Protein AF-A0A9D6VUN3-F1 (afdb_monomer)

Mean predicted aligned error: 10.69 Å

Foldseek 3Di:
DDDDDPPPPPLCVLAQVNAFLCVFPPCDPVNCVFCVVVVHGTLVVLLVQFFLAWAQQQDADAQLVDDQFDWGKHKFFWQDWDWDDDPAIKIWTWGHDPNDIEIEIERDDDPVRSVQSPGGWMKIWTAGWHDDPPGIYGYPTDIDTDDPPDDDHTDQFTQGHGDGDPPDDSVNSLSSNVVSLVSCVVSPCSHDPFPDDPVVCVVVVADTLNVLSCCRSGPGSPDDSVCVNVLNDSSSVVVVVVVQVVLLVVLVVLLVVQQVFFADQLQAPCPQVVVLCVPDPDHQDPLLVVLLVVLNVQSRDGTAAFAEEEEAVQLPVLVSVLSSLSSCVSSLAAEEEEDADQVVLVVSVVVSCVRCVVVVAAEQEFEPPDDDPSNVVSQVCQCVSVHRYYTYYLRCLPPSRAHVAHAEYEYEQCVSDDPVSVVSQQVRNDDPRHGHHYYYYYNDDDPPVRCCRVVVSHHYRYSPDHGPPDDDDDDDDDDPVCVVVVVVVVVVVD

Solvent-accessible surface area (backbone atoms only — not comparable to full-atom values): 27199 Å² total; per-residue (Å²): 136,85,79,81,78,81,79,72,62,74,70,65,80,38,30,26,72,78,34,52,37,62,78,43,86,85,37,47,77,70,46,44,53,50,34,45,76,73,69,30,60,20,37,37,43,48,63,67,58,57,54,72,43,74,39,68,41,46,52,74,48,58,58,53,75,67,51,74,74,40,66,44,24,33,60,27,30,24,71,42,60,49,77,47,80,63,102,59,60,32,42,41,35,34,30,33,58,88,64,28,54,37,33,41,37,31,74,78,82,52,71,71,62,57,63,71,42,39,68,67,39,35,36,38,34,38,38,55,31,35,84,47,99,85,41,44,23,25,71,67,45,52,71,47,79,52,59,92,93,58,85,79,81,57,44,82,27,32,42,60,40,56,83,74,54,90,96,53,50,68,70,56,54,49,58,48,44,52,54,40,52,51,50,42,63,76,38,41,74,65,22,51,85,67,87,68,56,72,67,56,29,62,75,70,68,33,61,55,60,69,56,16,47,50,39,66,59,52,30,52,65,86,53,58,62,69,41,52,64,69,50,65,37,51,41,51,41,39,54,53,47,52,54,54,47,52,54,51,49,55,28,52,50,52,34,49,59,47,54,72,36,34,16,70,55,28,68,36,88,52,65,66,49,53,58,48,59,73,68,46,98,63,83,82,51,72,37,49,53,52,47,41,54,55,48,53,60,39,39,46,33,56,28,45,36,47,35,35,41,32,25,51,82,80,38,49,66,68,59,47,51,49,52,56,44,40,30,32,39,65,49,72,19,23,30,40,40,35,20,82,41,68,68,57,16,48,51,48,42,54,53,50,43,69,63,30,45,87,74,74,46,46,66,33,76,40,43,88,83,60,61,67,69,66,40,53,53,39,39,50,29,24,44,71,48,68,27,38,30,36,29,13,27,76,52,62,65,41,86,84,55,46,59,57,44,38,39,37,39,37,34,41,52,51,91,74,58,57,74,70,62,62,51,50,51,45,59,64,23,44,58,85,75,29,28,32,26,37,43,35,33,34,50,66,83,64,56,66,71,54,38,61,65,77,44,38,63,41,48,80,39,67,34,87,47,72,57,90,88,70,77,83,81,89,83,82,91,75,67,78,88,54,49,66,60,52,54,52,54,48,65,74,75,107

Sequence (494 aa):
MHKPHRDVPVTEALDLQSRPATVLRGVGPRAAQRLANLGIATVQDLLFHLPSRYQDRTRVLPIGSLRPGDEAVIEGAVDLAEIKFGRKRMLLVRLSDGTGALTLRFFHFNANQQAGFARGTRLRCYGEVRPGAVTLEMIHPEYRRVEPGVVEAVEEHLTPIYPSTEGMHQLTLRALTDQALEHLAQTGDAGLHDWLPPELLKQFKLPSLTAAIRYVHRPPPEASVESLEAGKHPAQQRLVFEELLAHHLSLRQLRHAAKAQRAPALAGLGALRERFLASLPFALTAAQQRVVAEIETDLCRDHPMLRLVQGDVGSGKTVVAALAALQAIESGAQVAVMAPTELLAEQHYRNFHAWLAPLGIEVAWLSGKIKGKARTTALAALAEGRAPLAIGTHALFQEDVQFARLGLVIVDEQHRFGVHQRLALRDKGQQGELRPHQLTMTATPIPRTLAMTLYADLDASIIDELPPGRSPVQTVVIPGNRRPEIVERVRQAC

Radius of gyration: 33.65 Å; Cα contacts (8 Å, |Δi|>4): 840; chains: 1; bounding box: 75×88×90 Å

Secondary structure (DSSP, 8-state):
-PPPP----TTTTT-TTTSBGGGSTT--HHHHHHHHTTT--BHHHHHSS--SEEE--SSBPPGGG--TT-EEEEEEEEEEEEEEESSSEEEEEEEE-SS-EEEEEESS--HHHHHTS-TT-EEEEEEEEEE-SSSEEEES-EEEEEPTT--PPPPSS-EEE----TT--HHHHHHHHHHHHHHHHHHGGGSS---S-HHHHHHHTPPPHHHHHHHHHS--TTS-HHHHHTT-SHHHHHHHHHHHHHHHHHHHHHHHHHHTSB-------SHHHHHHHHH-SSPPPHHHHHHHHHHHHHHTSSS--EEEEEE-TTS-HHHHHHHHHHHHHHTT-EEEEE-SSHHHHHHHHHHHHHHHGGGT--EEEE-TT--THHHHHHHHHHHTT--SEEEESGGGGSTT---SSEEEEEEESGGGS-HHHHHHHHHHT-BTTB--EEEEEESS---HHHHHHHSTTSEEEEE--PPTTPPPP------GGGHHHHHHHHHHH-

pLDDT: mean 88.11, std 12.02, range [28.94, 97.62]

Structure (mmCIF, N/CA/C/O backbone):
data_AF-A0A9D6VUN3-F1
#
_entry.id   AF-A0A9D6VUN3-F1
#
loop_
_atom_site.group_PDB
_atom_site.id
_atom_site.type_symbol
_atom_site.label_atom_id
_atom_site.label_alt_id
_atom_site.label_comp_id
_atom_site.label_asym_id
_atom_site.label_entity_id
_atom_site.label_seq_id
_atom_site.pdbx_PDB_ins_code
_atom_site.Cartn_x
_atom_site.Cartn_y
_atom_site.Cartn_z
_atom_site.occupancy
_atom_site.B_iso_or_equiv
_atom_site.auth_seq_id
_atom_site.auth_comp_id
_atom_site.auth_asym_id
_atom_site.auth_atom_id
_atom_site.pdbx_PDB_model_num
ATOM 1 N N . MET A 1 1 ? 18.309 49.074 29.672 1.00 35.34 1 MET A N 1
ATOM 2 C CA . MET A 1 1 ? 18.568 47.951 28.745 1.00 35.34 1 MET A CA 1
ATOM 3 C C . MET A 1 1 ? 17.433 46.946 28.867 1.00 35.34 1 MET A C 1
ATOM 5 O O . MET A 1 1 ? 17.416 46.144 29.790 1.00 35.34 1 MET A O 1
ATOM 9 N N . HIS A 1 2 ? 16.434 47.084 27.996 1.00 29.36 2 HIS A N 1
ATOM 10 C CA . HIS A 1 2 ? 15.328 46.140 27.844 1.00 29.36 2 HIS A CA 1
ATOM 11 C C . HIS A 1 2 ? 15.868 44.833 27.249 1.00 29.36 2 HIS A C 1
ATOM 13 O O . HIS A 1 2 ? 16.530 44.863 26.212 1.00 29.36 2 HIS A O 1
ATOM 19 N N . LYS A 1 3 ? 15.609 43.697 27.905 1.00 28.94 3 LYS A N 1
ATOM 20 C CA . LYS A 1 3 ? 15.784 42.376 27.289 1.00 28.94 3 LYS A CA 1
ATOM 21 C C . LYS A 1 3 ? 14.661 42.183 26.262 1.00 28.94 3 LYS A C 1
ATOM 23 O O . LYS A 1 3 ? 13.515 42.474 26.604 1.00 28.94 3 LYS A O 1
ATOM 28 N N . PRO A 1 4 ? 14.950 41.710 25.042 1.00 33.12 4 PRO A N 1
ATOM 29 C CA . PRO A 1 4 ? 13.914 41.480 24.052 1.00 33.12 4 PRO A CA 1
ATOM 30 C C . PRO A 1 4 ? 13.093 40.255 24.465 1.00 33.12 4 PRO A C 1
ATOM 32 O O . PRO A 1 4 ? 13.640 39.175 24.706 1.00 33.12 4 PRO A O 1
ATOM 35 N N . HIS A 1 5 ? 11.777 40.439 24.557 1.00 34.19 5 HIS A N 1
ATOM 36 C CA . HIS A 1 5 ? 10.823 39.345 24.468 1.00 34.19 5 HIS A CA 1
ATOM 37 C C . HIS A 1 5 ? 11.055 38.639 23.126 1.00 34.19 5 HIS A C 1
ATOM 39 O O . HIS A 1 5 ? 11.082 39.279 22.077 1.00 34.19 5 HIS A O 1
ATOM 45 N N . ARG A 1 6 ? 11.291 37.324 23.159 1.00 36.22 6 ARG A N 1
ATOM 46 C CA . ARG A 1 6 ? 11.185 36.490 21.960 1.00 36.22 6 ARG A CA 1
ATOM 47 C C . ARG A 1 6 ? 9.699 36.368 21.649 1.00 36.22 6 ARG A C 1
ATOM 49 O O . ARG A 1 6 ? 9.019 35.547 22.260 1.00 36.22 6 ARG A O 1
ATOM 56 N N . ASP A 1 7 ? 9.222 37.203 20.740 1.00 34.81 7 ASP A N 1
ATOM 57 C CA . ASP A 1 7 ? 7.943 36.997 20.075 1.00 34.81 7 ASP A CA 1
ATOM 58 C C . ASP A 1 7 ? 8.053 35.711 19.248 1.00 34.81 7 ASP A C 1
ATOM 60 O O . ASP A 1 7 ? 8.735 35.661 18.225 1.00 34.81 7 ASP A O 1
ATOM 64 N N . VAL A 1 8 ? 7.437 34.638 19.743 1.00 36.44 8 VAL A N 1
ATOM 65 C CA . VAL A 1 8 ? 7.119 33.468 18.921 1.00 36.44 8 VAL A CA 1
ATOM 66 C C . VAL A 1 8 ? 6.000 33.919 17.979 1.00 36.44 8 VAL A C 1
ATOM 68 O O . VAL A 1 8 ? 4.989 34.428 18.474 1.00 36.44 8 VAL A O 1
ATOM 71 N N . PRO A 1 9 ? 6.147 33.809 16.649 1.00 37.81 9 PRO A N 1
ATOM 72 C CA . PRO A 1 9 ? 5.095 34.224 15.732 1.00 37.81 9 PRO A CA 1
ATOM 73 C C . PRO A 1 9 ? 3.813 33.433 16.031 1.00 37.81 9 PRO A C 1
ATOM 75 O O . PRO A 1 9 ? 3.827 32.209 16.131 1.00 37.81 9 PRO A O 1
ATOM 78 N N . VAL A 1 10 ? 2.693 34.148 16.179 1.00 46.19 10 VAL A N 1
ATOM 79 C CA . VAL A 1 10 ? 1.361 33.630 16.566 1.00 46.19 10 VAL A CA 1
ATOM 80 C C . VAL A 1 10 ? 0.886 32.465 15.674 1.00 46.19 10 VAL A C 1
ATOM 82 O O . VAL A 1 10 ? 0.072 31.649 16.096 1.00 46.19 10 VAL A O 1
ATOM 85 N N . THR A 1 11 ? 1.443 32.340 14.470 1.00 48.06 11 THR A N 1
ATOM 86 C CA . THR A 1 11 ? 1.207 31.255 13.512 1.00 48.06 11 THR A CA 1
ATOM 87 C C . THR A 1 11 ? 1.778 29.896 13.939 1.00 48.06 11 THR A C 1
ATOM 89 O O . THR A 1 11 ? 1.146 28.885 13.659 1.00 48.06 11 THR A O 1
ATOM 92 N N . GLU A 1 12 ? 2.909 29.833 14.655 1.00 48.03 12 GLU A N 1
ATOM 93 C CA . GLU A 1 12 ? 3.491 28.555 15.123 1.00 48.03 12 GLU A CA 1
ATOM 94 C C . GLU A 1 12 ? 2.737 27.969 16.327 1.00 48.03 12 GLU A C 1
ATOM 96 O O . GLU A 1 12 ? 2.746 26.763 16.550 1.00 48.03 12 GLU A O 1
ATOM 101 N N . ALA A 1 13 ? 2.050 28.805 17.112 1.00 53.69 13 ALA A N 1
ATOM 102 C CA . ALA A 1 13 ? 1.342 28.366 18.316 1.00 53.69 13 ALA A CA 1
ATOM 103 C C . ALA A 1 13 ? 0.004 27.656 18.025 1.00 53.69 13 ALA A C 1
ATOM 105 O O . ALA A 1 13 ? -0.525 26.956 18.895 1.00 53.69 13 ALA A O 1
ATOM 106 N N . LEU A 1 14 ? -0.550 27.859 16.826 1.00 66.69 14 LEU A N 1
ATOM 107 C CA . LEU A 1 14 ? -1.846 27.323 16.406 1.00 66.69 14 LEU A CA 1
ATOM 108 C C . LEU A 1 14 ? -1.721 26.047 15.569 1.00 66.69 14 LEU A C 1
ATOM 110 O O . LEU A 1 14 ? -2.655 25.252 15.563 1.00 66.69 14 LEU A O 1
ATOM 114 N N . ASP A 1 15 ? -0.583 25.831 14.911 1.00 84.62 15 ASP A N 1
ATOM 115 C CA . ASP A 1 15 ? -0.370 24.682 14.036 1.00 84.62 15 ASP A CA 1
ATOM 116 C C . ASP A 1 15 ? -0.086 23.397 14.835 1.00 84.62 15 ASP A C 1
ATOM 118 O O . ASP A 1 15 ? 0.912 23.276 15.554 1.00 84.62 15 ASP A O 1
ATOM 122 N N . LEU A 1 16 ? -0.970 22.406 14.701 1.00 90.19 16 LEU A N 1
ATOM 123 C CA . LEU A 1 16 ? -0.841 21.128 15.399 1.00 90.19 16 LEU A CA 1
ATOM 124 C C . LEU A 1 16 ? 0.251 20.233 14.801 1.00 90.19 16 LEU A C 1
ATOM 126 O O . LEU A 1 16 ? 0.679 19.293 15.479 1.00 90.19 16 LEU A O 1
ATOM 130 N N . GLN A 1 17 ? 0.723 20.525 13.584 1.00 90.19 17 GLN A N 1
ATOM 131 C CA . GLN A 1 17 ? 1.816 19.801 12.937 1.00 90.19 17 GLN A CA 1
ATOM 132 C C . GLN A 1 17 ? 3.151 20.029 13.647 1.00 90.19 17 GLN A C 1
ATOM 134 O O . GLN A 1 17 ? 3.940 19.104 13.794 1.00 90.19 17 GLN A O 1
ATOM 139 N N . SER A 1 18 ? 3.423 21.248 14.110 1.00 89.50 18 SER A N 1
ATOM 140 C CA . SER A 1 18 ? 4.677 21.568 14.810 1.00 89.50 18 SER A CA 1
ATOM 141 C C . SER A 1 18 ? 4.626 21.263 16.313 1.00 89.50 18 SER A C 1
ATOM 143 O O . SER A 1 18 ? 5.658 21.223 16.990 1.00 89.50 18 SER A O 1
ATOM 145 N N . ARG A 1 19 ? 3.427 21.014 16.856 1.00 92.81 19 ARG A N 1
ATOM 146 C CA . ARG A 1 19 ? 3.201 20.822 18.290 1.00 92.81 19 ARG A CA 1
ATOM 147 C C . ARG A 1 19 ? 3.550 19.391 18.717 1.00 92.81 19 ARG A C 1
ATOM 149 O O . ARG A 1 19 ? 2.866 18.454 18.305 1.00 92.81 19 ARG A O 1
ATOM 156 N N . PRO A 1 20 ? 4.555 19.176 19.585 1.00 94.81 20 PRO A N 1
ATOM 157 C CA . PRO A 1 20 ? 4.987 17.830 19.938 1.00 94.81 20 PRO A CA 1
ATOM 158 C C . PRO A 1 20 ? 3.968 17.125 20.843 1.00 94.81 20 PRO A C 1
ATOM 160 O O . PRO A 1 20 ? 3.365 17.736 21.729 1.00 94.81 20 PRO A O 1
ATOM 163 N N . ALA A 1 21 ? 3.831 15.806 20.681 1.00 94.44 21 ALA A N 1
ATOM 164 C CA . ALA A 1 21 ? 2.913 14.982 21.471 1.00 94.44 21 ALA A CA 1
ATOM 165 C C . ALA A 1 21 ? 3.247 14.977 22.978 1.00 94.44 21 ALA A C 1
ATOM 167 O O . ALA A 1 21 ? 2.391 14.680 23.807 1.00 94.44 21 ALA A O 1
ATOM 168 N N . THR A 1 22 ? 4.474 15.353 23.354 1.00 93.69 22 THR A N 1
ATOM 169 C CA . THR A 1 22 ? 4.922 15.500 24.750 1.00 93.69 22 THR A CA 1
ATOM 170 C C . THR A 1 22 ? 4.216 16.622 25.513 1.00 93.69 22 THR A C 1
ATOM 172 O O . THR A 1 22 ? 4.286 16.649 26.739 1.00 93.69 22 THR A O 1
ATOM 175 N N . VAL A 1 23 ? 3.517 17.529 24.821 1.00 93.50 23 VAL A N 1
ATOM 176 C CA . VAL A 1 23 ? 2.661 18.550 25.453 1.00 93.50 23 VAL A CA 1
ATOM 177 C C . VAL A 1 23 ? 1.401 17.926 26.069 1.00 93.50 23 VAL A C 1
ATOM 179 O O . VAL A 1 23 ? 0.818 18.504 26.986 1.00 93.50 23 VAL A O 1
ATOM 182 N N . LEU A 1 24 ? 0.984 16.743 25.604 1.00 94.06 24 LEU A N 1
ATOM 183 C CA . LEU A 1 24 ? -0.200 16.054 26.112 1.00 94.06 24 LEU A CA 1
ATOM 184 C C . LEU A 1 24 ? 0.060 15.478 27.510 1.00 94.06 24 LEU A C 1
ATOM 186 O O . LEU A 1 24 ? 1.099 14.873 27.797 1.00 94.06 24 LEU A O 1
ATOM 190 N N . ARG A 1 25 ? -0.925 15.617 28.400 1.00 94.62 25 ARG A N 1
ATOM 191 C CA . ARG A 1 25 ? -0.831 15.122 29.776 1.00 94.62 25 ARG A CA 1
ATOM 192 C C . ARG A 1 25 ? -0.731 13.599 29.767 1.00 94.62 25 ARG A C 1
ATOM 194 O O . ARG A 1 25 ? -1.519 12.914 29.117 1.00 94.62 25 ARG A O 1
ATOM 201 N N . GLY A 1 26 ? 0.237 13.076 30.520 1.00 89.44 26 GLY A N 1
ATOM 202 C CA . GLY A 1 26 ? 0.540 11.643 30.584 1.00 89.44 26 GLY A CA 1
ATOM 203 C C . GLY A 1 26 ? 1.616 11.176 29.597 1.00 89.44 26 GLY A C 1
ATOM 204 O O . GLY A 1 26 ? 2.065 10.032 29.699 1.00 89.44 26 GLY A O 1
ATOM 205 N N . VAL A 1 27 ? 2.100 12.045 28.700 1.00 93.12 27 VAL A N 1
ATOM 206 C CA . VAL A 1 27 ? 3.180 11.716 27.756 1.00 93.12 27 VAL A CA 1
ATOM 207 C C . VAL A 1 27 ? 4.553 12.027 28.361 1.00 93.12 27 VAL A C 1
ATOM 209 O O . VAL A 1 27 ? 5.220 13.000 28.024 1.00 93.12 27 VAL A O 1
ATOM 212 N N . GLY A 1 28 ? 4.997 11.168 29.282 1.00 92.62 28 GLY A N 1
ATOM 213 C CA . GLY A 1 28 ? 6.389 11.162 29.752 1.00 92.62 28 GLY A CA 1
ATOM 214 C C . GLY A 1 28 ? 7.358 10.521 28.739 1.00 92.62 28 GLY A C 1
ATOM 215 O O . GLY A 1 28 ? 6.912 9.956 27.740 1.00 92.62 28 GLY A O 1
ATOM 216 N N . PRO A 1 29 ? 8.680 10.486 29.012 1.00 92.12 29 PRO A N 1
ATOM 217 C CA . PRO A 1 29 ? 9.691 9.982 28.068 1.00 92.12 29 PRO A CA 1
ATOM 218 C C . PRO A 1 29 ? 9.420 8.564 27.540 1.00 92.12 29 PRO A C 1
ATOM 220 O O . PRO A 1 29 ? 9.582 8.283 26.357 1.00 92.12 29 PRO A O 1
ATOM 223 N N . ARG A 1 30 ? 8.937 7.663 28.408 1.00 92.25 30 ARG A N 1
ATOM 224 C CA . ARG A 1 30 ? 8.574 6.290 28.015 1.00 92.25 30 ARG A CA 1
ATOM 225 C C . ARG A 1 30 ? 7.341 6.241 27.112 1.00 92.25 30 ARG A C 1
ATOM 227 O O . ARG A 1 30 ? 7.302 5.436 26.188 1.00 92.25 30 ARG A O 1
ATOM 234 N N . ALA A 1 31 ? 6.335 7.068 27.389 1.00 92.19 31 ALA A N 1
ATOM 235 C CA . ALA A 1 31 ? 5.132 7.146 26.567 1.00 92.19 31 ALA A CA 1
ATOM 236 C C . ALA A 1 31 ? 5.445 7.782 25.206 1.00 92.19 31 ALA A C 1
ATOM 238 O O . ALA A 1 31 ? 4.999 7.261 24.191 1.00 92.19 31 ALA A O 1
ATOM 239 N N . ALA A 1 32 ? 6.291 8.817 25.177 1.00 94.19 32 ALA A N 1
ATOM 240 C CA . ALA A 1 32 ? 6.792 9.428 23.949 1.00 94.19 32 ALA A CA 1
ATOM 241 C C . ALA A 1 32 ? 7.535 8.413 23.066 1.00 94.19 32 ALA A C 1
ATOM 243 O O . ALA A 1 32 ? 7.254 8.326 21.878 1.00 94.19 32 ALA A O 1
ATOM 244 N N . GLN A 1 33 ? 8.400 7.569 23.643 1.00 94.62 33 GLN A N 1
ATOM 245 C CA . GLN A 1 33 ? 9.070 6.509 22.881 1.00 94.62 33 GLN A CA 1
ATOM 246 C C . GLN A 1 33 ? 8.079 5.490 22.294 1.00 94.62 33 GLN A C 1
ATOM 248 O O . GLN A 1 33 ? 8.245 5.037 21.165 1.00 94.62 33 GLN A O 1
ATOM 253 N N . ARG A 1 34 ? 7.032 5.125 23.044 1.00 94.44 34 ARG A N 1
ATOM 254 C CA . ARG A 1 34 ? 5.988 4.213 22.548 1.00 94.44 34 ARG A CA 1
ATOM 255 C C . ARG A 1 34 ? 5.145 4.848 21.440 1.00 94.44 34 ARG A C 1
ATOM 257 O O . ARG A 1 34 ? 4.795 4.151 20.497 1.00 94.44 34 ARG A O 1
ATOM 264 N N . LEU A 1 35 ? 4.843 6.144 21.537 1.00 95.56 35 LEU A N 1
ATOM 265 C CA . LEU A 1 35 ? 4.185 6.904 20.469 1.00 95.56 35 LEU A CA 1
ATOM 266 C C . LEU A 1 35 ? 5.076 6.993 19.223 1.00 95.56 35 LEU A C 1
ATOM 268 O O . LEU A 1 35 ? 4.603 6.725 18.124 1.00 95.56 35 LEU A O 1
ATOM 272 N N . ALA A 1 36 ? 6.378 7.229 19.389 1.00 94.94 36 ALA A N 1
ATOM 273 C CA . ALA A 1 36 ? 7.331 7.238 18.282 1.00 94.94 36 ALA A CA 1
ATOM 274 C C . ALA A 1 36 ? 7.396 5.884 17.551 1.00 94.94 36 ALA A C 1
ATOM 276 O O . ALA A 1 36 ? 7.487 5.854 16.328 1.00 94.94 36 ALA A O 1
ATOM 277 N N . ASN A 1 37 ? 7.264 4.760 18.269 1.00 94.38 37 ASN A N 1
ATOM 278 C CA . ASN A 1 37 ? 7.163 3.430 17.650 1.00 94.38 37 ASN A CA 1
ATOM 279 C C . ASN A 1 37 ? 5.890 3.251 16.796 1.00 94.38 37 ASN A C 1
ATOM 281 O O . ASN A 1 37 ? 5.848 2.355 15.958 1.00 94.38 37 ASN A O 1
ATOM 285 N N . LEU A 1 38 ? 4.858 4.072 17.017 1.00 94.31 38 LEU A N 1
ATOM 286 C CA . LEU A 1 38 ? 3.649 4.155 16.188 1.00 94.31 38 LEU A CA 1
ATOM 287 C C . LEU A 1 38 ? 3.764 5.226 15.088 1.00 94.31 38 LEU A C 1
ATOM 289 O O . LEU A 1 38 ? 2.798 5.451 14.370 1.00 94.31 38 LEU A O 1
ATOM 293 N N . GLY A 1 39 ? 4.915 5.893 14.955 1.00 95.56 39 GLY A N 1
ATOM 294 C CA . GLY A 1 39 ? 5.098 7.015 14.033 1.00 95.56 39 GLY A CA 1
ATOM 295 C C . GLY A 1 39 ? 4.472 8.328 14.514 1.00 95.56 39 GLY A C 1
ATOM 296 O O . GLY A 1 39 ? 4.297 9.235 13.712 1.00 95.56 39 GLY A O 1
ATOM 297 N N . ILE A 1 40 ? 4.135 8.443 15.803 1.00 96.81 40 ILE A N 1
ATOM 298 C CA . ILE A 1 40 ? 3.456 9.611 16.376 1.00 96.81 40 ILE A CA 1
ATOM 299 C C . ILE A 1 40 ? 4.477 10.486 17.107 1.00 96.81 40 ILE A C 1
ATOM 301 O O . ILE A 1 40 ? 4.956 10.121 18.185 1.00 96.81 40 ILE A O 1
ATOM 305 N N . ALA A 1 41 ? 4.791 11.653 16.543 1.00 96.31 41 ALA A N 1
ATOM 306 C CA . ALA A 1 41 ? 5.681 12.644 17.150 1.00 96.31 41 ALA A CA 1
ATOM 307 C C . ALA A 1 41 ? 4.939 13.919 17.586 1.00 96.31 41 ALA A C 1
ATOM 309 O O . ALA A 1 41 ? 5.340 14.573 18.555 1.00 96.31 41 ALA A O 1
ATOM 310 N N . THR A 1 42 ? 3.849 14.259 16.905 1.00 97.00 42 THR A N 1
ATOM 311 C CA . THR A 1 42 ? 3.130 15.532 17.034 1.00 97.00 42 THR A CA 1
ATOM 312 C C . THR A 1 42 ? 1.667 15.317 17.424 1.00 97.00 42 THR A C 1
ATOM 314 O O . THR A 1 42 ? 1.157 14.193 17.414 1.00 97.00 42 THR A O 1
ATOM 317 N N . VAL A 1 43 ? 0.976 16.394 17.808 1.00 96.62 43 VAL A N 1
ATOM 318 C CA . VAL A 1 43 ? -0.471 16.347 18.076 1.00 96.62 43 VAL A CA 1
ATOM 319 C C . VAL A 1 43 ? -1.236 16.027 16.791 1.00 96.62 43 VAL A C 1
ATOM 321 O O . VAL A 1 43 ? -2.183 15.244 16.839 1.00 96.62 43 VAL A O 1
ATOM 324 N N . GLN A 1 44 ? -0.797 16.560 15.646 1.00 96.12 44 GLN A N 1
ATOM 325 C CA . GLN A 1 44 ? -1.355 16.200 14.345 1.00 96.12 44 GLN A CA 1
ATOM 326 C C . GLN A 1 44 ? -1.210 14.702 14.057 1.00 96.12 44 GLN A C 1
ATOM 328 O O . GLN A 1 44 ? -2.197 14.071 13.691 1.00 96.12 44 GLN A O 1
ATOM 333 N N . ASP A 1 45 ? -0.032 14.110 14.265 1.00 96.81 45 ASP A N 1
ATOM 334 C CA . ASP A 1 45 ? 0.164 12.675 14.000 1.00 96.81 45 ASP A CA 1
ATOM 335 C C . ASP A 1 45 ? -0.822 11.818 14.804 1.00 96.81 45 ASP A C 1
ATOM 337 O O . ASP A 1 45 ? -1.341 10.820 14.313 1.00 96.81 45 ASP A O 1
ATOM 341 N N . LEU A 1 46 ? -1.132 12.234 16.035 1.00 96.81 46 LEU A N 1
ATOM 342 C CA . LEU A 1 46 ? -2.106 11.550 16.879 1.00 96.81 46 LEU A CA 1
ATOM 343 C C . LEU A 1 46 ? -3.552 11.712 16.375 1.00 96.81 46 LEU A C 1
ATOM 345 O O . LEU A 1 46 ? -4.338 10.776 16.510 1.00 96.81 46 LEU A O 1
ATOM 349 N N . LEU A 1 47 ? -3.901 12.860 15.785 1.00 97.06 47 LEU A N 1
ATOM 350 C CA . LEU A 1 47 ? -5.193 13.083 15.115 1.00 97.06 47 LEU A CA 1
ATOM 351 C C . LEU A 1 47 ? -5.329 12.271 13.818 1.00 97.06 47 LEU A C 1
ATOM 353 O O . LEU A 1 47 ? -6.436 11.930 13.420 1.00 97.06 47 LEU A O 1
ATOM 357 N N . PHE A 1 48 ? -4.217 11.938 13.161 1.00 96.75 48 PHE A N 1
ATOM 358 C CA . PHE A 1 48 ? -4.201 11.046 11.998 1.00 96.75 48 PHE A CA 1
ATOM 359 C C . PHE A 1 48 ? -3.939 9.576 12.365 1.00 96.75 48 PHE A C 1
ATOM 361 O O . PHE A 1 48 ? -3.952 8.707 11.492 1.00 96.75 48 PHE A O 1
ATOM 368 N N . HIS A 1 49 ? -3.787 9.254 13.654 1.00 97.31 49 HIS A N 1
ATOM 369 C CA . HIS A 1 49 ? -3.767 7.876 14.149 1.00 97.31 49 HIS A CA 1
ATOM 370 C C . HIS A 1 49 ? -5.196 7.335 14.263 1.00 97.31 49 HIS A C 1
ATOM 372 O O . HIS A 1 49 ? -5.791 7.278 15.343 1.00 97.31 49 HIS A O 1
ATOM 378 N N . LEU A 1 50 ? -5.777 6.992 13.114 1.00 96.62 50 LEU A N 1
ATOM 379 C CA . LEU A 1 50 ? -7.198 6.672 12.998 1.00 96.62 50 LEU A CA 1
ATOM 380 C C . LEU A 1 50 ? -7.566 5.337 13.686 1.00 96.62 50 LEU A C 1
ATOM 382 O O . LEU A 1 50 ? -6.761 4.398 13.718 1.00 96.62 50 LEU A O 1
ATOM 386 N N . PRO A 1 51 ? -8.795 5.201 14.225 1.00 96.44 51 PRO A N 1
ATOM 387 C CA . PRO A 1 51 ? -9.300 3.927 14.724 1.00 96.44 51 PRO A CA 1
ATOM 388 C C . PRO A 1 51 ? -9.369 2.861 13.623 1.00 96.44 51 PRO A C 1
ATOM 390 O O . PRO A 1 51 ? -9.738 3.137 12.486 1.00 96.44 51 PRO A O 1
ATOM 393 N N . SER A 1 52 ? -9.072 1.618 13.995 1.00 94.38 52 SER A N 1
ATOM 394 C CA . SER A 1 52 ? -9.182 0.434 13.129 1.00 94.38 52 SER A CA 1
ATOM 395 C C . SER A 1 52 ? -10.574 -0.204 13.137 1.00 94.38 52 SER A C 1
ATOM 397 O O . SER A 1 52 ? -10.949 -0.872 12.180 1.00 94.38 52 SER A O 1
ATOM 399 N N . ARG A 1 53 ? -11.321 -0.026 14.232 1.00 93.94 53 ARG A N 1
ATOM 400 C CA . ARG A 1 53 ? -12.700 -0.497 14.419 1.00 93.94 53 ARG A CA 1
ATOM 401 C C . ARG A 1 53 ? -13.367 0.261 15.565 1.00 93.94 53 ARG A C 1
ATOM 403 O O . ARG A 1 53 ? -12.698 1.009 16.288 1.00 93.94 53 ARG A O 1
ATOM 410 N N . TYR A 1 54 ? -14.652 -0.000 15.772 1.00 94.81 54 TYR A N 1
ATOM 411 C CA . TYR A 1 54 ? -15.464 0.637 16.804 1.00 94.81 54 TYR A CA 1
ATOM 412 C C . TYR A 1 54 ? -16.212 -0.399 17.631 1.00 94.81 54 TYR A C 1
ATOM 414 O O . TYR A 1 54 ? -16.545 -1.474 17.149 1.00 94.81 54 TYR A O 1
ATOM 422 N N . GLN A 1 55 ? -16.467 -0.062 18.887 1.00 93.00 55 GLN A N 1
ATOM 423 C CA . GLN A 1 55 ? -17.256 -0.864 19.810 1.00 93.00 55 GLN A CA 1
ATOM 424 C C . GLN A 1 55 ? -18.470 -0.061 20.252 1.00 93.00 55 GLN A C 1
ATOM 426 O O . GLN A 1 55 ? -18.327 1.067 20.733 1.00 93.00 55 GLN A O 1
ATOM 431 N N . ASP A 1 56 ? -19.659 -0.640 20.111 1.00 92.69 56 ASP A N 1
ATOM 432 C CA . ASP A 1 56 ? -20.876 -0.014 20.616 1.00 92.69 56 ASP A CA 1
ATOM 433 C C . ASP A 1 56 ? -20.974 -0.225 22.132 1.00 92.69 56 ASP A C 1
ATOM 435 O O . ASP A 1 56 ? -21.341 -1.292 22.625 1.00 92.69 56 ASP A O 1
ATOM 439 N N . ARG A 1 57 ? -20.602 0.820 22.876 1.00 93.31 57 ARG A N 1
ATOM 440 C CA . ARG A 1 57 ? -20.734 0.898 24.339 1.00 93.31 57 ARG A CA 1
ATOM 441 C C . ARG A 1 57 ? -21.724 1.979 24.776 1.00 93.31 57 ARG A C 1
ATOM 443 O O . ARG A 1 57 ? -21.707 2.414 25.927 1.00 93.31 57 ARG A O 1
ATOM 450 N N . THR A 1 58 ? -22.576 2.407 23.849 1.00 92.88 58 THR A N 1
ATOM 451 C CA . THR A 1 58 ? -23.472 3.561 24.008 1.00 92.88 58 THR A CA 1
ATOM 452 C C . THR A 1 58 ? -24.818 3.195 24.624 1.00 92.88 58 THR A C 1
ATOM 454 O O . THR A 1 58 ? -25.652 4.051 24.896 1.00 92.88 58 THR A O 1
ATOM 457 N N . ARG A 1 59 ? -25.046 1.904 24.870 1.00 92.12 59 ARG A N 1
ATOM 458 C CA . ARG A 1 59 ? -26.279 1.370 25.445 1.00 92.12 59 ARG A CA 1
ATOM 459 C C . ARG A 1 59 ? -25.995 0.107 26.235 1.00 92.12 59 ARG A C 1
ATOM 461 O O . ARG A 1 59 ? -25.151 -0.697 25.850 1.00 92.12 59 ARG A O 1
ATOM 468 N N . VAL A 1 60 ? -26.747 -0.074 27.313 1.00 93.50 60 VAL A N 1
ATOM 469 C CA . VAL A 1 60 ? -26.781 -1.329 28.063 1.00 93.50 60 VAL A CA 1
ATOM 470 C C . VAL A 1 60 ? -27.877 -2.202 27.465 1.00 93.50 60 VAL A C 1
ATOM 472 O O . VAL A 1 60 ? -29.028 -1.773 27.375 1.00 93.50 60 VAL A O 1
ATOM 475 N N . LEU A 1 61 ? -27.525 -3.413 27.041 1.00 95.12 61 LEU A N 1
ATOM 476 C CA . LEU A 1 61 ? -28.481 -4.379 26.516 1.00 95.12 61 LEU A CA 1
ATOM 477 C C . LEU A 1 61 ? -29.001 -5.287 27.639 1.00 95.12 61 LEU A C 1
ATOM 479 O O . LEU A 1 61 ? -28.203 -5.755 28.458 1.00 95.12 61 LEU A O 1
ATOM 483 N N . PRO A 1 62 ? -30.315 -5.581 27.670 1.00 96.31 62 PRO A N 1
ATOM 484 C CA . PRO A 1 62 ? -30.863 -6.581 28.576 1.00 96.31 62 PRO A CA 1
ATOM 485 C C . PRO A 1 62 ? -30.244 -7.953 28.307 1.00 96.31 62 PRO A C 1
ATOM 487 O O . PRO A 1 62 ? -30.200 -8.400 27.155 1.00 96.31 62 PRO A O 1
ATOM 490 N N . ILE A 1 63 ? -29.824 -8.657 29.358 1.00 96.44 63 ILE A N 1
ATOM 491 C CA . ILE A 1 63 ? -29.159 -9.962 29.258 1.00 96.44 63 ILE A CA 1
ATOM 492 C C . ILE A 1 63 ? -30.045 -10.979 28.525 1.00 96.44 63 ILE A C 1
ATOM 494 O O . ILE A 1 63 ? -29.543 -11.784 27.742 1.00 96.44 63 ILE A O 1
ATOM 498 N N . GLY A 1 64 ? -31.365 -10.921 28.719 1.00 95.56 64 GLY A N 1
ATOM 499 C CA . GLY A 1 64 ? -32.324 -11.804 28.049 1.00 95.56 64 GLY A CA 1
ATOM 500 C C . GLY A 1 64 ? -32.459 -11.591 26.535 1.00 95.56 64 GLY A C 1
ATOM 501 O O . GLY A 1 64 ? -33.023 -12.446 25.857 1.00 95.56 64 GLY A O 1
ATOM 502 N N . SER A 1 65 ? -31.952 -10.478 25.993 1.00 96.06 65 SER A N 1
ATOM 503 C CA . SER A 1 65 ? -32.027 -10.155 24.558 1.00 96.06 65 SER A CA 1
ATOM 504 C C . SER A 1 65 ? -30.796 -10.583 23.751 1.00 96.06 65 SER A C 1
ATOM 506 O O . SER A 1 65 ? -30.837 -10.555 22.519 1.00 96.06 65 SER A O 1
ATOM 508 N N . LEU A 1 66 ? -29.723 -10.987 24.438 1.00 96.19 66 LEU A N 1
ATOM 509 C CA . LEU A 1 66 ? -28.427 -11.286 23.835 1.00 96.19 66 LEU A CA 1
ATOM 510 C C . LEU A 1 66 ? -28.460 -12.550 22.975 1.00 96.19 66 LEU A C 1
ATOM 512 O O . LEU A 1 66 ? -29.133 -13.537 23.289 1.00 96.19 66 LEU A O 1
ATOM 516 N N . ARG A 1 67 ? -27.648 -12.547 21.921 1.00 95.50 67 ARG A N 1
ATOM 517 C CA . ARG A 1 67 ? -27.434 -13.671 21.012 1.00 95.50 67 ARG A CA 1
ATOM 518 C C . ARG A 1 67 ? -25.951 -14.049 20.967 1.00 95.50 67 ARG A C 1
ATOM 520 O O . ARG A 1 67 ? -25.084 -13.205 21.191 1.00 95.50 67 ARG A O 1
ATOM 527 N N . PRO A 1 68 ? -25.622 -15.321 20.677 1.00 95.56 68 PRO A N 1
ATOM 528 C CA . PRO A 1 68 ? -24.246 -15.710 20.392 1.00 95.56 68 PRO A CA 1
ATOM 529 C C . PRO A 1 68 ? -23.648 -14.856 19.266 1.00 95.56 68 PRO A C 1
ATOM 531 O O . PRO A 1 68 ? -24.243 -14.754 18.195 1.00 95.56 68 PRO A O 1
ATOM 534 N N . GLY A 1 69 ? -22.466 -14.294 19.506 1.00 93.69 69 GLY A N 1
ATOM 535 C CA . GLY A 1 69 ? -21.762 -13.400 18.585 1.00 93.69 69 GLY A CA 1
ATOM 536 C C . GLY A 1 69 ? -21.953 -11.909 18.872 1.00 93.69 69 GLY A C 1
ATOM 537 O O . GLY A 1 69 ? -21.195 -11.113 18.328 1.00 93.69 69 GLY A O 1
ATOM 538 N N . ASP A 1 70 ? -22.898 -11.523 19.735 1.00 93.06 70 ASP A N 1
ATOM 539 C CA . ASP A 1 70 ? -23.070 -10.118 20.115 1.00 93.06 70 ASP A CA 1
ATOM 540 C C . ASP A 1 70 ? -21.859 -9.625 20.929 1.00 93.06 70 ASP A C 1
ATOM 542 O O . ASP A 1 70 ? -21.423 -10.285 21.873 1.00 93.06 70 ASP A O 1
ATOM 546 N N . GLU A 1 71 ? -21.342 -8.435 20.621 1.00 93.44 71 GLU A N 1
ATOM 547 C CA . GLU A 1 71 ? -20.504 -7.667 21.548 1.00 93.44 71 GLU A CA 1
ATOM 548 C C . GLU A 1 71 ? -21.385 -6.622 22.235 1.00 93.44 71 GLU A C 1
ATOM 550 O O . GLU A 1 71 ? -21.955 -5.757 21.572 1.00 93.44 71 GLU A O 1
ATOM 555 N N . ALA A 1 72 ? -21.534 -6.712 23.558 1.00 94.56 72 ALA A N 1
ATOM 556 C CA . ALA A 1 72 ? -22.534 -5.923 24.273 1.00 94.56 72 ALA A CA 1
ATOM 557 C C . ALA A 1 72 ? -22.028 -5.395 25.613 1.00 94.56 72 ALA A C 1
ATOM 559 O O . ALA A 1 72 ? -21.282 -6.076 26.323 1.00 94.56 72 ALA A O 1
ATOM 560 N N . VAL A 1 73 ? -22.508 -4.204 25.988 1.00 95.50 73 VAL A N 1
ATOM 561 C CA . VAL A 1 73 ? -22.490 -3.753 27.382 1.00 95.50 73 VAL A CA 1
ATOM 562 C C . VAL A 1 73 ? -23.712 -4.329 28.085 1.00 95.50 73 VAL A C 1
ATOM 564 O O . VAL A 1 73 ? -24.840 -4.130 27.641 1.00 95.50 73 VAL A O 1
ATOM 567 N N . ILE A 1 74 ? -23.487 -5.016 29.196 1.00 95.69 74 ILE A N 1
ATOM 568 C CA . ILE A 1 74 ? -24.534 -5.575 30.051 1.00 95.69 74 ILE A CA 1
ATOM 569 C C . ILE A 1 74 ? -24.357 -5.054 31.470 1.00 95.69 74 ILE A C 1
ATOM 571 O O . ILE A 1 74 ? -23.239 -4.765 31.901 1.00 95.69 74 ILE A O 1
ATOM 575 N N . GLU A 1 75 ? -25.449 -4.973 32.216 1.00 95.62 75 GLU A N 1
ATOM 576 C CA . GLU A 1 75 ? -25.417 -4.662 33.639 1.00 95.62 75 GLU A CA 1
ATOM 577 C C . GLU A 1 75 ? -26.290 -5.657 34.391 1.00 95.62 75 GLU A C 1
ATOM 579 O O . GLU A 1 75 ? -27.425 -5.911 34.002 1.00 95.62 75 GLU A O 1
ATOM 584 N N . GLY A 1 76 ? -25.759 -6.238 35.464 1.00 94.56 76 GLY A N 1
ATOM 585 C CA . GLY A 1 76 ? -26.500 -7.202 36.269 1.00 94.56 76 GLY A CA 1
ATOM 586 C C . GLY A 1 76 ? -25.901 -7.400 37.653 1.00 94.56 76 GLY A C 1
ATOM 587 O O . GLY A 1 76 ? -24.772 -6.992 37.940 1.00 94.56 76 GLY A O 1
ATOM 588 N N . ALA A 1 77 ? -26.681 -8.022 38.530 1.00 96.00 77 ALA A N 1
ATOM 589 C CA . ALA A 1 77 ? -26.254 -8.412 39.861 1.00 96.00 77 ALA A CA 1
ATOM 590 C C . ALA A 1 77 ? -25.631 -9.811 39.834 1.00 96.00 77 ALA A C 1
ATOM 592 O O . ALA A 1 77 ? -26.090 -10.704 39.121 1.00 96.00 77 ALA A O 1
ATOM 593 N N . VAL A 1 78 ? -24.585 -10.012 40.632 1.00 96.75 78 VAL A N 1
ATOM 594 C CA . VAL A 1 78 ? -23.983 -11.333 40.813 1.00 96.75 78 VAL A CA 1
ATOM 595 C C . VAL A 1 78 ? -24.927 -12.220 41.624 1.00 96.75 78 VAL A C 1
ATOM 597 O O . VAL A 1 78 ? -25.177 -11.955 42.802 1.00 96.75 78 VAL A O 1
ATOM 600 N N . ASP A 1 79 ? -25.391 -13.309 41.019 1.00 95.56 79 ASP A N 1
ATOM 601 C CA . ASP A 1 79 ? -26.173 -14.350 41.692 1.00 95.56 79 ASP A CA 1
ATOM 602 C C . ASP A 1 79 ? -25.263 -15.311 42.459 1.00 95.56 79 ASP A C 1
ATOM 604 O O . ASP A 1 79 ? -25.550 -15.697 43.596 1.00 95.56 79 ASP A O 1
ATOM 608 N N . LEU A 1 80 ? -24.165 -15.710 41.814 1.00 94.56 80 LEU A N 1
ATOM 609 C CA . LEU A 1 80 ? -23.232 -16.720 42.297 1.00 94.56 80 LEU A CA 1
ATOM 610 C C . LEU A 1 80 ? -21.840 -16.471 41.715 1.00 94.56 80 LEU A C 1
ATOM 612 O O . LEU A 1 80 ? -21.706 -16.235 40.517 1.00 94.56 80 LEU A O 1
ATOM 616 N N . ALA A 1 81 ? -20.807 -16.595 42.544 1.00 94.69 81 ALA A N 1
ATOM 617 C CA . ALA A 1 81 ? -19.417 -16.651 42.109 1.00 94.69 81 ALA A CA 1
ATOM 618 C C . ALA A 1 81 ? -18.761 -17.908 42.692 1.00 94.69 81 ALA A C 1
ATOM 620 O O . ALA A 1 81 ? -18.683 -18.061 43.910 1.00 94.69 81 ALA A O 1
ATOM 621 N N . GLU A 1 82 ? -18.295 -18.810 41.831 1.00 93.44 82 GLU A N 1
ATOM 622 C CA . GLU A 1 82 ? -17.716 -20.090 42.238 1.00 93.44 82 GLU A CA 1
ATOM 623 C C . GLU A 1 82 ? -16.455 -20.436 41.443 1.00 93.44 82 GLU A C 1
ATOM 625 O O . GLU A 1 82 ? -16.302 -20.082 40.271 1.00 93.44 82 GLU A O 1
ATOM 630 N N . ILE A 1 83 ? -15.532 -21.156 42.082 1.00 93.38 83 ILE A N 1
ATOM 631 C CA . ILE A 1 83 ? -14.358 -21.704 41.402 1.00 93.38 83 ILE A CA 1
ATOM 632 C C . ILE A 1 83 ? -14.680 -23.130 40.983 1.00 93.38 83 ILE A C 1
ATOM 634 O O . ILE A 1 83 ? -14.900 -24.001 41.823 1.00 93.38 83 ILE A O 1
ATOM 638 N N . LYS A 1 84 ? -14.631 -23.385 39.677 1.00 91.69 84 LYS A N 1
ATOM 639 C CA . LYS A 1 84 ? -14.761 -24.729 39.126 1.00 91.69 84 LYS A CA 1
ATOM 640 C C . LYS A 1 84 ? -13.379 -25.326 38.879 1.00 91.69 84 LYS A C 1
ATOM 642 O O . LYS A 1 84 ? -12.535 -24.740 38.194 1.00 91.69 84 LYS A O 1
ATOM 647 N N . PHE A 1 85 ? -13.159 -26.517 39.421 1.00 87.31 85 PHE A N 1
ATOM 648 C CA . PHE A 1 85 ? -11.929 -27.282 39.241 1.00 87.31 85 PHE A CA 1
ATOM 649 C C . PHE A 1 85 ? -12.131 -28.311 38.123 1.00 87.31 85 PHE A C 1
ATOM 651 O O . PHE A 1 85 ? -12.676 -29.387 38.341 1.00 87.31 85 PHE A O 1
ATOM 658 N N . GLY A 1 86 ? -11.748 -27.938 36.898 1.00 82.00 86 GLY A N 1
ATOM 659 C CA . GLY A 1 86 ? -11.639 -28.852 35.754 1.00 82.00 86 GLY A CA 1
ATOM 660 C C . GLY A 1 86 ? -10.174 -29.158 35.426 1.00 82.00 86 GLY A C 1
ATOM 661 O O . GLY A 1 86 ? -9.312 -29.100 36.298 1.00 82.00 86 GLY A O 1
ATOM 662 N N . ARG A 1 87 ? -9.851 -29.386 34.141 1.00 81.88 87 ARG A N 1
ATOM 663 C CA . ARG A 1 87 ? -8.448 -29.516 33.679 1.00 81.88 87 ARG A CA 1
ATOM 664 C C . ARG A 1 87 ? -7.590 -28.288 34.035 1.00 81.88 87 ARG A C 1
ATOM 666 O O . ARG A 1 87 ? -6.386 -28.411 34.234 1.00 81.88 87 ARG A O 1
ATOM 673 N N . LYS A 1 88 ? -8.202 -27.104 34.095 1.00 85.62 88 LYS A N 1
ATOM 674 C CA . LYS A 1 88 ? -7.635 -25.873 34.662 1.00 85.62 88 LYS A CA 1
ATOM 675 C C . LYS A 1 88 ? -8.671 -25.263 35.607 1.00 85.62 88 LYS A C 1
ATOM 677 O O . LYS A 1 88 ? -9.869 -25.383 35.347 1.00 85.62 88 LYS A O 1
ATOM 682 N N . ARG A 1 89 ? -8.220 -24.616 36.688 1.00 92.00 89 ARG A N 1
ATOM 683 C CA . ARG A 1 89 ? -9.114 -23.854 37.574 1.00 92.00 89 ARG A CA 1
ATOM 684 C C . ARG A 1 89 ? -9.678 -22.645 36.830 1.00 92.00 89 ARG A C 1
ATOM 686 O O . ARG A 1 89 ? -8.951 -21.999 36.076 1.00 92.00 89 ARG A O 1
ATOM 693 N N . MET A 1 90 ? -10.941 -22.333 37.069 1.00 94.19 90 MET A N 1
ATOM 694 C CA . MET A 1 90 ? -11.628 -21.200 36.452 1.00 94.19 90 MET A CA 1
ATOM 695 C C . MET A 1 90 ? -12.660 -20.624 37.416 1.00 94.19 90 MET A C 1
ATOM 697 O O . MET A 1 90 ? -13.305 -21.372 38.147 1.00 94.19 90 MET A O 1
ATOM 701 N N . LEU A 1 91 ? -12.797 -19.303 37.414 1.00 95.00 91 LEU A N 1
ATOM 702 C CA . LEU A 1 91 ? -13.806 -18.580 38.178 1.00 95.00 91 LEU A CA 1
ATOM 703 C C . LEU A 1 91 ? -15.017 -18.340 37.275 1.00 95.00 91 LEU A C 1
ATOM 705 O O . LEU A 1 91 ? -14.878 -17.778 36.185 1.00 95.00 91 LEU A O 1
ATOM 709 N N . LEU A 1 92 ? -16.178 -18.798 37.730 1.00 95.25 92 LEU A N 1
ATOM 710 C CA . LEU A 1 92 ? -17.469 -18.615 37.083 1.00 95.25 92 LEU A CA 1
ATOM 711 C C . LEU A 1 92 ? -18.304 -17.653 37.919 1.00 95.25 92 LEU A C 1
ATOM 713 O O . LEU A 1 92 ? -18.503 -17.882 39.110 1.00 95.25 92 LEU A O 1
ATOM 717 N N . VAL A 1 93 ? -18.779 -16.579 37.294 1.00 96.44 93 VAL A N 1
ATOM 718 C CA . VAL A 1 93 ? -19.612 -15.560 37.940 1.00 96.44 93 VAL A CA 1
ATOM 719 C C . VAL A 1 93 ? -20.916 -15.460 37.170 1.00 96.44 93 VAL A C 1
ATOM 721 O O . VAL A 1 93 ? -20.930 -15.010 36.029 1.00 96.44 93 VAL A O 1
ATOM 724 N N . ARG A 1 94 ? -22.016 -15.900 37.769 1.00 96.06 94 ARG A N 1
ATOM 725 C CA . ARG A 1 94 ? -23.345 -15.798 37.173 1.00 96.06 94 ARG A CA 1
ATOM 726 C C . ARG A 1 94 ? -23.920 -14.416 37.462 1.00 96.06 94 ARG A C 1
ATOM 728 O O . ARG A 1 94 ? -24.069 -14.053 38.627 1.00 96.06 94 ARG A O 1
ATOM 735 N N . LEU A 1 95 ? -24.236 -13.675 36.406 1.00 96.31 95 LEU A N 1
ATOM 736 C CA . LEU A 1 95 ? -24.989 -12.426 36.460 1.00 96.31 95 LEU A CA 1
ATOM 737 C C . LEU A 1 95 ? -26.446 -12.658 36.070 1.00 96.31 95 LEU A C 1
ATOM 739 O O . LEU A 1 95 ? -26.718 -13.431 35.148 1.00 96.31 95 LEU A O 1
ATOM 743 N N . SER A 1 96 ? -27.343 -11.894 36.688 1.00 95.94 96 SER A N 1
ATOM 744 C CA . SER A 1 96 ? -28.716 -11.701 36.226 1.00 95.94 96 SER A CA 1
ATOM 745 C C . SER A 1 96 ? -29.135 -10.231 36.300 1.00 95.94 96 SER A C 1
ATOM 747 O O . SER A 1 96 ? -28.641 -9.464 37.127 1.00 95.94 96 SER A O 1
ATOM 749 N N . ASP A 1 97 ? -30.045 -9.825 35.418 1.00 94.62 97 ASP A N 1
ATOM 750 C CA . ASP A 1 97 ? -30.613 -8.467 35.354 1.00 94.62 97 ASP A CA 1
ATOM 751 C C . ASP A 1 97 ? -32.150 -8.464 35.482 1.00 94.62 97 ASP A C 1
ATOM 753 O O . ASP A 1 97 ? -32.803 -7.442 35.294 1.00 94.62 97 ASP A O 1
ATOM 757 N N . GLY A 1 98 ? -32.741 -9.627 35.778 1.00 93.19 98 GLY A N 1
ATOM 758 C CA . GLY A 1 98 ? -34.189 -9.847 35.796 1.00 93.19 98 GLY A CA 1
ATOM 759 C C . GLY A 1 98 ? -34.802 -10.183 34.431 1.00 93.19 98 GLY A C 1
ATOM 760 O O . GLY A 1 98 ? -35.907 -10.718 34.397 1.00 93.19 98 GLY A O 1
ATOM 761 N N . THR A 1 99 ? -34.096 -9.949 33.320 1.00 95.38 99 THR A N 1
ATOM 762 C CA . THR A 1 99 ? -34.531 -10.332 31.963 1.00 95.38 99 THR A CA 1
ATOM 763 C C . THR A 1 99 ? -33.877 -11.626 31.485 1.00 95.38 99 THR A C 1
ATOM 765 O O . THR A 1 99 ? -34.469 -12.380 30.716 1.00 95.38 99 THR A O 1
ATOM 768 N N . GLY A 1 100 ? -32.670 -11.917 31.967 1.00 93.94 100 GLY A N 1
ATOM 769 C CA . GLY A 1 100 ? -31.941 -13.139 31.666 1.00 93.94 100 GLY A CA 1
ATOM 770 C C . GLY A 1 100 ? -30.785 -13.376 32.629 1.00 93.94 100 GLY A C 1
ATOM 771 O O . GLY A 1 100 ? -30.608 -12.666 33.620 1.00 93.94 100 GLY A O 1
ATOM 772 N N . ALA A 1 101 ? -29.994 -14.406 32.335 1.00 95.44 101 ALA A N 1
ATOM 773 C CA . ALA A 1 101 ? -28.771 -14.702 33.067 1.00 95.44 101 ALA A CA 1
ATOM 774 C C . ALA A 1 101 ? -27.635 -15.067 32.10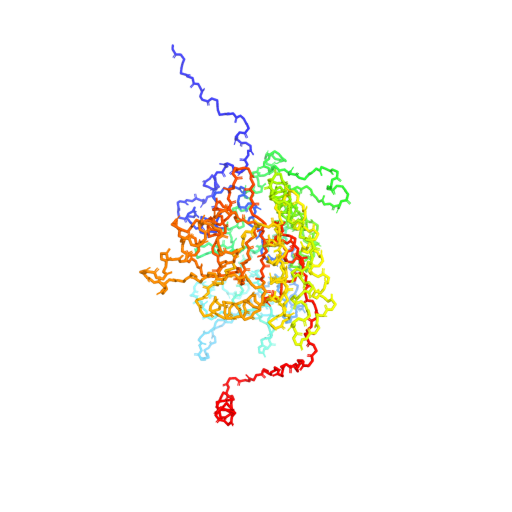9 1.00 95.44 101 ALA A C 1
ATOM 776 O O . ALA A 1 101 ? -27.846 -15.749 31.104 1.00 95.44 101 ALA A O 1
ATOM 777 N N . LEU A 1 102 ? -26.424 -14.643 32.456 1.00 96.50 102 LEU A N 1
ATOM 778 C CA . LEU A 1 102 ? -25.205 -14.893 31.694 1.00 96.50 102 LEU A CA 1
ATOM 779 C C . LEU A 1 102 ? -24.060 -15.215 32.656 1.00 96.50 102 LEU A C 1
ATOM 781 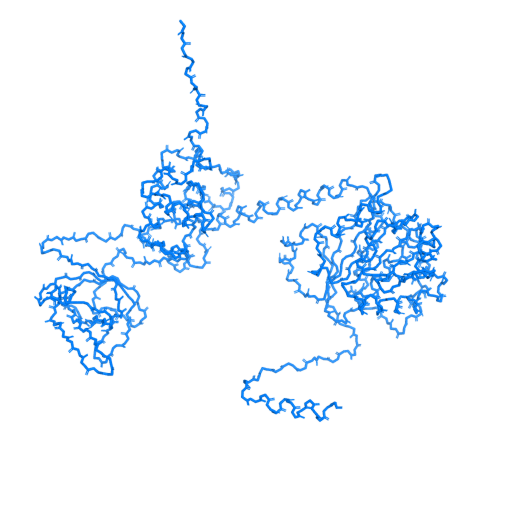O O . LEU A 1 102 ? -24.012 -14.722 33.781 1.00 96.50 102 LEU A O 1
ATOM 785 N N . THR A 1 103 ? -23.125 -16.054 32.219 1.00 97.25 103 THR A N 1
ATOM 786 C CA . THR A 1 103 ? -21.964 -16.444 33.026 1.00 97.25 103 THR A CA 1
ATOM 787 C C . THR A 1 103 ? -20.700 -15.721 32.556 1.00 97.25 103 THR A C 1
ATOM 789 O O . THR A 1 103 ? -20.278 -15.882 31.416 1.00 97.25 103 THR A O 1
ATOM 792 N N . LEU A 1 104 ? -20.034 -14.967 33.430 1.00 96.88 104 LEU A N 1
ATOM 793 C CA . LEU A 1 104 ? -18.669 -14.501 33.187 1.00 96.88 104 LEU A CA 1
ATOM 794 C C . LEU A 1 104 ? -17.683 -15.617 33.527 1.00 96.88 104 LEU A C 1
ATOM 796 O O . LEU A 1 104 ? -17.783 -16.252 34.581 1.00 96.88 104 LEU A O 1
ATOM 800 N N . ARG A 1 105 ? -16.694 -15.828 32.661 1.00 95.31 105 ARG A N 1
ATOM 801 C CA . ARG A 1 105 ? -15.666 -16.855 32.833 1.00 95.31 105 ARG A CA 1
ATOM 802 C C . ARG A 1 105 ? -14.270 -16.247 32.845 1.00 95.31 105 ARG A C 1
ATOM 804 O O . ARG A 1 105 ? -13.843 -15.651 31.859 1.00 95.31 105 ARG A O 1
ATOM 811 N N . PHE A 1 106 ? -13.520 -16.507 33.914 1.00 95.44 106 PHE A N 1
ATOM 812 C CA . PHE A 1 106 ? -12.126 -16.085 34.058 1.00 95.44 106 PHE A CA 1
ATOM 813 C C . PHE A 1 106 ? -11.206 -17.297 34.265 1.00 95.44 106 PHE A C 1
ATOM 815 O O . PHE A 1 106 ? -11.341 -18.043 35.236 1.00 95.44 106 PHE A O 1
ATOM 822 N N . PHE A 1 107 ? -10.235 -17.487 33.371 1.00 92.38 107 PHE A N 1
ATOM 823 C CA . PHE A 1 107 ? -9.166 -18.487 33.517 1.00 92.38 107 PHE A CA 1
ATOM 824 C C . PHE A 1 107 ? -7.992 -17.965 34.357 1.00 92.38 107 PHE A C 1
ATOM 826 O O . PHE A 1 107 ? -7.308 -18.730 35.037 1.00 92.38 107 PHE A O 1
ATOM 833 N N . HIS A 1 108 ? -7.786 -16.649 34.337 1.00 89.31 108 HIS A N 1
ATOM 834 C CA . HIS A 1 108 ? -6.802 -15.933 35.142 1.00 89.31 108 HIS A CA 1
ATOM 835 C C . HIS A 1 108 ? -7.518 -14.976 36.094 1.00 89.31 108 HIS A C 1
ATOM 837 O O . HIS A 1 108 ? -8.140 -14.017 35.644 1.00 89.31 108 HIS A O 1
ATOM 843 N N . PHE A 1 109 ? -7.433 -15.255 37.394 1.00 91.00 109 PHE A N 1
ATOM 844 C CA . PHE A 1 109 ? -8.051 -14.453 38.446 1.00 91.00 109 PHE A CA 1
ATOM 845 C C . PHE A 1 109 ? -7.198 -14.450 39.717 1.00 91.00 109 PHE A C 1
ATOM 847 O O . PHE A 1 109 ? -6.351 -15.327 39.915 1.00 91.00 109 PHE A O 1
ATOM 854 N N . ASN A 1 110 ? -7.429 -13.459 40.579 1.00 89.50 110 ASN A N 1
ATOM 855 C CA . ASN A 1 110 ? -6.804 -13.345 41.897 1.00 89.50 110 ASN A CA 1
ATOM 856 C C . ASN A 1 110 ? -7.864 -13.307 43.015 1.00 89.50 110 ASN A C 1
ATOM 858 O O . ASN A 1 110 ? -9.061 -13.177 42.750 1.00 89.50 110 ASN A O 1
ATOM 862 N N . ALA A 1 111 ? -7.422 -13.429 44.270 1.00 87.38 111 ALA A N 1
ATOM 863 C CA . ALA A 1 111 ? -8.320 -13.481 45.425 1.00 87.38 111 ALA A CA 1
ATOM 864 C C . ALA A 1 111 ? -9.159 -12.198 45.588 1.00 87.38 111 ALA A C 1
ATOM 866 O O . ALA A 1 111 ? -10.337 -12.278 45.921 1.00 87.38 111 ALA A O 1
ATOM 867 N N . ASN A 1 112 ? -8.595 -11.024 45.282 1.00 88.88 112 ASN A N 1
ATOM 868 C CA . ASN A 1 112 ? -9.305 -9.741 45.375 1.00 88.88 112 ASN A CA 1
ATOM 869 C C . ASN A 1 112 ? -10.428 -9.617 44.337 1.00 88.88 112 ASN A C 1
ATOM 871 O O . ASN A 1 112 ? -11.495 -9.069 44.622 1.00 88.88 112 ASN A O 1
ATOM 875 N N . GLN A 1 113 ? -10.193 -10.134 43.131 1.00 87.25 113 GLN A N 1
ATOM 876 C CA . GLN A 1 113 ? -11.192 -10.206 42.074 1.00 87.25 113 GLN A CA 1
ATOM 877 C C . GLN A 1 113 ? -12.349 -11.113 42.499 1.00 87.25 113 GLN A C 1
ATOM 879 O O . GLN A 1 113 ? -13.496 -10.688 42.424 1.00 87.25 113 GLN A O 1
ATOM 884 N N . GLN A 1 114 ? -12.049 -12.307 43.023 1.00 88.06 114 GLN A N 1
ATOM 885 C CA . GLN A 1 114 ? -13.064 -13.216 43.558 1.00 88.06 114 GLN A CA 1
ATOM 886 C C . GLN A 1 114 ? -13.864 -12.574 44.701 1.00 88.06 114 GLN A C 1
ATOM 888 O O . GLN A 1 114 ? -15.092 -12.615 44.687 1.00 88.06 114 GLN A O 1
ATOM 893 N N . ALA A 1 115 ? -13.180 -11.966 45.674 1.00 87.50 115 ALA A N 1
ATOM 894 C CA . ALA A 1 115 ? -13.803 -11.408 46.872 1.00 87.50 115 ALA A CA 1
ATOM 895 C C . ALA A 1 115 ? -14.847 -10.332 46.561 1.00 87.50 115 ALA A C 1
ATOM 897 O O . ALA A 1 115 ? -15.869 -10.262 47.236 1.00 87.50 115 ALA A O 1
ATOM 898 N N . GLY A 1 116 ? -14.634 -9.512 45.530 1.00 89.19 116 GLY A N 1
ATOM 899 C CA . GLY A 1 116 ? -15.642 -8.527 45.145 1.00 89.19 116 GLY A CA 1
ATOM 900 C C . GLY A 1 116 ? -16.460 -8.893 43.915 1.00 89.19 116 GLY A C 1
ATOM 901 O O . GLY A 1 116 ? -16.932 -7.998 43.218 1.00 89.19 116 GLY A O 1
ATOM 902 N N . PHE A 1 117 ? -16.647 -10.192 43.691 1.00 94.31 117 PHE A N 1
ATOM 903 C CA . PHE A 1 117 ? -17.821 -10.752 43.023 1.00 94.31 117 PHE A CA 1
ATOM 904 C C . PHE A 1 117 ? -18.765 -11.398 44.048 1.00 94.31 117 PHE A C 1
ATOM 906 O O . PHE A 1 117 ? -19.369 -12.436 43.795 1.00 94.31 117 PHE A O 1
ATOM 913 N N . ALA A 1 118 ? -18.874 -10.806 45.240 1.00 92.19 118 ALA A N 1
ATOM 914 C CA . ALA A 1 118 ? -19.828 -11.248 46.246 1.00 92.19 118 ALA A CA 1
ATOM 915 C C . ALA A 1 118 ? -21.265 -11.150 45.710 1.00 92.19 118 ALA A C 1
ATOM 917 O O . ALA A 1 118 ? -21.585 -10.264 44.910 1.00 92.19 118 ALA A O 1
ATOM 918 N N . ARG A 1 119 ? -22.141 -12.046 46.174 1.00 94.56 119 ARG A N 1
ATOM 919 C CA . ARG A 1 119 ? -23.553 -12.060 45.774 1.00 94.56 119 ARG A CA 1
ATOM 920 C C . ARG A 1 119 ? -24.196 -10.689 46.012 1.00 94.56 119 ARG A C 1
ATOM 922 O O . ARG A 1 119 ? -23.984 -10.080 47.056 1.00 94.56 119 ARG A O 1
ATOM 929 N N . GLY A 1 120 ? -24.971 -10.216 45.040 1.00 92.88 120 GLY A N 1
ATOM 930 C CA . GLY A 1 120 ? -25.609 -8.898 45.056 1.00 92.88 120 GLY A CA 1
ATOM 931 C C . GLY A 1 120 ? -24.738 -7.751 44.532 1.00 92.88 120 GLY A C 1
ATOM 932 O O . GLY A 1 120 ? -25.264 -6.664 44.302 1.00 92.88 120 GLY A O 1
ATOM 933 N N . THR A 1 121 ? -23.440 -7.970 44.283 1.00 93.94 121 THR A N 1
ATOM 934 C CA . THR A 1 121 ? -22.585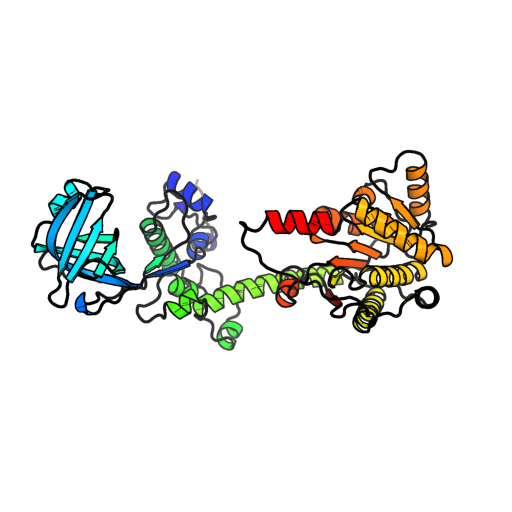 -6.962 43.632 1.00 93.94 121 THR A CA 1
ATOM 935 C C . THR A 1 121 ? -23.119 -6.673 42.234 1.00 93.94 121 THR A C 1
ATOM 937 O O . THR A 1 121 ? -23.292 -7.603 41.448 1.00 93.94 121 THR A O 1
ATOM 940 N N . ARG A 1 122 ? -23.357 -5.401 41.903 1.00 94.06 122 ARG A N 1
ATOM 941 C CA . ARG A 1 122 ? -23.703 -4.995 40.537 1.00 94.06 122 ARG A CA 1
ATOM 942 C C . ARG A 1 122 ? -22.448 -4.785 39.711 1.00 94.06 122 ARG A C 1
ATOM 944 O O . ARG A 1 122 ? -21.500 -4.132 40.152 1.00 94.06 122 ARG A O 1
ATOM 951 N N . LEU A 1 123 ? -22.451 -5.346 38.512 1.00 94.56 123 LEU A N 1
ATOM 952 C CA . LEU A 1 123 ? -21.346 -5.257 37.575 1.00 94.56 123 LEU A CA 1
ATOM 953 C C . LEU A 1 123 ? -21.863 -4.759 36.235 1.00 94.56 123 LEU A C 1
ATOM 955 O O . LEU A 1 123 ? -22.866 -5.265 35.732 1.00 94.56 123 LEU A O 1
ATOM 959 N N . ARG A 1 124 ? -21.128 -3.814 35.651 1.00 94.56 124 ARG A N 1
ATOM 960 C CA . ARG A 1 124 ? -21.242 -3.464 34.240 1.00 94.56 124 ARG A CA 1
ATOM 961 C C . ARG A 1 124 ? -20.120 -4.160 33.493 1.00 94.56 124 ARG A C 1
ATOM 963 O O . ARG A 1 124 ? -18.956 -4.042 33.884 1.00 94.56 124 ARG A O 1
ATOM 970 N N . CYS A 1 125 ? -20.465 -4.918 32.462 1.00 95.00 125 CYS A N 1
ATOM 971 C CA . CYS A 1 125 ? -19.526 -5.737 31.709 1.00 95.00 125 CYS A CA 1
ATOM 972 C C . CYS A 1 125 ? -19.613 -5.430 30.219 1.00 95.00 125 CYS A C 1
ATOM 974 O O . CYS A 1 125 ? -20.699 -5.189 29.709 1.00 95.00 125 CYS A O 1
ATOM 976 N N . TYR A 1 126 ? -18.476 -5.485 29.531 1.00 95.19 126 TYR A N 1
ATOM 977 C CA . TYR A 1 126 ? -18.394 -5.473 28.077 1.00 95.19 126 TYR A CA 1
ATOM 978 C C . TYR A 1 126 ? -17.615 -6.693 27.598 1.00 95.19 126 TYR A C 1
ATOM 980 O O . TYR A 1 126 ? -16.502 -6.954 28.069 1.00 95.19 126 TYR A O 1
ATOM 988 N N . GLY A 1 127 ? -18.173 -7.422 26.640 1.00 94.44 127 GLY A N 1
ATOM 989 C CA . GLY A 1 127 ? -17.496 -8.556 26.032 1.00 94.44 127 GLY A CA 1
ATOM 990 C C . GLY A 1 127 ? -18.311 -9.223 24.936 1.00 94.44 127 GLY A C 1
ATOM 991 O O . GLY A 1 127 ? -19.482 -8.915 24.729 1.00 94.44 127 GLY A O 1
ATOM 992 N N . GLU A 1 128 ? -17.658 -10.156 24.252 1.00 96.06 128 GLU A N 1
ATOM 993 C CA . GLU A 1 128 ? -18.281 -11.024 23.256 1.00 96.06 128 GLU A CA 1
ATOM 994 C C . GLU A 1 128 ? -19.108 -12.113 23.950 1.00 96.06 128 GLU A C 1
ATOM 996 O O . GLU A 1 128 ? -18.617 -12.834 24.830 1.00 96.06 128 GLU A O 1
ATOM 1001 N N . VAL A 1 129 ? -20.361 -12.243 23.530 1.00 96.81 129 VAL A N 1
ATOM 1002 C CA . VAL A 1 129 ? -21.315 -13.239 24.002 1.00 96.81 129 VAL A CA 1
ATOM 1003 C C . VAL A 1 129 ? -21.107 -14.545 23.245 1.00 96.81 129 VAL A C 1
ATOM 1005 O O . VAL A 1 129 ? -21.220 -14.617 22.023 1.00 96.81 129 VAL A O 1
ATOM 1008 N N . ARG A 1 130 ? -20.847 -15.622 23.981 1.00 96.50 130 ARG A N 1
ATOM 1009 C CA . ARG A 1 130 ? -20.592 -16.962 23.446 1.00 96.50 130 ARG A CA 1
ATOM 1010 C C . ARG A 1 130 ? -21.592 -17.980 23.990 1.00 96.50 130 ARG A C 1
ATOM 1012 O O . ARG A 1 130 ? -22.148 -17.783 25.074 1.00 96.50 130 ARG A O 1
ATOM 1019 N N . PRO A 1 131 ? -21.823 -19.093 23.273 1.00 95.38 131 PRO A N 1
ATOM 1020 C CA . PRO A 1 131 ? -22.605 -20.193 23.815 1.00 95.38 131 PRO A CA 1
ATOM 1021 C C . PRO A 1 131 ? -21.821 -20.871 24.948 1.00 95.38 131 PRO A C 1
ATOM 1023 O O . PRO A 1 131 ? -20.734 -21.408 24.733 1.00 95.38 131 PRO A O 1
ATOM 1026 N N . GLY A 1 132 ? -22.369 -20.835 26.163 1.00 89.56 132 GLY A N 1
ATOM 1027 C CA . GLY A 1 132 ? -21.868 -21.600 27.302 1.00 89.56 132 GLY A CA 1
ATOM 1028 C C . GLY A 1 132 ? -22.594 -22.938 27.456 1.00 89.56 132 GLY A C 1
ATOM 1029 O O . GLY A 1 132 ? -23.470 -23.295 26.674 1.00 89.56 132 GLY A O 1
ATOM 1030 N N . ALA A 1 133 ? -22.231 -23.699 28.490 1.00 83.75 133 ALA A N 1
ATOM 1031 C CA . ALA A 1 133 ? -22.798 -25.034 28.718 1.00 83.75 133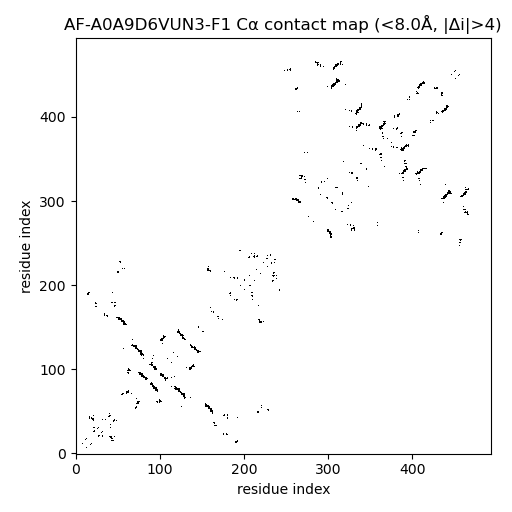 ALA A CA 1
ATOM 1032 C C . ALA A 1 133 ? -24.274 -25.021 29.163 1.00 83.75 133 ALA A C 1
ATOM 1034 O O . ALA A 1 133 ? -24.971 -26.012 28.977 1.00 83.75 133 ALA A O 1
ATOM 1035 N N . VAL A 1 134 ? -24.724 -23.934 29.799 1.00 84.38 134 VAL A N 1
ATOM 1036 C CA . VAL A 1 134 ? -26.079 -23.810 30.376 1.00 84.38 134 VAL A CA 1
ATOM 1037 C C . VAL A 1 134 ? -26.700 -22.467 30.012 1.00 84.38 134 VAL A C 1
ATOM 1039 O O . VAL A 1 134 ? -27.837 -22.409 29.560 1.00 84.38 134 VAL A O 1
ATOM 1042 N N . THR A 1 135 ? -25.950 -21.383 30.195 1.00 91.12 135 THR A N 1
ATOM 1043 C CA . THR A 1 135 ? -26.332 -20.029 29.786 1.00 91.12 135 THR A CA 1
ATOM 1044 C C . THR A 1 135 ? -25.365 -19.526 28.724 1.00 91.12 135 THR A C 1
ATOM 1046 O O . THR A 1 135 ? -24.295 -20.108 28.526 1.00 91.12 135 THR A O 1
ATOM 1049 N N . LEU A 1 136 ? -25.691 -18.394 28.104 1.00 96.50 136 LEU A N 1
ATOM 1050 C CA . LEU A 1 136 ? -24.691 -17.585 27.413 1.00 96.50 136 LEU A CA 1
ATOM 1051 C C . LEU A 1 136 ? -23.549 -17.221 28.372 1.00 96.50 136 LEU A C 1
ATOM 1053 O O . LEU A 1 136 ? -23.714 -17.236 29.603 1.00 96.50 136 LEU A O 1
ATOM 1057 N N . GLU A 1 137 ? -22.388 -16.914 27.810 1.00 96.75 137 GLU A N 1
ATOM 1058 C CA . GLU A 1 137 ? -21.207 -16.557 28.580 1.00 96.75 137 GLU A CA 1
ATOM 1059 C C . GLU A 1 137 ? -20.358 -15.472 27.929 1.00 96.75 137 GLU A C 1
ATOM 1061 O O . GLU A 1 137 ? -20.335 -15.338 26.712 1.00 96.75 137 GLU A O 1
ATOM 1066 N N . MET A 1 138 ? -19.609 -14.744 28.754 1.00 97.62 138 MET A N 1
ATOM 1067 C CA . MET A 1 138 ? -18.525 -13.869 28.310 1.00 97.62 138 MET A CA 1
ATOM 1068 C C . MET A 1 138 ? -17.217 -14.363 28.922 1.00 97.62 138 MET A C 1
ATOM 1070 O O . MET A 1 138 ? -17.125 -14.591 30.132 1.00 97.62 138 MET A O 1
ATOM 1074 N N . ILE A 1 139 ? -16.186 -14.528 28.097 1.00 95.56 139 ILE A N 1
ATOM 1075 C CA . ILE A 1 139 ? -14.868 -14.990 28.545 1.00 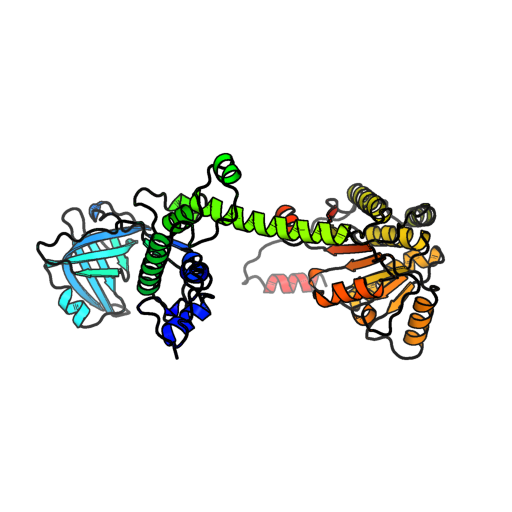95.56 139 ILE A CA 1
ATOM 1076 C C . ILE A 1 139 ? -13.960 -13.777 28.714 1.00 95.56 139 ILE A C 1
ATOM 1078 O O . ILE A 1 139 ? -13.708 -13.069 27.747 1.00 95.56 139 ILE A O 1
ATOM 1082 N N . HIS A 1 140 ? -13.437 -13.569 29.924 1.00 94.12 140 HIS A N 1
ATOM 1083 C CA . HIS A 1 140 ? -12.605 -12.411 30.264 1.00 94.12 140 HIS A CA 1
ATOM 1084 C C . HIS A 1 140 ? -13.190 -11.056 29.802 1.00 94.12 140 HIS A C 1
ATOM 1086 O O . HIS A 1 140 ? -12.472 -10.282 29.165 1.00 94.12 140 HIS A O 1
ATOM 1092 N N . PRO A 1 141 ? -14.466 -10.743 30.116 1.00 94.88 141 PRO A N 1
ATOM 1093 C CA . PRO A 1 141 ? -15.020 -9.436 29.788 1.00 94.88 141 PRO A CA 1
ATOM 1094 C C . PRO A 1 141 ? -14.286 -8.328 30.549 1.00 94.88 141 PRO A C 1
ATOM 1096 O O . PRO A 1 141 ? -13.782 -8.532 31.661 1.00 94.88 141 PRO A O 1
ATOM 1099 N N . GLU A 1 142 ? -14.289 -7.130 29.974 1.00 92.50 142 GLU A N 1
ATOM 1100 C CA . GLU A 1 142 ? -14.018 -5.922 30.744 1.00 92.50 142 GLU A CA 1
ATOM 1101 C C . GLU A 1 142 ? -15.174 -5.714 31.721 1.00 92.50 142 GLU A C 1
ATOM 1103 O O . GLU A 1 142 ? -16.334 -5.856 31.341 1.00 92.50 142 GLU A O 1
ATOM 1108 N N . TYR A 1 143 ? -14.887 -5.383 32.979 1.00 92.75 143 TYR A N 1
ATOM 1109 C CA . TYR A 1 143 ? -15.936 -5.135 33.962 1.00 92.75 143 TYR A CA 1
ATOM 1110 C C . TYR A 1 143 ? -15.565 -4.013 34.927 1.00 92.75 143 TYR A C 1
ATOM 1112 O O . TYR A 1 143 ? -14.388 -3.775 35.212 1.00 92.75 143 TYR A O 1
ATOM 1120 N N . ARG A 1 144 ? -16.590 -3.353 35.466 1.00 91.06 144 ARG A N 1
ATOM 1121 C CA . ARG A 1 144 ? -16.493 -2.401 36.579 1.00 91.06 144 ARG A CA 1
ATOM 1122 C C . ARG A 1 144 ? -17.626 -2.665 37.570 1.00 91.06 144 ARG A C 1
ATOM 1124 O O . ARG A 1 144 ? -18.652 -3.239 37.205 1.00 91.06 144 ARG A O 1
ATOM 1131 N N . ARG A 1 145 ? -17.411 -2.301 38.835 1.00 91.31 145 ARG A N 1
ATOM 1132 C CA . ARG A 1 145 ? -18.452 -2.372 39.869 1.00 91.31 145 ARG A CA 1
ATOM 1133 C C . ARG A 1 145 ? -19.281 -1.104 39.808 1.00 91.31 145 ARG A C 1
ATOM 1135 O O . ARG A 1 145 ? -18.699 -0.028 39.817 1.00 91.31 145 ARG A O 1
ATOM 1142 N N . VAL A 1 146 ? -20.596 -1.267 39.800 1.00 89.38 146 VAL A N 1
ATOM 1143 C CA . VAL A 1 146 ? -21.544 -0.153 39.839 1.00 89.38 146 VAL A CA 1
ATOM 1144 C C . VAL A 1 146 ? -21.972 0.045 41.288 1.00 89.38 146 VAL A C 1
ATOM 1146 O O . VAL A 1 146 ? -22.420 -0.905 41.940 1.00 89.38 146 VAL A O 1
ATOM 1149 N N . GLU A 1 147 ? -21.804 1.258 41.811 1.00 85.25 147 GLU A N 1
ATOM 1150 C CA . GLU A 1 147 ? -22.214 1.569 43.179 1.00 85.25 147 GLU A CA 1
ATOM 1151 C C . GLU A 1 147 ? -23.748 1.571 43.320 1.00 85.25 147 GLU A C 1
ATOM 1153 O O . GLU A 1 147 ? -24.462 2.032 42.423 1.00 85.25 147 GLU A O 1
ATOM 1158 N N . PRO A 1 148 ? -24.298 1.065 44.441 1.00 75.88 148 PRO A N 1
ATOM 1159 C CA . PRO A 1 148 ? -25.738 1.085 44.675 1.00 75.88 148 PRO A CA 1
ATOM 1160 C C . PRO A 1 148 ? -26.299 2.513 44.631 1.00 75.88 148 PRO A C 1
ATOM 1162 O O . PRO A 1 148 ? -25.835 3.388 45.354 1.00 75.88 148 PRO A O 1
ATOM 1165 N N . GLY A 1 149 ? -27.328 2.740 43.811 1.00 70.94 149 GLY A N 1
ATOM 1166 C CA . GLY A 1 149 ? -27.985 4.047 43.677 1.00 70.94 149 GLY A CA 1
ATOM 1167 C C . GLY A 1 149 ? -27.334 4.999 42.668 1.00 70.94 149 GLY A C 1
ATOM 1168 O O . GLY A 1 149 ? -27.900 6.056 42.402 1.00 70.94 149 GLY A O 1
ATOM 1169 N N . VAL A 1 150 ? -26.205 4.618 42.062 1.00 75.88 150 VAL A N 1
ATOM 1170 C CA . VAL A 1 150 ? -25.560 5.384 40.990 1.00 75.88 150 VAL A CA 1
ATOM 1171 C C . VAL A 1 150 ? -25.968 4.802 39.639 1.00 75.88 150 VAL A C 1
ATOM 1173 O O . VAL A 1 150 ? -25.739 3.627 39.361 1.00 75.88 150 VAL A O 1
ATOM 1176 N N . VAL A 1 151 ? -26.573 5.629 38.784 1.00 73.06 151 VAL A N 1
ATOM 1177 C CA . VAL A 1 151 ? -26.758 5.296 37.366 1.00 73.06 151 VAL A CA 1
ATOM 1178 C C . VAL A 1 151 ? -25.477 5.691 36.645 1.00 73.06 151 VAL A C 1
ATOM 1180 O O . VAL A 1 151 ? -25.220 6.874 36.437 1.00 73.06 151 VAL A O 1
ATOM 1183 N N . GLU A 1 152 ? -24.648 4.711 36.290 1.00 76.00 152 GLU A N 1
ATOM 1184 C CA . GLU A 1 152 ? -23.472 4.990 35.469 1.00 76.00 152 GLU A CA 1
ATOM 1185 C C . GLU A 1 152 ? -23.903 5.379 34.053 1.00 76.00 152 GLU A C 1
ATOM 1187 O O . GLU A 1 152 ? -24.645 4.641 33.391 1.00 76.00 152 GLU A O 1
ATOM 1192 N N . ALA A 1 153 ? -23.384 6.506 33.568 1.00 81.88 153 ALA A N 1
ATOM 1193 C CA . ALA A 1 153 ? -23.548 6.907 32.181 1.00 81.88 153 ALA A CA 1
ATOM 1194 C C . ALA A 1 153 ? -22.925 5.858 31.245 1.00 81.88 153 ALA A C 1
ATOM 1196 O O . ALA A 1 153 ? -21.900 5.240 31.548 1.00 81.88 153 ALA A O 1
ATOM 1197 N N . VAL A 1 154 ? -23.600 5.620 30.128 1.00 87.44 154 VAL A N 1
ATOM 1198 C CA . VAL A 1 154 ? -23.038 4.911 28.975 1.00 87.44 154 VAL A CA 1
ATOM 1199 C C . VAL A 1 154 ? -22.078 5.836 28.233 1.00 87.44 154 VAL A C 1
ATOM 1201 O O . VAL A 1 154 ? -22.059 7.042 28.480 1.00 87.44 154 VAL A O 1
ATOM 1204 N N . GLU A 1 155 ? -21.269 5.278 27.339 1.00 87.50 155 GLU A N 1
ATOM 1205 C CA . GLU A 1 155 ? -20.381 6.099 26.520 1.00 87.50 155 GLU A CA 1
ATOM 1206 C C . GLU A 1 155 ? -21.219 6.985 25.578 1.00 87.50 155 GLU A C 1
ATOM 1208 O O . GLU A 1 155 ? -22.163 6.511 24.948 1.00 87.50 155 GLU A O 1
ATOM 1213 N N . GLU A 1 156 ? -20.873 8.269 25.462 1.00 89.88 156 GLU A N 1
ATOM 1214 C CA . GLU A 1 156 ? -21.584 9.224 24.589 1.00 89.88 156 GLU A CA 1
ATOM 1215 C C . GLU A 1 156 ? -21.316 8.976 23.096 1.00 89.88 156 GLU A C 1
ATOM 1217 O O . GLU A 1 156 ? -22.034 9.471 22.230 1.00 89.88 156 GLU A O 1
ATOM 1222 N N . HIS A 1 157 ? -20.276 8.200 22.790 1.00 94.25 157 HIS A N 1
ATOM 1223 C CA . HIS A 1 157 ? -19.808 7.910 21.443 1.00 94.25 157 HIS A CA 1
ATOM 1224 C C . HIS A 1 157 ? -19.506 6.425 21.283 1.00 94.25 157 HIS A C 1
ATOM 1226 O O . HIS A 1 157 ? -19.181 5.723 22.248 1.00 94.25 157 HIS A O 1
ATOM 1232 N N . LEU A 1 158 ? -19.520 5.953 20.035 1.00 94.94 158 LEU A N 1
ATOM 1233 C CA . LEU A 1 158 ? -18.931 4.656 19.722 1.00 94.94 158 LEU A CA 1
ATOM 1234 C C . LEU A 1 158 ? -17.469 4.645 20.179 1.00 94.94 158 LEU A C 1
ATOM 1236 O O . LEU A 1 158 ? -16.708 5.574 19.912 1.00 94.94 158 LEU A O 1
ATOM 1240 N N . THR A 1 159 ? -17.066 3.583 20.872 1.00 94.94 159 THR A N 1
ATOM 1241 C CA . THR A 1 159 ? -15.736 3.482 21.473 1.00 94.94 159 THR A CA 1
ATOM 1242 C C . THR A 1 159 ? -14.707 3.084 20.410 1.00 94.94 159 THR A C 1
ATOM 1244 O O . THR A 1 159 ? -14.752 1.951 19.924 1.00 94.94 159 THR A O 1
ATOM 1247 N N . PRO A 1 160 ? -13.745 3.953 20.049 1.00 96.19 160 PRO A N 1
ATOM 1248 C CA . PRO A 1 160 ? -12.748 3.628 19.036 1.00 96.19 160 PRO A CA 1
ATOM 1249 C C . PRO A 1 160 ? -11.697 2.647 19.564 1.00 96.19 160 PRO A C 1
ATOM 1251 O O . PRO A 1 160 ? -11.291 2.696 20.737 1.00 96.19 160 PRO A O 1
ATOM 1254 N N . ILE A 1 161 ? -11.219 1.786 18.664 1.00 95.81 161 ILE A N 1
ATOM 1255 C CA . ILE A 1 161 ? -10.098 0.873 18.889 1.00 95.81 161 ILE A CA 1
ATOM 1256 C C . ILE A 1 161 ? -8.968 1.211 17.923 1.00 95.81 161 ILE A C 1
ATOM 1258 O O . ILE A 1 161 ? -9.084 1.038 16.709 1.00 95.81 161 ILE A O 1
ATOM 1262 N N . TYR A 1 162 ? -7.849 1.655 18.477 1.00 97.06 162 TYR A N 1
ATOM 1263 C CA . TYR A 1 162 ? -6.695 2.118 17.716 1.00 97.06 162 TYR A CA 1
ATOM 1264 C C . TYR A 1 162 ? -5.672 1.004 17.479 1.00 97.06 162 TYR A C 1
ATOM 1266 O O . TYR A 1 162 ? -5.504 0.140 18.349 1.00 97.06 162 TYR A O 1
ATOM 1274 N N . PRO A 1 163 ? -4.914 1.045 16.370 1.00 96.31 163 PRO A N 1
ATOM 1275 C CA . PRO A 1 163 ? -3.664 0.299 16.274 1.00 96.31 163 PRO A CA 1
ATOM 1276 C C . PRO A 1 163 ? -2.762 0.636 17.473 1.00 96.31 163 PRO A C 1
ATOM 1278 O O . PRO A 1 163 ? -2.692 1.789 17.900 1.00 96.31 163 PRO A O 1
ATOM 1281 N N . SER A 1 164 ? -2.106 -0.366 18.060 1.00 95.50 164 SER A N 1
ATOM 1282 C CA . SER A 1 164 ? -1.314 -0.183 19.281 1.00 95.50 164 SER A CA 1
ATOM 1283 C C . SER A 1 164 ? 0.003 -0.956 19.246 1.00 95.50 164 SER A C 1
ATOM 1285 O O . SER A 1 164 ? 0.182 -1.864 18.439 1.00 95.50 164 SER A O 1
ATOM 1287 N N . THR A 1 165 ? 0.917 -0.597 20.147 1.00 92.88 165 THR A N 1
ATOM 1288 C CA . THR A 1 165 ? 2.224 -1.237 20.348 1.00 92.88 165 THR A CA 1
ATOM 1289 C C . THR A 1 165 ? 2.377 -1.717 21.794 1.00 92.88 165 THR A C 1
ATOM 1291 O O . THR A 1 165 ? 1.548 -1.411 22.657 1.00 92.88 165 THR A O 1
ATOM 1294 N N . GLU A 1 166 ? 3.429 -2.481 22.081 1.00 90.69 166 GLU A N 1
ATOM 1295 C CA . GLU A 1 166 ? 3.672 -3.037 23.412 1.00 90.69 166 GLU A CA 1
ATOM 1296 C C . GLU A 1 166 ? 3.717 -1.940 24.494 1.00 90.69 166 GLU A C 1
ATOM 1298 O O . GLU A 1 166 ? 4.406 -0.922 24.385 1.00 90.69 166 GLU A O 1
ATOM 1303 N N . GLY A 1 167 ? 2.948 -2.146 25.566 1.00 88.31 167 GLY A N 1
ATOM 1304 C CA . GLY A 1 167 ? 2.830 -1.190 26.666 1.00 88.31 167 GLY A CA 1
ATOM 1305 C C . GLY A 1 167 ? 2.019 0.070 26.338 1.00 88.31 167 GLY A C 1
ATOM 1306 O O . GLY A 1 167 ? 1.980 0.982 27.166 1.00 88.31 167 GLY A O 1
ATOM 1307 N N . MET A 1 168 ? 1.375 0.148 25.171 1.00 92.69 168 MET A N 1
ATOM 1308 C CA . MET A 1 168 ? 0.392 1.182 24.863 1.00 92.69 168 MET A CA 1
ATOM 1309 C C . MET A 1 168 ? -1.019 0.587 24.952 1.00 92.69 168 MET A C 1
ATOM 1311 O O . MET A 1 168 ? -1.388 -0.331 24.218 1.00 92.69 168 MET A O 1
ATOM 1315 N N . HIS A 1 169 ? -1.814 1.071 25.903 1.00 92.75 169 HIS A N 1
ATOM 1316 C CA . HIS A 1 169 ? -3.163 0.559 26.146 1.00 92.75 169 HIS A CA 1
ATOM 1317 C C . HIS A 1 169 ? -4.217 1.433 25.461 1.00 92.75 169 HIS A C 1
ATOM 1319 O O . HIS A 1 169 ? -4.046 2.644 25.337 1.00 92.75 169 HIS A O 1
ATOM 1325 N N . GLN A 1 170 ? -5.350 0.830 25.083 1.00 94.50 170 GLN A N 1
ATOM 1326 C CA . GLN A 1 170 ? -6.460 1.540 24.430 1.00 94.50 170 GLN A CA 1
ATOM 1327 C C . GLN A 1 170 ? -6.993 2.708 25.267 1.00 94.50 170 GLN A C 1
ATOM 1329 O O . GLN A 1 170 ? -7.312 3.755 24.718 1.00 94.50 170 GLN A O 1
ATOM 1334 N N . LEU A 1 171 ? -7.047 2.554 26.596 1.00 92.62 171 LEU A N 1
ATOM 1335 C CA . LEU A 1 171 ? -7.462 3.628 27.501 1.00 92.62 171 LEU A CA 1
ATOM 1336 C C . LEU A 1 171 ? -6.529 4.843 27.402 1.00 92.62 171 LEU A C 1
ATOM 1338 O O . LEU A 1 171 ? -6.997 5.975 27.361 1.00 92.62 171 LEU A O 1
ATOM 1342 N N . THR A 1 172 ? -5.218 4.601 27.318 1.00 94.69 172 THR A N 1
ATOM 1343 C CA . THR A 1 172 ? -4.217 5.658 27.144 1.00 94.69 172 THR A CA 1
ATOM 1344 C C . THR A 1 172 ? -4.368 6.330 25.784 1.00 94.69 172 THR A C 1
ATOM 1346 O O . THR A 1 172 ? -4.428 7.551 25.731 1.00 94.69 172 THR A O 1
ATOM 1349 N N . LEU A 1 173 ? -4.492 5.563 24.694 1.00 96.69 173 LEU A N 1
ATOM 1350 C CA . LEU A 1 173 ? -4.680 6.128 23.350 1.00 96.69 173 LEU A CA 1
ATOM 1351 C C . LEU A 1 173 ? -5.961 6.963 23.256 1.00 96.69 173 LEU A C 1
ATOM 1353 O O . LEU A 1 173 ? -5.917 8.076 22.742 1.00 96.69 173 LEU A O 1
ATOM 1357 N N . ARG A 1 174 ? -7.077 6.483 23.819 1.00 96.44 174 ARG A N 1
ATOM 1358 C CA . ARG A 1 174 ? -8.329 7.249 23.887 1.00 96.44 174 ARG A CA 1
ATOM 1359 C C . ARG A 1 174 ? -8.135 8.576 24.618 1.00 96.44 174 ARG A C 1
ATOM 1361 O O . ARG A 1 174 ? -8.343 9.608 23.991 1.00 96.44 174 ARG A O 1
ATOM 1368 N N . ALA A 1 175 ? -7.590 8.549 25.835 1.00 96.25 175 ALA A N 1
ATOM 1369 C CA . ALA A 1 175 ? -7.336 9.757 26.623 1.00 96.25 175 ALA A CA 1
ATOM 1370 C C . ALA A 1 175 ? -6.373 10.749 25.942 1.00 96.25 175 ALA A C 1
ATOM 1372 O O . ALA A 1 175 ? -6.499 11.960 26.112 1.00 96.25 175 ALA A O 1
ATOM 1373 N N . LEU A 1 176 ? -5.393 10.260 25.178 1.00 97.56 176 LEU A N 1
ATOM 1374 C CA . LEU A 1 176 ? -4.513 11.124 24.392 1.00 97.56 176 LEU A CA 1
ATOM 1375 C C . LEU A 1 176 ? -5.252 11.726 23.188 1.00 97.56 176 LEU A C 1
ATOM 1377 O O . LEU A 1 176 ? -5.106 12.917 22.929 1.00 97.56 176 LEU A O 1
ATOM 1381 N N . THR A 1 177 ? -6.071 10.940 22.481 1.00 97.56 177 THR A N 1
ATOM 1382 C CA . THR A 1 177 ? -6.891 11.458 21.372 1.00 97.56 177 THR A CA 1
ATOM 1383 C C . THR A 1 177 ? -7.962 12.443 21.842 1.00 97.56 177 THR A C 1
ATOM 1385 O O . THR A 1 177 ? -8.216 13.400 21.126 1.00 97.56 177 THR A O 1
ATOM 1388 N N . ASP A 1 178 ? -8.531 12.288 23.047 1.00 97.19 178 ASP A N 1
ATOM 1389 C CA . ASP A 1 178 ? -9.424 13.298 23.644 1.00 97.19 178 ASP A CA 1
ATOM 1390 C C . ASP A 1 178 ? -8.705 14.642 23.777 1.00 97.19 178 ASP A C 1
ATOM 1392 O O . ASP A 1 178 ? -9.175 15.656 23.270 1.00 97.19 178 ASP A O 1
ATOM 1396 N N . GLN A 1 179 ? -7.503 14.637 24.359 1.00 97.56 179 GLN A N 1
ATOM 1397 C CA . GLN A 1 179 ? -6.694 15.850 24.495 1.00 97.56 179 GLN A CA 1
ATOM 1398 C C . GLN A 1 179 ? -6.291 16.443 23.135 1.00 97.56 179 GLN A C 1
ATOM 1400 O O . GLN A 1 179 ? -6.252 17.660 22.973 1.00 97.56 179 GLN A O 1
ATOM 1405 N N . ALA A 1 180 ? -6.006 15.608 22.134 1.00 96.62 180 ALA A N 1
ATOM 1406 C CA . ALA A 1 180 ? -5.712 16.086 20.786 1.00 96.62 180 ALA A CA 1
ATOM 1407 C C . ALA A 1 180 ? -6.936 16.747 20.127 1.00 96.62 180 ALA A C 1
ATOM 1409 O O . ALA A 1 180 ? -6.804 17.798 19.500 1.00 96.62 180 ALA A O 1
ATOM 1410 N N . LEU A 1 181 ? -8.133 16.178 20.310 1.00 96.50 181 LEU A N 1
ATOM 1411 C CA . LEU A 1 181 ? -9.388 16.769 19.842 1.00 96.50 181 LEU A CA 1
ATOM 1412 C C . LEU A 1 181 ? -9.729 18.067 20.587 1.00 96.50 181 LEU A C 1
ATOM 1414 O O . LEU A 1 181 ? -10.251 18.990 19.967 1.00 96.50 181 LEU A O 1
ATOM 1418 N N . GLU A 1 182 ? -9.402 18.173 21.879 1.00 95.62 182 GLU A N 1
ATOM 1419 C CA . GLU A 1 182 ? -9.504 19.425 22.643 1.00 95.62 182 GLU A CA 1
ATOM 1420 C C . GLU A 1 182 ? -8.596 20.508 22.050 1.00 95.62 182 GLU A C 1
ATOM 1422 O O . GLU A 1 182 ? -9.038 21.639 21.842 1.00 95.62 182 GLU A O 1
ATOM 1427 N N . HIS A 1 183 ? -7.345 20.168 21.722 1.00 94.19 183 HIS A N 1
ATOM 1428 C CA . HIS A 1 183 ? -6.440 21.092 21.039 1.00 94.19 183 HIS A CA 1
ATOM 1429 C C . HIS A 1 183 ? -6.994 21.524 19.679 1.00 94.19 183 HIS A C 1
ATOM 1431 O O . HIS A 1 183 ? -7.040 22.721 19.408 1.00 94.19 183 HIS A O 1
ATOM 1437 N N . LEU A 1 184 ? -7.505 20.583 18.880 1.00 94.12 184 LEU A N 1
ATOM 1438 C CA . LEU A 1 184 ? -8.174 20.878 17.611 1.00 94.12 184 LEU A CA 1
ATOM 1439 C C . LEU A 1 184 ? -9.415 21.768 17.793 1.00 94.12 184 LEU A C 1
ATOM 1441 O O . LEU A 1 184 ? -9.731 22.593 16.938 1.00 94.12 184 LEU A O 1
ATOM 1445 N N . ALA A 1 185 ? -10.143 21.621 18.900 1.00 92.81 185 ALA A N 1
ATOM 1446 C CA . ALA A 1 185 ? -11.281 22.475 19.218 1.00 92.81 185 ALA A CA 1
ATOM 1447 C C . ALA A 1 185 ? -10.875 23.906 19.577 1.00 92.81 185 ALA A C 1
ATOM 1449 O O . ALA A 1 185 ? -11.575 24.837 19.190 1.00 92.81 185 ALA A O 1
ATOM 1450 N N . GLN A 1 186 ? -9.742 24.081 20.257 1.00 91.44 186 GLN A N 1
ATOM 1451 C CA . GL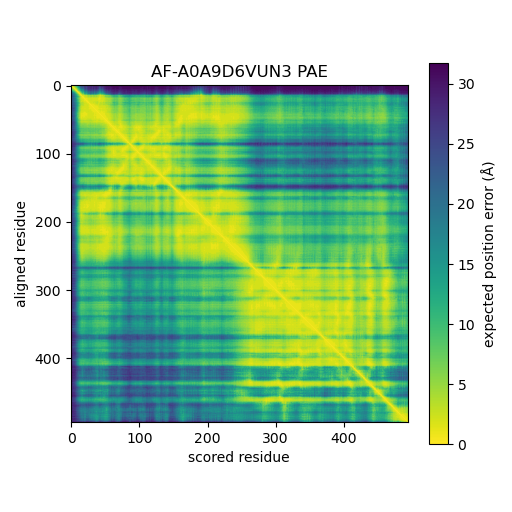N A 1 186 ? -9.205 25.395 20.618 1.00 91.44 186 GLN A CA 1
ATOM 1452 C C . GLN A 1 186 ? -8.658 26.154 19.407 1.00 91.44 186 GLN A C 1
ATOM 1454 O O . GLN A 1 186 ? -8.825 27.367 19.316 1.00 91.44 186 GLN A O 1
ATOM 1459 N N . THR A 1 187 ? -8.004 25.452 18.483 1.00 89.25 187 THR A N 1
ATOM 1460 C CA . THR A 1 187 ? -7.403 26.050 17.282 1.00 89.25 187 THR A CA 1
ATOM 1461 C C . THR A 1 187 ? -8.404 26.217 16.138 1.00 89.25 187 THR A C 1
ATOM 1463 O O . THR A 1 187 ? -8.167 27.001 15.222 1.00 89.25 187 THR A O 1
ATOM 1466 N N . GLY A 1 188 ? -9.517 25.476 16.167 1.00 84.06 188 GLY A N 1
ATOM 1467 C CA . GLY A 1 188 ? -10.476 25.423 15.065 1.00 84.06 188 GLY A CA 1
ATOM 1468 C C . GLY A 1 188 ? -9.823 24.953 13.763 1.00 84.06 188 GLY A C 1
ATOM 1469 O O . GLY A 1 188 ? -8.850 24.196 13.783 1.00 84.06 188 GLY A O 1
ATOM 1470 N N . ASP A 1 189 ? -10.325 25.455 12.635 1.00 81.00 189 ASP A N 1
ATOM 1471 C CA . ASP A 1 189 ? -9.812 25.124 11.296 1.00 81.00 189 ASP A CA 1
ATOM 1472 C C . ASP A 1 189 ? -8.402 25.682 11.024 1.00 81.00 189 ASP A C 1
ATOM 1474 O O . ASP A 1 189 ? -7.790 25.335 10.023 1.00 81.00 189 ASP A O 1
ATOM 1478 N N . ALA A 1 190 ? -7.849 26.516 11.915 1.00 82.75 190 ALA A N 1
ATOM 1479 C CA . ALA A 1 190 ? -6.452 26.940 11.827 1.00 82.75 190 ALA A CA 1
ATOM 1480 C C . ALA A 1 190 ? -5.469 25.871 12.342 1.00 82.75 190 ALA A C 1
ATOM 1482 O O . ALA A 1 190 ? -4.278 25.967 12.062 1.00 82.75 190 ALA A O 1
ATOM 1483 N N . GLY A 1 191 ? -5.948 24.871 13.097 1.00 84.19 191 GLY A N 1
ATOM 1484 C CA . GLY A 1 191 ? -5.093 23.829 13.677 1.00 84.19 191 GLY A CA 1
ATOM 1485 C C . GLY A 1 191 ? -4.708 22.709 12.722 1.00 84.19 191 GLY A C 1
ATOM 1486 O O . GLY A 1 191 ? -3.697 22.047 12.942 1.00 84.19 191 GLY A O 1
ATOM 1487 N N . LEU A 1 192 ? -5.509 22.493 11.679 1.00 91.06 192 LEU A N 1
ATOM 1488 C CA . LEU A 1 192 ? -5.226 21.556 10.600 1.00 91.06 192 LEU A CA 1
ATOM 1489 C C . LEU A 1 192 ? -5.474 22.265 9.278 1.00 91.06 192 LEU A C 1
ATOM 1491 O O . LEU A 1 192 ? -6.577 22.741 9.024 1.00 91.06 192 LEU A O 1
ATOM 1495 N N . HIS A 1 193 ? -4.460 22.301 8.423 1.00 90.06 193 HIS A N 1
ATOM 1496 C CA . HIS A 1 193 ? -4.609 22.895 7.106 1.00 90.06 193 HIS A CA 1
ATOM 1497 C C . HIS A 1 193 ? -5.474 21.998 6.207 1.00 90.06 193 HIS A C 1
ATOM 1499 O O . HIS A 1 193 ? -5.067 20.891 5.860 1.00 90.06 193 HIS A O 1
ATOM 1505 N N . ASP A 1 194 ? -6.660 22.476 5.821 1.00 91.00 194 ASP A N 1
ATOM 1506 C CA . ASP A 1 194 ? -7.524 21.790 4.855 1.00 91.00 194 ASP A CA 1
ATOM 1507 C C . ASP A 1 194 ? -7.080 22.152 3.426 1.00 91.00 194 ASP A C 1
ATOM 1509 O O . ASP A 1 194 ? -7.344 23.252 2.937 1.00 91.00 194 ASP A O 1
ATOM 1513 N N . TRP A 1 195 ? -6.373 21.231 2.763 1.00 90.56 195 TRP A N 1
ATOM 1514 C CA . TRP A 1 195 ? -5.847 21.440 1.408 1.00 90.56 195 TRP A CA 1
ATOM 1515 C C . TRP A 1 195 ? -6.930 21.393 0.324 1.00 90.56 195 TRP A C 1
ATOM 1517 O O . TRP A 1 195 ? -6.673 21.787 -0.817 1.00 90.56 195 TRP A O 1
ATOM 1527 N N . LEU A 1 196 ? -8.126 20.882 0.637 1.00 92.50 196 LEU A N 1
ATOM 1528 C CA . LEU A 1 196 ? -9.200 20.739 -0.337 1.00 92.50 196 LEU A CA 1
ATOM 1529 C C . LEU A 1 196 ? -9.995 22.048 -0.470 1.00 92.50 196 LEU A C 1
ATOM 1531 O O . LEU A 1 196 ? -10.572 22.521 0.509 1.00 92.50 196 LEU A O 1
ATOM 1535 N N . PRO A 1 197 ? -10.119 22.609 -1.690 1.00 93.25 197 PRO A N 1
ATOM 1536 C CA . PRO A 1 197 ? -10.967 23.769 -1.928 1.00 93.25 197 PRO A CA 1
ATOM 1537 C C . PRO A 1 197 ? -12.420 23.540 -1.469 1.00 93.25 197 PRO A C 1
ATOM 1539 O O . PRO A 1 197 ? -12.984 22.469 -1.743 1.00 93.25 197 PRO A O 1
ATOM 1542 N N . PRO A 1 198 ? -13.075 24.541 -0.847 1.00 92.50 198 PRO A N 1
ATOM 1543 C CA . PRO A 1 198 ? -14.463 24.430 -0.390 1.00 92.50 198 PRO A CA 1
ATOM 1544 C C . PRO A 1 198 ? -15.455 24.023 -1.489 1.00 92.50 198 PRO A C 1
ATOM 1546 O O . PRO A 1 198 ? -16.476 23.390 -1.214 1.00 92.50 198 PRO A O 1
ATOM 1549 N N . GLU A 1 199 ? -15.170 24.369 -2.743 1.00 95.00 199 GLU A N 1
ATOM 1550 C CA . GLU A 1 199 ? -15.975 24.015 -3.912 1.00 95.00 199 GLU A CA 1
ATOM 1551 C C . GLU A 1 199 ? -15.984 22.501 -4.153 1.00 95.00 199 GLU A C 1
ATOM 1553 O O . GLU A 1 199 ? -17.045 21.935 -4.428 1.00 95.00 199 GLU A O 1
ATOM 1558 N N . LEU A 1 200 ? -14.836 21.829 -3.983 1.00 93.88 200 LEU A N 1
ATOM 1559 C CA . LEU A 1 200 ? -14.737 20.374 -4.129 1.00 93.88 200 LEU A CA 1
ATOM 1560 C C . LEU A 1 200 ? -15.475 19.659 -2.999 1.00 93.88 200 LEU A C 1
ATOM 1562 O O . LEU A 1 200 ? -16.196 18.693 -3.253 1.00 93.88 200 LEU A O 1
ATOM 1566 N N . LEU A 1 201 ? -15.363 20.163 -1.765 1.00 94.50 201 LEU A N 1
ATOM 1567 C CA . LEU A 1 201 ? -16.100 19.614 -0.624 1.00 94.50 201 LEU A CA 1
ATOM 1568 C C . LEU A 1 201 ? -17.614 19.655 -0.873 1.00 94.50 201 LEU A C 1
ATOM 1570 O O . LEU A 1 201 ? -18.303 18.653 -0.677 1.00 94.50 201 LEU A O 1
ATOM 1574 N N . LYS A 1 202 ? -18.133 20.778 -1.391 1.00 94.44 202 LYS A N 1
ATOM 1575 C CA . LYS A 1 202 ? -19.551 20.918 -1.766 1.00 94.44 202 LYS A CA 1
ATOM 1576 C C . LYS A 1 202 ? -19.944 19.982 -2.907 1.00 94.44 202 LYS A C 1
ATOM 1578 O O . LYS A 1 202 ? -20.977 19.321 -2.815 1.00 94.44 202 LYS A O 1
ATOM 1583 N N . GLN A 1 203 ? -19.130 19.907 -3.961 1.00 94.56 203 GLN A N 1
ATOM 1584 C CA . GLN A 1 203 ? -19.397 19.069 -5.131 1.00 94.56 203 GLN A CA 1
ATOM 1585 C C . GLN A 1 203 ? -19.502 17.582 -4.762 1.00 94.56 203 GLN A C 1
ATOM 1587 O O . GLN A 1 203 ? -20.425 16.901 -5.208 1.00 94.56 203 GLN A O 1
ATOM 1592 N N . PHE A 1 204 ? -18.585 17.090 -3.927 1.00 92.44 204 PHE A N 1
ATOM 1593 C CA . PHE A 1 204 ? -18.526 15.684 -3.520 1.00 92.44 204 PHE A CA 1
ATOM 1594 C C . PHE A 1 204 ? -19.271 15.383 -2.212 1.00 92.44 204 PHE A C 1
ATOM 1596 O O . PHE A 1 204 ? -19.276 14.238 -1.767 1.00 92.44 204 PHE A O 1
ATOM 1603 N N . LYS A 1 205 ? -19.936 16.384 -1.614 1.00 94.88 205 LYS A N 1
ATOM 1604 C CA . LYS A 1 205 ? -20.650 16.282 -0.327 1.00 94.88 205 LYS A CA 1
ATOM 1605 C C . LYS A 1 205 ? -19.757 15.741 0.800 1.00 94.88 205 LYS A C 1
ATOM 1607 O O . LYS A 1 205 ? -20.185 14.915 1.605 1.00 94.88 205 LYS A O 1
ATOM 1612 N N . LEU A 1 206 ? -18.511 16.202 0.836 1.00 95.44 206 LEU A N 1
ATOM 1613 C CA . LEU A 1 206 ? -17.518 15.808 1.830 1.00 95.44 206 LEU A CA 1
ATOM 1614 C C . LEU A 1 206 ? -17.496 16.808 3.000 1.00 95.44 206 LEU A C 1
ATOM 1616 O O . LEU A 1 206 ? -17.638 18.012 2.776 1.00 95.44 206 LEU A O 1
ATOM 1620 N N . PRO A 1 207 ? -17.310 16.341 4.247 1.00 95.88 207 PRO A N 1
ATOM 1621 C CA . PRO A 1 207 ? -17.122 17.222 5.400 1.00 95.88 207 PRO A CA 1
ATOM 1622 C C . PRO A 1 207 ? -15.760 17.941 5.370 1.00 95.88 207 PRO A C 1
ATOM 1624 O O . PRO A 1 207 ? -14.836 17.509 4.678 1.00 95.88 207 PRO A O 1
ATOM 1627 N N . SER A 1 208 ? -15.608 19.003 6.172 1.00 94.62 208 SER A N 1
ATOM 1628 C CA . SER A 1 208 ? -14.298 19.632 6.425 1.00 94.62 208 SER A CA 1
ATOM 1629 C C . SER A 1 208 ? -13.342 18.682 7.153 1.00 94.62 208 SER A C 1
ATOM 1631 O O . SER A 1 208 ? -13.781 17.684 7.736 1.00 94.62 208 SER A O 1
ATOM 1633 N N . LEU A 1 209 ? -12.038 18.984 7.139 1.00 95.75 209 LEU A N 1
ATOM 1634 C CA . LEU A 1 209 ? -11.016 18.115 7.732 1.00 95.75 209 LEU A CA 1
ATOM 1635 C C . LEU A 1 209 ? -11.272 17.933 9.225 1.00 95.75 209 LEU A C 1
ATOM 1637 O O . LEU A 1 209 ? -11.382 16.812 9.721 1.00 95.75 209 LEU A O 1
ATOM 1641 N N . THR A 1 210 ? -11.481 19.051 9.918 1.00 94.81 210 THR A N 1
ATOM 1642 C CA . THR A 1 210 ? -11.820 19.102 11.340 1.00 94.81 210 THR A CA 1
ATOM 1643 C C . THR A 1 210 ? -13.045 18.245 11.662 1.00 94.81 210 THR A C 1
ATOM 1645 O O . THR A 1 210 ? -13.029 17.472 12.622 1.00 94.81 210 THR A O 1
ATOM 1648 N N . ALA A 1 211 ? -14.111 18.350 10.860 1.00 94.75 211 ALA A N 1
ATOM 1649 C CA . ALA A 1 211 ? -15.333 17.578 11.067 1.00 94.75 211 ALA A CA 1
ATOM 1650 C C . ALA A 1 211 ? -15.116 16.079 10.811 1.00 94.75 211 ALA A C 1
ATOM 1652 O O . ALA A 1 211 ? -15.619 15.250 11.570 1.00 94.75 211 ALA A O 1
ATOM 1653 N N . ALA A 1 212 ? -14.340 15.726 9.783 1.00 96.81 212 ALA A N 1
ATOM 1654 C CA . ALA A 1 212 ? -14.017 14.342 9.462 1.00 96.81 212 ALA A CA 1
ATOM 1655 C C . ALA A 1 212 ? -13.211 13.666 10.581 1.00 96.81 212 ALA A C 1
ATOM 1657 O O . ALA A 1 212 ? -13.596 12.594 11.048 1.00 96.81 212 ALA A O 1
ATOM 1658 N N . ILE A 1 213 ? -12.144 14.319 11.052 1.00 97.25 213 ILE A N 1
ATOM 1659 C CA . ILE A 1 213 ? -11.285 13.823 12.136 1.00 97.25 213 ILE A CA 1
ATOM 1660 C C . ILE A 1 213 ? -12.092 13.647 13.424 1.00 97.25 213 ILE A C 1
ATOM 1662 O O . ILE A 1 213 ? -12.075 12.571 14.023 1.00 97.25 213 ILE A O 1
ATOM 1666 N N . ARG A 1 214 ? -12.882 14.656 13.820 1.00 96.38 214 ARG A N 1
ATOM 1667 C CA . ARG A 1 214 ? -13.756 14.551 15.000 1.00 96.38 214 ARG A CA 1
ATOM 1668 C C . ARG A 1 214 ? -14.716 13.374 14.894 1.00 96.38 214 ARG A C 1
ATOM 1670 O O . ARG A 1 214 ? -14.806 12.597 15.838 1.00 96.38 214 ARG A O 1
ATOM 1677 N N . TYR A 1 215 ? -15.388 13.220 13.753 1.00 97.19 215 TYR A N 1
ATOM 1678 C CA . TYR A 1 215 ? -16.354 12.141 13.555 1.00 97.19 215 TYR A CA 1
ATOM 1679 C C . TYR A 1 215 ? -15.692 10.765 13.634 1.00 97.19 215 TYR A C 1
ATOM 1681 O O . TYR A 1 215 ? -16.204 9.874 14.298 1.00 97.19 215 TYR A O 1
ATOM 1689 N N . VAL A 1 216 ? -14.547 10.581 12.973 1.00 97.06 216 VAL A N 1
ATOM 1690 C CA . VAL A 1 216 ? -13.835 9.297 12.961 1.00 97.06 216 VAL A CA 1
ATOM 1691 C C . VAL A 1 216 ? -13.347 8.931 14.362 1.00 97.06 216 VAL A C 1
ATOM 1693 O O . VAL A 1 216 ? -13.414 7.765 14.734 1.00 97.06 216 VAL A O 1
ATOM 1696 N N . HIS A 1 217 ? -12.915 9.887 15.183 1.00 97.62 217 HIS A N 1
ATOM 1697 C CA . HIS A 1 217 ? -12.520 9.586 16.560 1.00 97.62 217 HIS A CA 1
ATOM 1698 C C . HIS A 1 217 ? -13.704 9.431 17.520 1.00 97.62 217 HIS A C 1
ATOM 1700 O O . HIS A 1 217 ? -13.643 8.591 18.419 1.00 97.62 217 HIS A O 1
ATOM 1706 N N . ARG A 1 218 ? -14.762 10.229 17.374 1.00 97.25 218 ARG A N 1
ATOM 1707 C CA . ARG A 1 218 ? -15.930 10.249 18.267 1.00 97.25 218 ARG A CA 1
ATOM 1708 C C . ARG A 1 218 ? -17.228 10.123 17.455 1.00 97.25 218 ARG A C 1
ATOM 1710 O O . ARG A 1 218 ? -17.983 11.092 17.358 1.00 97.25 218 ARG A O 1
ATOM 1717 N N . PRO A 1 219 ? -17.504 8.954 16.842 1.00 96.81 219 PRO A N 1
ATOM 1718 C CA . PRO A 1 219 ? -18.752 8.773 16.119 1.00 96.81 219 PRO A CA 1
ATOM 1719 C C . PRO A 1 219 ? -19.934 8.800 17.098 1.00 96.81 219 PRO A C 1
ATOM 1721 O O . PRO A 1 219 ? -19.827 8.235 18.192 1.00 96.81 219 PRO A O 1
ATOM 1724 N N . PRO A 1 220 ? -21.062 9.427 16.735 1.00 95.88 220 PRO A N 1
ATOM 1725 C CA . PRO A 1 220 ? -22.257 9.418 17.571 1.00 95.88 220 PRO A CA 1
ATOM 1726 C C . PRO A 1 220 ? -22.842 7.995 17.704 1.00 95.88 220 PRO A C 1
ATOM 1728 O O . PRO A 1 220 ? -22.553 7.147 16.855 1.00 95.88 220 PRO A O 1
ATOM 1731 N N . PRO A 1 221 ? -23.669 7.716 18.727 1.00 93.69 221 PRO A N 1
ATOM 1732 C CA . PRO A 1 221 ? -24.272 6.396 18.959 1.00 93.69 221 PRO A CA 1
ATOM 1733 C C . PRO A 1 221 ? -25.063 5.832 17.773 1.00 93.69 221 PRO A C 1
ATOM 1735 O O . PRO A 1 221 ? -25.127 4.623 17.567 1.00 93.69 221 PRO A O 1
ATOM 1738 N N . GLU A 1 222 ? -25.646 6.709 16.961 1.00 93.31 222 GLU A N 1
ATOM 1739 C CA . GLU A 1 222 ? -26.464 6.374 15.796 1.00 93.31 222 GLU A CA 1
ATOM 1740 C C . GLU A 1 222 ? -25.616 6.065 14.553 1.00 93.31 222 GLU A C 1
ATOM 1742 O O . GLU A 1 222 ? -26.154 5.702 13.503 1.00 93.31 222 GLU A O 1
ATOM 1747 N N . ALA A 1 223 ? -24.291 6.223 14.638 1.00 93.62 223 ALA A N 1
ATOM 1748 C CA . ALA A 1 223 ? -23.388 5.906 13.545 1.00 93.62 223 ALA A CA 1
ATOM 1749 C C . ALA A 1 223 ? -23.423 4.404 13.225 1.00 93.62 223 ALA A C 1
ATOM 1751 O O . ALA A 1 223 ? -23.356 3.540 14.099 1.00 93.62 223 ALA A O 1
ATOM 1752 N N . SER A 1 224 ? -23.473 4.078 11.935 1.00 93.00 224 SER A N 1
ATOM 1753 C CA . SER A 1 224 ? -23.386 2.691 11.483 1.00 93.00 224 SER A CA 1
ATOM 1754 C C . SER A 1 224 ? -21.957 2.171 11.654 1.00 93.00 224 SER A C 1
ATOM 1756 O O . SER A 1 224 ? -21.057 2.565 10.907 1.00 93.00 224 SER A O 1
ATOM 1758 N N . VAL A 1 225 ? -21.764 1.253 12.609 1.00 90.56 225 VAL A N 1
ATOM 1759 C CA . VAL A 1 225 ? -20.494 0.530 12.808 1.00 90.56 225 VAL A CA 1
ATOM 1760 C C . VAL A 1 225 ? -20.076 -0.171 11.516 1.00 90.56 225 VAL A C 1
ATOM 1762 O O . VAL A 1 225 ? -18.946 -0.002 11.078 1.00 90.56 225 VAL A O 1
ATOM 1765 N N . GLU A 1 226 ? -21.004 -0.856 10.843 1.00 90.88 226 GLU A N 1
ATOM 1766 C CA . GLU A 1 226 ? -20.740 -1.539 9.570 1.00 90.88 226 GLU A CA 1
ATOM 1767 C C . GLU A 1 226 ? -20.229 -0.571 8.490 1.00 90.88 226 GLU A C 1
ATOM 1769 O O . GLU A 1 226 ? -19.259 -0.861 7.792 1.00 90.88 226 GLU A O 1
ATOM 1774 N N . SER A 1 227 ? -20.842 0.613 8.361 1.00 93.25 227 SER A N 1
ATOM 1775 C CA . SER A 1 227 ? -20.387 1.619 7.397 1.00 93.25 227 SER A CA 1
ATOM 1776 C C . SER A 1 227 ? -18.993 2.151 7.727 1.00 93.25 227 SER A C 1
ATOM 1778 O O . SER A 1 227 ? -18.235 2.446 6.801 1.00 93.25 227 SER A O 1
ATOM 1780 N N . LEU A 1 228 ? -18.676 2.322 9.012 1.00 93.25 228 LEU A N 1
ATOM 1781 C CA . LEU A 1 228 ? -17.367 2.779 9.471 1.00 93.25 228 LEU A CA 1
ATOM 1782 C C . LEU A 1 228 ? -16.293 1.704 9.270 1.00 93.25 228 LEU A C 1
ATOM 1784 O O . LEU A 1 228 ? -15.208 2.002 8.776 1.00 93.25 228 LEU A O 1
ATOM 1788 N N . GLU A 1 229 ? -16.593 0.447 9.583 1.00 90.25 229 GLU A N 1
ATOM 1789 C CA . GLU A 1 229 ? -15.681 -0.681 9.365 1.00 90.25 229 GLU A CA 1
ATOM 1790 C C . GLU A 1 229 ? -15.442 -0.948 7.876 1.00 90.25 229 GLU A C 1
ATOM 1792 O O . GLU A 1 229 ? -14.324 -1.253 7.467 1.00 90.25 229 GLU A O 1
ATOM 1797 N N . ALA A 1 230 ? -16.461 -0.749 7.037 1.00 92.69 230 ALA A N 1
ATOM 1798 C CA . ALA A 1 230 ? -16.329 -0.822 5.585 1.00 92.69 230 ALA A CA 1
ATOM 1799 C C . ALA A 1 230 ? -15.643 0.412 4.964 1.00 92.69 230 ALA A C 1
ATOM 1801 O O . ALA A 1 230 ? -15.488 0.467 3.742 1.00 92.69 230 ALA A O 1
ATOM 1802 N N . GLY A 1 231 ? -15.286 1.425 5.764 1.00 93.31 231 GLY A N 1
ATOM 1803 C CA . GLY A 1 231 ? -14.653 2.657 5.292 1.00 93.31 231 GLY A CA 1
ATOM 1804 C C . GLY A 1 231 ? -15.565 3.556 4.452 1.00 93.31 231 GLY A C 1
ATOM 1805 O O . GLY A 1 231 ? -15.076 4.456 3.777 1.00 93.31 231 GLY A O 1
ATOM 1806 N N . LYS A 1 232 ? -16.880 3.313 4.430 1.00 94.12 232 LYS A N 1
ATOM 1807 C CA . LYS A 1 232 ? -17.842 3.958 3.515 1.00 94.12 232 LYS A CA 1
ATOM 1808 C C . LYS A 1 232 ? -18.377 5.293 4.027 1.00 94.12 232 LYS A C 1
ATOM 1810 O O . LYS A 1 232 ? -19.046 6.003 3.279 1.00 94.12 232 LYS A O 1
ATOM 1815 N N . HIS A 1 233 ? -18.120 5.638 5.287 1.00 95.38 233 HIS A N 1
ATOM 1816 C CA . HIS A 1 233 ? -18.653 6.866 5.866 1.00 95.38 233 HIS A CA 1
ATOM 1817 C C . HIS A 1 233 ? -18.030 8.115 5.199 1.00 95.38 233 HIS A C 1
ATOM 1819 O O . HIS A 1 233 ? -16.814 8.128 4.991 1.00 95.38 233 HIS A O 1
ATOM 1825 N N . PRO A 1 234 ? -18.789 9.199 4.916 1.00 95.50 234 PRO A N 1
ATOM 1826 C CA . PRO A 1 234 ? -18.263 10.406 4.262 1.00 95.50 234 PRO A CA 1
ATOM 1827 C C . PRO A 1 234 ? -17.029 11.022 4.932 1.00 95.50 234 PRO A C 1
ATOM 1829 O O . PRO A 1 234 ? -16.148 11.534 4.249 1.00 95.50 234 PRO A O 1
ATOM 1832 N N . ALA A 1 235 ? -16.930 10.936 6.263 1.00 96.25 235 ALA A N 1
ATOM 1833 C CA . ALA A 1 235 ? -15.747 11.380 7.003 1.00 96.25 235 ALA A CA 1
ATOM 1834 C C . ALA A 1 235 ? -14.482 10.589 6.624 1.00 96.25 235 ALA A C 1
ATOM 1836 O O . ALA A 1 235 ? -13.431 11.182 6.416 1.00 96.25 235 ALA A O 1
ATOM 1837 N N . GLN A 1 236 ? -14.585 9.264 6.476 1.00 95.94 236 GLN A N 1
ATOM 1838 C CA . GLN A 1 236 ? -13.465 8.417 6.051 1.00 95.94 236 GLN A CA 1
ATOM 1839 C C . GLN A 1 236 ? -13.184 8.596 4.559 1.00 95.94 236 GLN A C 1
ATOM 1841 O O . GLN A 1 236 ? -12.035 8.765 4.165 1.00 95.94 236 GLN A O 1
ATOM 1846 N N . GLN A 1 237 ? -14.238 8.632 3.736 1.00 95.94 237 GLN A N 1
ATOM 1847 C CA . GLN A 1 237 ? -14.131 8.858 2.294 1.00 95.94 237 GLN A CA 1
ATOM 1848 C C . GLN A 1 237 ? -13.445 10.183 1.972 1.00 95.94 237 GLN A C 1
ATOM 1850 O O . GLN A 1 237 ? -12.659 10.241 1.035 1.00 95.94 237 GLN A O 1
ATOM 1855 N N . ARG A 1 238 ? -13.677 11.229 2.772 1.00 96.12 238 ARG A N 1
ATOM 1856 C CA . ARG A 1 238 ? -12.959 12.498 2.651 1.00 96.12 238 ARG A CA 1
ATOM 1857 C C . ARG A 1 238 ? -11.452 12.335 2.847 1.00 96.12 238 ARG A C 1
ATOM 1859 O O . ARG A 1 238 ? -10.696 12.850 2.032 1.00 96.12 238 ARG A O 1
ATOM 1866 N N . LEU A 1 239 ? -11.026 11.638 3.904 1.00 96.31 239 LEU A N 1
ATOM 1867 C CA . LEU A 1 239 ? -9.602 11.451 4.212 1.00 96.31 239 LEU A CA 1
ATOM 1868 C C . LEU A 1 239 ? -8.921 10.624 3.115 1.00 96.31 239 LEU A C 1
ATOM 1870 O O . LEU A 1 239 ? -7.867 11.001 2.615 1.00 96.31 239 LEU A O 1
ATOM 1874 N N . VAL A 1 240 ? -9.589 9.556 2.669 1.00 94.62 240 VAL A N 1
ATOM 1875 C CA . VAL A 1 240 ? -9.139 8.718 1.548 1.00 94.62 240 VAL A CA 1
ATOM 1876 C C . VAL A 1 240 ? -9.064 9.524 0.249 1.00 94.62 240 VAL A C 1
ATOM 1878 O O . VAL A 1 240 ? -8.105 9.400 -0.507 1.00 94.62 240 VAL A O 1
ATOM 1881 N N . PHE A 1 241 ? -10.065 10.362 -0.028 1.00 94.69 241 PHE A N 1
ATOM 1882 C CA . PHE A 1 241 ? -10.090 11.199 -1.223 1.00 94.69 241 PHE A CA 1
ATOM 1883 C C . PHE A 1 241 ? -8.924 12.187 -1.240 1.00 94.69 241 PHE A C 1
ATOM 1885 O O . PHE A 1 241 ? -8.258 12.314 -2.263 1.00 94.69 241 PHE A O 1
ATOM 1892 N N . GLU A 1 242 ? -8.667 12.861 -0.119 1.00 94.38 242 GLU A N 1
ATOM 1893 C CA . GLU A 1 242 ? -7.557 13.802 0.017 1.00 94.38 242 GLU A CA 1
ATOM 1894 C C . GLU A 1 242 ? -6.205 13.117 -0.203 1.00 94.38 242 GLU A C 1
ATOM 1896 O O . GLU A 1 242 ? -5.412 13.588 -1.018 1.00 94.38 242 GLU A O 1
ATOM 1901 N N . GLU A 1 243 ? -5.974 11.968 0.439 1.00 92.62 243 GLU A N 1
ATOM 1902 C CA . GLU A 1 243 ? -4.747 11.181 0.279 1.00 92.62 243 GLU A CA 1
ATOM 1903 C C . GLU A 1 243 ? -4.541 10.738 -1.178 1.00 92.62 243 GLU A C 1
ATOM 1905 O O . GLU A 1 243 ? -3.474 10.949 -1.762 1.00 92.62 243 GLU A O 1
ATOM 1910 N N . LEU A 1 244 ? -5.579 10.176 -1.807 1.00 90.88 244 LEU A N 1
ATOM 1911 C CA . LEU A 1 244 ? -5.507 9.725 -3.197 1.00 90.88 244 LEU A CA 1
ATOM 1912 C C . LEU A 1 244 ? -5.333 10.888 -4.177 1.00 90.88 244 LEU A C 1
ATOM 1914 O O . LEU A 1 244 ? -4.613 10.746 -5.169 1.00 90.88 244 LEU A O 1
ATOM 1918 N N . LEU A 1 245 ? -5.967 12.035 -3.919 1.00 91.25 245 LEU A N 1
ATOM 1919 C CA . LEU A 1 245 ? -5.811 13.232 -4.737 1.00 91.25 245 LEU A CA 1
ATOM 1920 C C . LEU A 1 245 ? -4.393 13.790 -4.620 1.00 91.25 245 LEU A C 1
ATOM 1922 O O . LEU A 1 245 ? -3.777 14.063 -5.650 1.00 91.25 245 LEU A O 1
ATOM 1926 N N . ALA A 1 246 ? -3.868 13.929 -3.400 1.00 90.25 246 ALA A N 1
ATOM 1927 C CA . ALA A 1 246 ? -2.507 14.392 -3.155 1.00 90.25 246 ALA A CA 1
ATOM 1928 C C . ALA A 1 246 ? -1.498 13.496 -3.881 1.00 90.25 246 ALA A C 1
ATOM 1930 O O . ALA A 1 246 ? -0.691 13.984 -4.674 1.00 90.25 246 ALA A O 1
ATOM 1931 N N . HIS A 1 247 ? -1.633 12.178 -3.717 1.00 85.12 247 HIS A N 1
ATOM 1932 C CA . HIS A 1 247 ? -0.814 11.194 -4.417 1.00 85.12 247 HIS A CA 1
ATOM 1933 C C . HIS A 1 247 ? -0.906 11.349 -5.943 1.00 85.12 247 HIS A C 1
ATOM 1935 O O . HIS A 1 247 ? 0.109 11.441 -6.635 1.00 85.12 247 HIS A O 1
ATOM 1941 N N . HIS A 1 248 ? -2.120 11.466 -6.489 1.00 84.94 248 HIS A N 1
ATOM 1942 C CA . HIS A 1 248 ? -2.329 11.654 -7.924 1.00 84.94 248 HIS A CA 1
ATOM 1943 C C . HIS A 1 248 ? -1.719 12.964 -8.453 1.00 84.94 248 HIS A C 1
ATOM 1945 O O . HIS A 1 248 ? -1.142 12.984 -9.543 1.00 84.94 248 HIS A O 1
ATOM 1951 N N . LEU A 1 249 ? -1.819 14.059 -7.697 1.00 88.19 249 LEU A N 1
ATOM 1952 C CA . LEU A 1 249 ? -1.231 15.348 -8.058 1.00 88.19 249 LEU A CA 1
ATOM 1953 C C . LEU A 1 249 ? 0.299 15.290 -8.051 1.00 88.19 249 LEU A C 1
ATOM 1955 O O . LEU A 1 249 ? 0.910 15.755 -9.015 1.00 88.19 249 LEU A O 1
ATOM 1959 N N . SER A 1 250 ? 0.917 14.665 -7.045 1.00 85.50 250 SER A N 1
ATOM 1960 C CA . SER A 1 250 ? 2.371 14.455 -7.005 1.00 85.50 250 SER A CA 1
ATOM 1961 C C . SER A 1 250 ? 2.861 13.679 -8.229 1.00 85.50 250 SER A C 1
ATOM 1963 O O . SER A 1 250 ? 3.842 14.056 -8.870 1.00 85.50 250 SER A O 1
ATOM 1965 N N . LEU A 1 251 ? 2.129 12.642 -8.635 1.00 79.38 251 LEU A N 1
ATOM 1966 C CA . LEU A 1 251 ? 2.446 11.867 -9.834 1.00 79.38 251 LEU A CA 1
ATOM 1967 C C . LEU A 1 251 ? 2.266 12.674 -11.125 1.00 79.38 251 LEU A C 1
ATOM 1969 O O . LEU A 1 251 ? 3.093 12.596 -12.035 1.00 79.38 251 LEU A O 1
ATOM 1973 N N . ARG A 1 252 ? 1.214 13.498 -11.217 1.00 82.88 252 ARG A N 1
ATOM 1974 C CA . ARG A 1 252 ? 1.029 14.411 -12.355 1.00 82.88 252 ARG A CA 1
ATOM 1975 C C . ARG A 1 252 ? 2.147 15.445 -12.448 1.00 82.88 252 ARG A C 1
ATOM 1977 O O . ARG A 1 252 ? 2.571 15.746 -13.563 1.00 82.88 252 ARG A O 1
ATOM 1984 N N . GLN A 1 253 ? 2.635 15.961 -11.321 1.00 85.56 253 GLN A N 1
ATOM 1985 C CA . GLN A 1 253 ? 3.788 16.862 -11.292 1.00 85.56 253 GLN A CA 1
ATOM 1986 C C . GLN A 1 253 ? 5.055 16.160 -11.792 1.00 85.56 253 GLN A C 1
ATOM 1988 O O . GLN A 1 253 ? 5.752 16.717 -12.639 1.00 85.56 253 GLN A O 1
ATOM 1993 N N . LEU A 1 254 ? 5.308 14.917 -11.363 1.00 79.88 254 LEU A N 1
ATOM 1994 C CA . LEU A 1 254 ? 6.422 14.109 -11.874 1.00 79.88 254 LEU A CA 1
ATOM 1995 C C . LEU A 1 254 ? 6.318 13.883 -13.388 1.00 79.88 254 LEU A C 1
ATOM 1997 O O . LEU A 1 254 ? 7.295 14.097 -14.105 1.00 79.88 254 LEU A O 1
ATOM 2001 N N . ARG A 1 255 ? 5.128 13.536 -13.900 1.00 76.25 255 ARG A N 1
ATOM 2002 C CA . ARG A 1 255 ? 4.887 13.415 -15.349 1.00 76.25 255 ARG A CA 1
ATOM 2003 C C . ARG A 1 255 ? 5.137 14.726 -16.088 1.00 76.25 255 ARG A C 1
ATOM 2005 O O . ARG A 1 255 ? 5.740 14.713 -17.155 1.00 76.25 255 ARG A O 1
ATOM 2012 N N . HIS A 1 256 ? 4.668 15.851 -15.552 1.00 83.31 256 HIS A N 1
ATOM 2013 C CA . HIS A 1 256 ? 4.880 17.160 -16.169 1.00 83.31 256 HIS A CA 1
ATOM 2014 C C . HIS A 1 256 ? 6.371 17.518 -16.211 1.00 83.31 256 HIS A C 1
ATOM 2016 O O . HIS A 1 256 ? 6.872 17.943 -17.248 1.00 83.31 256 HIS A O 1
ATOM 2022 N N . ALA A 1 257 ? 7.097 17.273 -15.118 1.00 82.69 257 ALA A N 1
ATOM 2023 C CA . ALA A 1 257 ? 8.541 17.467 -15.054 1.00 82.69 257 ALA A CA 1
ATOM 2024 C C . ALA A 1 257 ? 9.299 16.555 -16.034 1.00 82.69 257 ALA A C 1
ATOM 2026 O O . ALA A 1 257 ? 10.275 16.992 -16.637 1.00 82.69 257 ALA A O 1
ATOM 2027 N N . ALA A 1 258 ? 8.844 15.314 -16.232 1.00 77.12 258 ALA A N 1
ATOM 2028 C CA . ALA A 1 258 ? 9.410 14.407 -17.229 1.00 77.12 258 ALA A CA 1
ATOM 2029 C C . ALA A 1 258 ? 9.129 14.875 -18.667 1.00 77.12 258 ALA A C 1
ATOM 2031 O O . ALA A 1 258 ? 10.036 14.870 -19.490 1.00 77.12 258 ALA A O 1
ATOM 2032 N N . LYS A 1 259 ? 7.908 15.337 -18.965 1.00 78.12 259 LYS A N 1
ATOM 2033 C CA . LYS A 1 259 ? 7.538 15.865 -20.292 1.00 78.12 259 LYS A CA 1
ATOM 2034 C C . LYS A 1 259 ? 8.215 17.190 -20.640 1.00 78.12 259 LYS A C 1
ATOM 2036 O O . LYS A 1 259 ? 8.354 17.495 -21.814 1.00 78.12 259 LYS A O 1
ATOM 2041 N N . ALA A 1 260 ? 8.625 17.969 -19.640 1.00 85.19 260 ALA A N 1
ATOM 2042 C CA . ALA A 1 260 ? 9.416 19.179 -19.849 1.00 85.19 260 ALA A CA 1
ATOM 2043 C C . ALA A 1 260 ? 10.869 18.879 -20.267 1.00 85.19 260 ALA A C 1
ATOM 2045 O O . ALA A 1 260 ? 11.571 19.776 -20.731 1.00 85.19 260 ALA A O 1
ATOM 2046 N N . GLN A 1 261 ? 11.338 17.638 -20.094 1.00 85.12 261 GLN A N 1
ATOM 2047 C CA . GLN A 1 261 ? 12.641 17.207 -20.595 1.00 85.12 261 GLN A CA 1
ATOM 2048 C C . GLN A 1 261 ? 12.557 16.941 -22.095 1.00 85.12 261 GLN A C 1
ATOM 2050 O O . GLN A 1 261 ? 11.505 16.573 -22.614 1.00 85.12 261 GLN A O 1
ATOM 2055 N N . ARG A 1 262 ? 13.688 17.083 -22.785 1.00 89.94 262 ARG A N 1
ATOM 2056 C CA . ARG A 1 262 ? 13.783 16.801 -24.218 1.00 89.94 262 ARG A CA 1
ATOM 2057 C C . ARG A 1 262 ? 14.326 15.398 -24.452 1.00 89.94 262 ARG A C 1
ATOM 2059 O O . ARG A 1 262 ? 15.144 14.911 -23.674 1.00 89.94 262 ARG A O 1
ATOM 2066 N N . ALA A 1 263 ? 13.903 14.762 -25.532 1.00 90.56 263 ALA A N 1
ATOM 2067 C CA . ALA A 1 263 ? 14.410 13.477 -25.997 1.00 90.56 263 ALA A CA 1
ATOM 2068 C C . ALA A 1 263 ? 14.688 13.523 -27.505 1.00 90.56 263 ALA A C 1
ATOM 2070 O O . ALA A 1 263 ? 14.119 14.364 -28.210 1.00 90.56 263 ALA A O 1
ATOM 2071 N N . PRO A 1 264 ? 15.597 12.676 -28.016 1.00 90.75 264 PRO A N 1
ATOM 2072 C CA . PRO A 1 264 ? 15.820 12.590 -29.451 1.00 90.75 264 PRO A CA 1
ATOM 2073 C C . PRO A 1 264 ? 14.591 11.972 -30.123 1.00 90.75 264 PRO A C 1
ATOM 2075 O O . PRO A 1 264 ? 14.279 10.829 -29.840 1.00 90.75 264 PRO A O 1
ATOM 2078 N N . ALA A 1 265 ? 13.940 12.670 -31.055 1.00 93.44 265 ALA A N 1
ATOM 2079 C CA . ALA A 1 265 ? 12.858 12.069 -31.836 1.00 93.44 265 ALA A CA 1
ATOM 2080 C C . ALA A 1 265 ? 13.401 10.927 -32.716 1.00 93.44 265 ALA A C 1
ATOM 2082 O O . ALA A 1 265 ? 14.276 11.141 -33.561 1.00 93.44 265 ALA A O 1
ATOM 2083 N N . LEU A 1 266 ? 12.887 9.714 -32.518 1.00 94.19 266 LEU A N 1
ATOM 2084 C CA . LEU A 1 266 ? 13.320 8.492 -33.198 1.00 94.19 266 LEU A CA 1
ATOM 2085 C C . LEU A 1 266 ? 12.301 8.088 -34.272 1.00 94.19 266 LEU A C 1
ATOM 2087 O O . LEU A 1 266 ? 11.595 7.090 -34.144 1.00 94.19 266 LEU A O 1
ATOM 2091 N N . ALA A 1 267 ? 12.201 8.887 -35.334 1.00 87.19 267 ALA A N 1
ATOM 2092 C CA . ALA A 1 267 ? 11.343 8.604 -36.484 1.00 87.19 267 ALA A CA 1
ATOM 2093 C C . ALA A 1 267 ? 12.058 7.673 -37.484 1.00 87.19 267 ALA A C 1
ATOM 2095 O O . ALA A 1 267 ? 12.616 8.128 -38.483 1.00 87.19 267 ALA A O 1
ATOM 2096 N N . GLY A 1 268 ? 12.075 6.369 -37.193 1.00 79.44 268 GLY A N 1
ATOM 2097 C CA . GLY A 1 268 ? 12.587 5.351 -38.119 1.00 79.44 268 GLY A CA 1
ATOM 2098 C C . GLY A 1 268 ? 11.768 5.291 -39.416 1.00 79.44 268 GLY A C 1
ATOM 2099 O O . GLY A 1 268 ? 10.569 5.567 -39.414 1.00 79.44 268 GLY A O 1
ATOM 2100 N N . LEU A 1 269 ? 12.413 4.933 -40.530 1.00 81.00 269 LEU A N 1
ATOM 2101 C CA . LEU A 1 269 ? 11.778 4.816 -41.852 1.00 81.00 269 LEU A CA 1
ATOM 2102 C C . LEU A 1 269 ? 10.980 3.510 -42.037 1.00 81.00 269 LEU A C 1
ATOM 2104 O O . LEU A 1 269 ? 10.231 3.392 -43.002 1.00 81.00 269 LEU A O 1
ATOM 2108 N N . GLY A 1 270 ? 11.131 2.537 -41.135 1.00 87.19 270 GLY A N 1
ATOM 2109 C CA . GLY A 1 270 ? 10.390 1.274 -41.109 1.00 87.19 270 GLY A CA 1
ATOM 2110 C C . GLY A 1 270 ? 11.041 0.110 -41.866 1.00 87.19 270 GLY A C 1
ATOM 2111 O O . GLY A 1 270 ? 10.580 -1.024 -41.739 1.00 87.19 270 GLY A O 1
ATOM 2112 N N . ALA A 1 271 ? 12.142 0.323 -42.589 1.00 92.38 271 ALA A N 1
ATOM 2113 C CA . ALA A 1 271 ? 12.765 -0.706 -43.425 1.00 92.38 271 ALA A CA 1
ATOM 2114 C C . ALA A 1 271 ? 13.357 -1.858 -42.595 1.00 92.38 271 ALA A C 1
ATOM 2116 O O . ALA A 1 271 ? 13.214 -3.036 -42.939 1.00 92.38 271 ALA A O 1
ATOM 2117 N N . LEU A 1 272 ? 14.006 -1.541 -41.470 1.00 93.00 272 LEU A N 1
ATOM 2118 C CA . LEU A 1 272 ? 14.513 -2.561 -40.547 1.00 93.00 272 LEU A CA 1
ATOM 2119 C C . LEU A 1 272 ? 13.382 -3.363 -39.889 1.00 93.00 272 LEU A C 1
ATOM 2121 O O . LEU A 1 272 ? 13.504 -4.580 -39.722 1.00 93.00 272 LEU A O 1
ATOM 2125 N N . ARG A 1 273 ? 12.270 -2.697 -39.561 1.00 92.56 273 ARG A N 1
ATOM 2126 C CA . ARG A 1 273 ? 11.066 -3.332 -39.013 1.00 92.56 273 ARG A CA 1
ATOM 2127 C C . ARG A 1 273 ? 10.468 -4.326 -40.003 1.00 92.56 273 ARG A C 1
ATOM 2129 O O . ARG A 1 273 ? 10.201 -5.459 -39.617 1.00 92.56 273 ARG A O 1
ATOM 2136 N N . GLU A 1 274 ? 10.268 -3.930 -41.256 1.00 93.44 274 GLU A N 1
ATOM 2137 C CA . GLU A 1 274 ? 9.683 -4.798 -42.285 1.00 93.44 274 GLU A CA 1
ATOM 2138 C C . GLU A 1 274 ? 10.525 -6.057 -42.511 1.00 93.44 274 GLU A C 1
ATOM 2140 O O . GLU A 1 274 ? 10.001 -7.172 -42.485 1.00 93.44 274 GLU A O 1
ATOM 2145 N N . ARG A 1 275 ? 11.850 -5.896 -42.636 1.00 94.62 275 ARG A N 1
ATOM 2146 C CA . ARG A 1 275 ? 12.786 -7.023 -42.775 1.00 94.62 275 ARG A CA 1
ATOM 2147 C C . ARG A 1 275 ? 12.761 -7.955 -41.565 1.00 94.62 275 ARG A C 1
ATOM 2149 O O . ARG A 1 275 ? 12.866 -9.167 -41.735 1.00 94.62 275 ARG A O 1
ATOM 2156 N N . PHE A 1 276 ? 12.640 -7.403 -40.358 1.00 95.19 276 PHE A N 1
ATOM 2157 C CA . PHE A 1 276 ? 12.544 -8.197 -39.138 1.00 95.19 276 PHE A CA 1
ATOM 2158 C C . PHE A 1 276 ? 11.226 -8.972 -39.067 1.00 95.19 276 PHE A C 1
ATOM 2160 O O . PHE A 1 276 ? 11.238 -10.172 -38.826 1.00 95.19 276 PHE A O 1
ATOM 2167 N N . LEU A 1 277 ? 10.090 -8.325 -39.334 1.00 94.19 277 LEU A N 1
ATOM 2168 C CA . LEU A 1 277 ? 8.787 -8.994 -39.330 1.00 94.19 277 LEU A CA 1
ATOM 2169 C C . LEU A 1 277 ? 8.721 -10.124 -40.364 1.00 94.19 277 LEU A C 1
ATOM 2171 O O . LEU A 1 277 ? 8.170 -11.180 -40.069 1.00 94.19 277 LEU A O 1
ATOM 2175 N N . ALA A 1 278 ? 9.331 -9.933 -41.537 1.00 93.69 278 ALA A N 1
ATOM 2176 C CA . ALA A 1 278 ? 9.409 -10.955 -42.576 1.00 93.69 278 ALA A CA 1
ATOM 2177 C C . ALA A 1 278 ? 10.301 -12.157 -42.204 1.00 93.69 278 ALA A C 1
ATOM 2179 O O . ALA A 1 278 ? 10.144 -13.226 -42.792 1.00 93.69 278 ALA A O 1
ATOM 2180 N N . SER A 1 279 ? 11.235 -12.007 -41.255 1.00 92.44 279 SER A N 1
ATOM 2181 C CA . SER A 1 279 ? 12.127 -13.093 -40.822 1.00 92.44 279 SER A CA 1
ATOM 2182 C C . SER A 1 279 ? 11.580 -13.908 -39.647 1.00 92.44 279 SER A C 1
ATOM 2184 O O . SER A 1 279 ? 12.114 -14.978 -39.340 1.00 92.44 279 SER A O 1
ATOM 2186 N N . LEU A 1 280 ? 10.521 -13.433 -38.984 1.00 91.31 280 LEU A N 1
ATOM 2187 C CA . LEU A 1 280 ? 9.930 -14.125 -37.846 1.00 91.31 280 LEU A CA 1
ATOM 2188 C C . LEU A 1 280 ? 9.143 -15.368 -38.295 1.00 91.31 280 LEU A C 1
ATOM 2190 O O . LEU A 1 280 ? 8.343 -15.296 -39.226 1.00 91.31 280 LEU A O 1
ATOM 2194 N N . PRO A 1 281 ? 9.270 -16.506 -37.586 1.00 90.12 281 PRO A N 1
ATOM 2195 C CA . PRO A 1 281 ? 8.518 -17.723 -37.897 1.00 90.12 281 PRO A CA 1
ATOM 2196 C C . PRO A 1 281 ? 7.058 -17.677 -37.400 1.00 90.12 281 PRO A C 1
ATOM 2198 O O . PRO A 1 281 ? 6.389 -18.706 -37.344 1.00 90.12 281 PRO A O 1
ATOM 2201 N N . PHE A 1 282 ? 6.567 -16.509 -36.981 1.00 89.12 282 PHE A N 1
ATOM 2202 C CA . PHE A 1 282 ? 5.229 -16.298 -36.435 1.00 89.12 282 PHE A CA 1
ATOM 2203 C C . PHE A 1 282 ? 4.732 -14.884 -36.755 1.00 89.12 282 PHE A C 1
ATOM 2205 O O . PHE A 1 282 ? 5.523 -13.962 -36.942 1.00 89.12 282 PHE A O 1
ATOM 2212 N N . ALA A 1 283 ? 3.411 -14.704 -36.753 1.00 91.25 283 ALA A N 1
ATOM 2213 C CA . ALA A 1 283 ? 2.783 -13.391 -36.850 1.00 91.25 283 ALA A CA 1
ATOM 2214 C C . ALA A 1 283 ? 2.575 -12.772 -35.459 1.00 91.25 283 ALA A C 1
ATOM 2216 O O . ALA A 1 283 ? 2.338 -13.483 -34.479 1.00 91.25 283 ALA A O 1
ATOM 2217 N N . LEU A 1 284 ? 2.633 -11.441 -35.382 1.00 94.00 284 LEU A N 1
ATOM 2218 C CA . LEU A 1 284 ? 2.298 -10.717 -34.158 1.00 94.00 284 LEU A CA 1
ATOM 2219 C C . LEU A 1 284 ? 0.796 -10.778 -33.875 1.00 94.00 284 LEU A C 1
ATOM 2221 O O . LEU A 1 284 ? -0.014 -10.673 -34.798 1.00 94.00 284 LEU A O 1
ATOM 2225 N N . THR A 1 285 ? 0.432 -10.854 -32.596 1.00 94.31 285 THR A N 1
ATOM 2226 C CA . THR A 1 285 ? -0.966 -10.734 -32.157 1.00 94.31 285 THR A CA 1
ATOM 2227 C C . THR A 1 285 ? -1.479 -9.297 -32.315 1.00 94.31 285 THR A C 1
ATOM 2229 O O . THR A 1 285 ? -0.686 -8.359 -32.453 1.00 94.31 285 THR A O 1
ATOM 2232 N N . ALA A 1 286 ? -2.798 -9.088 -32.271 1.00 94.62 286 ALA A N 1
ATOM 2233 C CA . ALA A 1 286 ? -3.374 -7.748 -32.388 1.00 94.62 286 ALA A CA 1
ATOM 2234 C C . ALA A 1 286 ? -2.961 -6.864 -31.198 1.00 94.62 286 ALA A C 1
ATOM 2236 O O . ALA A 1 286 ? -2.609 -5.696 -31.380 1.00 94.62 286 ALA A O 1
ATOM 2237 N N . ALA A 1 287 ? -2.893 -7.441 -29.993 1.00 93.44 287 ALA A N 1
ATOM 2238 C CA . ALA A 1 287 ? -2.385 -6.748 -28.813 1.00 93.44 287 ALA A CA 1
ATOM 2239 C C . ALA A 1 287 ? -0.916 -6.319 -28.974 1.00 93.44 287 ALA A C 1
ATOM 2241 O O . ALA A 1 287 ? -0.569 -5.184 -28.649 1.00 93.44 287 ALA A O 1
ATOM 2242 N N . GLN A 1 288 ? -0.051 -7.181 -29.523 1.00 95.81 288 GLN A N 1
ATOM 2243 C CA . GLN A 1 288 ? 1.349 -6.834 -29.794 1.00 95.81 288 GLN A CA 1
ATOM 2244 C C . GLN A 1 288 ? 1.462 -5.711 -30.831 1.00 95.81 288 GLN A C 1
ATOM 2246 O O . GLN A 1 288 ? 2.209 -4.763 -30.609 1.00 95.81 288 GLN A O 1
ATOM 2251 N N . GLN A 1 289 ? 0.701 -5.779 -31.928 1.00 95.81 289 GLN A N 1
ATOM 2252 C CA . GLN A 1 289 ? 0.693 -4.742 -32.969 1.00 95.81 289 GLN A CA 1
ATOM 2253 C C . GLN A 1 289 ? 0.243 -3.383 -32.418 1.00 95.81 289 GLN A C 1
ATOM 2255 O O . GLN A 1 289 ? 0.886 -2.369 -32.686 1.00 95.81 289 GLN A O 1
ATOM 2260 N N . ARG A 1 290 ? -0.815 -3.367 -31.598 1.00 96.31 290 ARG A N 1
ATOM 2261 C CA . ARG A 1 290 ? -1.301 -2.158 -30.921 1.00 96.31 290 ARG A CA 1
ATOM 2262 C C . ARG A 1 290 ? -0.231 -1.554 -30.013 1.00 96.31 290 ARG A C 1
ATOM 2264 O O . ARG A 1 290 ? 0.053 -0.366 -30.118 1.00 96.31 290 ARG A O 1
ATOM 2271 N N . VAL A 1 291 ? 0.385 -2.365 -29.150 1.00 96.31 291 VAL A N 1
ATOM 2272 C CA . VAL A 1 291 ? 1.431 -1.890 -28.229 1.00 96.31 291 VAL A CA 1
ATOM 2273 C C . VAL A 1 291 ? 2.664 -1.389 -28.982 1.00 96.31 291 VAL A C 1
ATOM 2275 O O . VAL A 1 291 ? 3.241 -0.379 -28.586 1.00 96.31 291 VAL A O 1
ATOM 2278 N N . VAL A 1 292 ? 3.050 -2.043 -30.081 1.00 96.25 292 VAL A N 1
ATOM 2279 C CA . VAL A 1 292 ? 4.126 -1.557 -30.955 1.00 96.25 292 VAL A CA 1
ATOM 2280 C C . VAL A 1 292 ? 3.769 -0.181 -31.510 1.00 96.25 292 VAL A C 1
ATOM 2282 O O . VAL A 1 292 ? 4.537 0.745 -31.296 1.00 96.25 292 VAL A O 1
ATOM 2285 N N . ALA A 1 293 ? 2.588 0.007 -32.105 1.00 95.44 293 ALA A N 1
ATOM 2286 C CA . ALA A 1 293 ? 2.178 1.306 -32.650 1.00 95.44 293 ALA A CA 1
ATOM 2287 C C . ALA A 1 293 ? 2.137 2.430 -31.591 1.00 95.44 293 ALA A C 1
ATOM 2289 O O . ALA A 1 293 ? 2.516 3.571 -31.871 1.00 95.44 293 ALA A O 1
ATOM 2290 N N . GLU A 1 294 ? 1.710 2.116 -30.361 1.00 96.38 294 GLU A N 1
ATOM 2291 C CA . GLU A 1 294 ? 1.758 3.048 -29.226 1.00 96.38 294 GLU A CA 1
ATOM 2292 C C . GLU A 1 294 ? 3.203 3.476 -28.901 1.00 96.38 294 GLU A C 1
ATOM 2294 O O . GLU A 1 294 ? 3.460 4.666 -28.712 1.00 96.38 294 GLU A O 1
ATOM 2299 N N . ILE A 1 295 ? 4.144 2.524 -28.863 1.00 96.50 295 ILE A N 1
ATOM 2300 C CA . ILE A 1 295 ? 5.572 2.797 -28.636 1.00 96.50 295 ILE A CA 1
ATOM 2301 C C . ILE A 1 295 ? 6.150 3.616 -29.790 1.00 96.50 295 ILE A C 1
ATOM 2303 O O . ILE A 1 295 ? 6.815 4.616 -29.544 1.00 96.50 295 ILE A O 1
ATOM 2307 N N . GLU A 1 296 ? 5.873 3.232 -31.035 1.00 94.88 296 GLU A N 1
ATOM 2308 C CA . GLU A 1 296 ? 6.397 3.915 -32.221 1.00 94.88 296 GLU A CA 1
ATOM 2309 C C . GLU A 1 296 ? 5.979 5.387 -32.249 1.00 94.88 296 GLU A C 1
ATOM 2311 O O . GLU A 1 296 ? 6.804 6.266 -32.501 1.00 94.88 296 GLU A O 1
ATOM 2316 N N . THR A 1 297 ? 4.715 5.657 -31.911 1.00 94.75 297 THR A N 1
ATOM 2317 C CA . THR A 1 297 ? 4.168 7.015 -31.811 1.00 94.75 297 THR A CA 1
ATOM 2318 C C . THR A 1 297 ? 4.881 7.840 -30.740 1.00 94.75 297 THR A C 1
ATOM 2320 O O . THR A 1 297 ? 5.166 9.017 -30.956 1.00 94.75 297 THR A O 1
ATOM 2323 N N . ASP A 1 298 ? 5.163 7.247 -29.581 1.00 94.12 298 ASP A N 1
ATOM 2324 C CA . ASP A 1 298 ? 5.837 7.940 -28.483 1.00 94.12 298 ASP A CA 1
ATOM 2325 C C . ASP A 1 298 ? 7.330 8.169 -28.751 1.00 94.12 298 ASP A C 1
ATOM 2327 O O . ASP A 1 298 ? 7.855 9.216 -28.373 1.00 94.12 298 ASP A O 1
ATOM 2331 N N . LEU A 1 299 ? 8.014 7.227 -29.408 1.00 95.69 299 LEU A N 1
ATOM 2332 C CA . LEU A 1 299 ? 9.423 7.362 -29.791 1.00 95.69 299 LEU A CA 1
ATOM 2333 C C . LEU A 1 299 ? 9.648 8.497 -30.800 1.00 95.69 299 LEU A C 1
ATOM 2335 O O . LEU A 1 299 ? 10.726 9.081 -30.832 1.00 95.69 299 LEU A O 1
ATOM 2339 N N . CYS A 1 300 ? 8.633 8.859 -31.587 1.00 94.75 300 CYS A N 1
ATOM 2340 C CA . CYS A 1 300 ? 8.690 9.999 -32.505 1.00 94.75 300 CYS A CA 1
ATOM 2341 C C . CYS A 1 300 ? 8.565 11.369 -31.813 1.00 94.75 300 CYS A C 1
ATOM 2343 O O . CYS A 1 300 ? 8.734 12.393 -32.477 1.00 94.75 300 CYS A O 1
ATOM 2345 N N . ARG A 1 301 ? 8.237 11.423 -30.515 1.00 92.44 301 ARG A N 1
ATOM 2346 C CA . ARG A 1 301 ? 8.067 12.689 -29.786 1.00 92.44 301 ARG A CA 1
ATOM 2347 C C . ARG A 1 301 ? 9.402 13.258 -29.316 1.00 92.44 301 ARG A C 1
ATOM 2349 O O . ARG A 1 301 ? 10.383 12.545 -29.144 1.00 92.44 301 ARG A O 1
ATOM 2356 N N . ASP A 1 302 ? 9.412 14.560 -29.062 1.00 90.31 302 ASP A N 1
ATOM 2357 C CA . ASP A 1 302 ? 10.570 15.331 -28.602 1.00 90.31 302 ASP A CA 1
ATOM 2358 C C . ASP A 1 302 ? 10.726 15.369 -27.073 1.00 90.31 302 ASP A C 1
ATOM 2360 O O . ASP A 1 302 ? 11.601 16.067 -26.558 1.00 90.31 302 ASP A O 1
ATOM 2364 N N . HIS A 1 303 ? 9.916 14.596 -26.347 1.00 89.94 303 HIS A N 1
ATOM 2365 C CA . HIS A 1 303 ? 10.011 14.394 -24.905 1.00 89.94 303 HIS A CA 1
ATOM 2366 C C . HIS A 1 303 ? 10.214 12.904 -24.579 1.00 89.94 303 HIS A C 1
ATOM 2368 O O . HIS A 1 303 ? 9.770 12.043 -25.346 1.00 89.94 303 HIS A O 1
ATOM 2374 N N . PRO A 1 304 ? 10.837 12.556 -23.436 1.00 89.88 304 PRO A N 1
ATOM 2375 C CA . PRO A 1 304 ? 11.091 11.164 -23.086 1.00 89.88 304 PRO A CA 1
ATOM 2376 C C . PRO A 1 304 ? 9.805 10.340 -23.055 1.00 89.88 304 PRO A C 1
ATOM 2378 O O . PRO A 1 304 ? 8.811 10.725 -22.433 1.00 89.88 304 PRO A O 1
ATOM 2381 N N . MET A 1 305 ? 9.840 9.182 -23.709 1.00 92.62 305 MET A N 1
ATOM 2382 C CA . MET A 1 305 ? 8.836 8.140 -23.508 1.00 92.62 305 MET A CA 1
ATOM 2383 C C . MET A 1 305 ? 9.168 7.436 -22.198 1.00 92.62 305 MET A C 1
ATOM 2385 O O . MET A 1 305 ? 10.284 6.951 -22.043 1.00 92.62 305 MET A O 1
ATOM 2389 N N . LEU A 1 306 ? 8.207 7.346 -21.283 1.00 89.00 306 LEU A N 1
ATOM 2390 C CA . LEU A 1 306 ? 8.315 6.563 -20.056 1.00 89.00 306 LEU A CA 1
ATOM 2391 C C . LEU A 1 306 ? 7.171 5.552 -20.054 1.00 89.00 306 LEU A C 1
ATOM 2393 O O . LEU A 1 306 ? 6.068 5.865 -19.615 1.00 89.00 306 LEU A O 1
ATOM 2397 N N . ARG A 1 307 ? 7.403 4.360 -20.608 1.00 90.69 307 ARG A N 1
ATOM 2398 C CA . ARG A 1 307 ? 6.324 3.401 -20.882 1.00 90.69 307 ARG A CA 1
ATOM 2399 C C . ARG A 1 307 ? 6.542 2.067 -20.184 1.00 90.69 307 ARG A C 1
ATOM 2401 O O . ARG A 1 307 ? 7.639 1.517 -20.222 1.00 90.69 307 ARG A O 1
ATOM 2408 N N . LEU A 1 308 ? 5.484 1.528 -19.586 1.00 90.50 308 LEU A N 1
ATOM 2409 C CA . LEU A 1 308 ? 5.410 0.190 -19.014 1.00 90.50 308 LEU A CA 1
ATOM 2410 C C . LEU A 1 308 ? 4.608 -0.729 -19.939 1.00 90.50 308 LEU A C 1
ATOM 2412 O O . LEU A 1 308 ? 3.407 -0.547 -20.111 1.00 90.50 308 LEU A O 1
ATOM 2416 N N . VAL A 1 309 ? 5.256 -1.751 -20.486 1.00 92.31 309 VAL A N 1
ATOM 2417 C CA . VAL A 1 309 ? 4.620 -2.857 -21.200 1.00 92.31 309 VAL A CA 1
ATOM 2418 C C . VAL A 1 309 ? 4.377 -4.002 -20.227 1.00 92.31 309 VAL A C 1
ATOM 2420 O O . VAL A 1 309 ? 5.303 -4.626 -19.700 1.00 92.31 309 VAL A O 1
ATOM 2423 N N . GLN A 1 310 ? 3.106 -4.295 -20.009 1.00 89.81 310 GLN A N 1
ATOM 2424 C CA . GLN A 1 310 ? 2.633 -5.383 -19.174 1.00 89.81 310 GLN A CA 1
ATOM 2425 C C . GLN A 1 310 ? 2.076 -6.498 -20.050 1.00 89.81 310 GLN A C 1
ATOM 2427 O O . GLN A 1 310 ? 1.351 -6.251 -21.006 1.00 89.81 310 GLN A O 1
ATOM 2432 N N . GLY A 1 311 ? 2.373 -7.737 -19.695 1.00 87.44 311 GLY A N 1
ATOM 2433 C CA . GLY A 1 311 ? 1.750 -8.899 -20.314 1.00 87.44 311 GLY A CA 1
ATOM 2434 C C . GLY A 1 311 ? 2.260 -10.166 -19.663 1.00 87.44 311 GLY A C 1
ATOM 2435 O O . GLY A 1 311 ? 3.379 -10.185 -19.150 1.00 87.44 311 GLY A O 1
ATOM 2436 N N . ASP A 1 312 ? 1.485 -11.240 -19.715 1.00 85.44 312 ASP A N 1
ATOM 2437 C CA . ASP A 1 312 ? 1.839 -12.501 -19.062 1.00 85.44 312 ASP A CA 1
ATOM 2438 C C . ASP A 1 312 ? 3.198 -13.052 -19.527 1.00 85.44 312 ASP A C 1
ATOM 2440 O O . ASP A 1 312 ? 3.729 -12.697 -20.589 1.00 85.44 312 ASP A O 1
ATOM 2444 N N . VAL A 1 313 ? 3.797 -13.953 -18.744 1.00 83.06 313 VAL A N 1
ATOM 2445 C CA . VAL A 1 313 ? 4.983 -14.703 -19.189 1.00 83.06 313 VAL A CA 1
ATOM 2446 C C . VAL A 1 313 ? 4.652 -15.400 -20.512 1.00 83.06 313 VAL A C 1
ATOM 2448 O O . VAL A 1 313 ? 3.655 -16.116 -20.601 1.00 83.06 313 VAL A O 1
ATOM 2451 N N . GLY A 1 314 ? 5.475 -15.171 -21.540 1.00 82.31 314 GLY A N 1
ATOM 2452 C CA . GLY A 1 314 ? 5.263 -15.721 -22.882 1.00 82.31 314 GLY A CA 1
ATOM 2453 C C . GLY A 1 314 ? 4.323 -14.920 -23.794 1.00 82.31 314 GLY A C 1
ATOM 2454 O O . GLY A 1 314 ? 4.122 -15.333 -24.925 1.00 82.31 314 GLY A O 1
ATOM 2455 N N . SER A 1 315 ? 3.799 -13.763 -23.373 1.00 86.50 315 SER A N 1
ATOM 2456 C CA . SER A 1 315 ? 2.968 -12.872 -24.218 1.00 86.50 315 SER A CA 1
ATOM 2457 C C . SER A 1 315 ? 3.719 -12.181 -25.371 1.00 86.50 315 SER A C 1
ATOM 2459 O O . SER A 1 315 ? 3.121 -11.440 -26.142 1.00 86.50 315 SER A O 1
ATOM 2461 N N . GLY A 1 316 ? 5.032 -12.396 -25.510 1.00 89.62 316 GLY A N 1
ATOM 2462 C CA . GLY A 1 316 ? 5.841 -11.791 -26.576 1.00 89.62 316 GLY A CA 1
ATOM 2463 C C . GLY A 1 316 ? 6.355 -10.374 -26.288 1.00 89.62 316 GLY A C 1
ATOM 2464 O O . GLY A 1 316 ? 6.711 -9.652 -27.211 1.00 89.62 316 GLY A O 1
ATOM 2465 N N . LYS A 1 317 ? 6.483 -9.967 -25.018 1.00 92.75 317 LYS A N 1
ATOM 2466 C CA . LYS A 1 317 ? 7.106 -8.675 -24.645 1.00 92.75 317 LYS A CA 1
ATOM 2467 C C . LYS A 1 317 ? 8.477 -8.447 -25.307 1.00 92.75 317 LYS A C 1
ATOM 2469 O O . LYS A 1 317 ? 8.774 -7.350 -25.764 1.00 92.75 317 LYS A O 1
ATOM 2474 N N . THR A 1 318 ? 9.286 -9.500 -25.430 1.00 93.19 318 THR A N 1
ATOM 2475 C CA . THR A 1 318 ? 10.623 -9.427 -26.039 1.00 93.19 318 THR A CA 1
ATOM 2476 C C . THR A 1 318 ? 10.590 -9.049 -27.524 1.00 93.19 318 THR A C 1
ATOM 2478 O O . THR A 1 318 ? 11.471 -8.315 -27.963 1.00 93.19 318 THR A O 1
ATOM 2481 N N . VAL A 1 319 ? 9.584 -9.484 -28.301 1.00 95.12 319 VAL A N 1
ATOM 2482 C CA . VAL A 1 319 ? 9.482 -9.084 -29.720 1.00 95.12 319 VAL A CA 1
ATOM 2483 C C . VAL A 1 319 ? 9.058 -7.619 -29.856 1.00 95.12 319 VAL A C 1
ATOM 2485 O O . VAL A 1 319 ? 9.593 -6.901 -30.696 1.00 95.12 319 VAL A O 1
ATOM 2488 N N . VAL A 1 320 ? 8.188 -7.140 -28.961 1.00 96.06 320 VAL A N 1
ATOM 2489 C CA . VAL A 1 320 ? 7.818 -5.718 -28.867 1.00 96.06 320 VAL A CA 1
ATOM 2490 C C . VAL A 1 320 ? 9.046 -4.854 -28.547 1.00 96.06 320 VAL A C 1
ATOM 2492 O O . VAL A 1 320 ? 9.267 -3.834 -29.197 1.00 96.06 320 VAL A O 1
ATOM 2495 N N . ALA A 1 321 ? 9.894 -5.286 -27.608 1.00 96.19 321 ALA A N 1
ATOM 2496 C CA . ALA A 1 321 ? 11.156 -4.610 -27.303 1.00 96.19 321 ALA A CA 1
ATOM 2497 C C . ALA A 1 321 ? 12.131 -4.582 -28.492 1.00 96.19 321 ALA A C 1
ATOM 2499 O O . ALA A 1 321 ? 12.778 -3.563 -28.723 1.00 96.19 321 ALA A O 1
ATOM 2500 N N . ALA A 1 322 ? 12.231 -5.674 -29.256 1.00 96.69 322 ALA A N 1
ATOM 2501 C CA . ALA A 1 322 ? 13.079 -5.724 -30.445 1.00 96.69 322 ALA A CA 1
ATOM 2502 C C . ALA A 1 322 ? 12.618 -4.729 -31.524 1.00 96.69 322 ALA A C 1
ATOM 2504 O O . ALA A 1 322 ? 13.447 -4.030 -32.097 1.00 96.69 322 ALA A O 1
ATOM 2505 N N . LEU A 1 323 ? 11.306 -4.600 -31.748 1.00 96.81 323 LEU A N 1
ATOM 2506 C CA . LEU A 1 323 ? 10.741 -3.630 -32.695 1.00 96.81 323 LEU A CA 1
ATOM 2507 C C . LEU A 1 323 ? 11.026 -2.181 -32.279 1.00 96.81 323 LEU A C 1
ATOM 2509 O O . LEU A 1 323 ? 11.475 -1.387 -33.102 1.00 96.81 323 LEU A O 1
ATOM 2513 N N . ALA A 1 324 ? 10.862 -1.863 -30.991 1.00 97.06 324 ALA A N 1
ATOM 2514 C CA . ALA A 1 324 ? 11.225 -0.554 -30.448 1.00 97.06 324 ALA A CA 1
ATOM 2515 C C . ALA A 1 324 ? 12.727 -0.254 -30.615 1.00 97.06 324 ALA A C 1
ATOM 2517 O O . ALA A 1 324 ? 13.113 0.857 -30.982 1.00 97.06 324 ALA A O 1
ATOM 2518 N N . ALA A 1 325 ? 13.583 -1.257 -30.384 1.00 97.25 325 ALA A N 1
ATOM 2519 C CA . ALA A 1 325 ? 15.022 -1.127 -30.575 1.00 97.25 325 ALA A CA 1
ATOM 2520 C C . ALA A 1 325 ? 15.383 -0.857 -32.042 1.00 97.25 325 ALA A C 1
ATOM 2522 O O . ALA A 1 325 ? 16.202 0.014 -32.316 1.00 97.25 325 ALA A O 1
ATOM 2523 N N . LEU A 1 326 ? 14.750 -1.554 -32.988 1.00 96.88 326 LEU A N 1
ATOM 2524 C CA . LEU A 1 326 ? 14.997 -1.366 -34.418 1.00 96.88 326 LEU A CA 1
ATOM 2525 C C . LEU A 1 326 ? 14.671 0.056 -34.885 1.00 96.88 326 LEU A C 1
ATOM 2527 O O . LEU A 1 326 ? 15.479 0.634 -35.603 1.00 96.88 326 LEU A O 1
ATOM 2531 N N . GLN A 1 327 ? 13.559 0.646 -34.440 1.00 96.00 327 GLN A N 1
ATOM 2532 C CA . GLN A 1 327 ? 13.215 2.035 -34.774 1.00 96.00 327 GLN A CA 1
ATOM 2533 C C . GLN A 1 327 ? 14.261 3.034 -34.256 1.00 96.00 327 GLN A C 1
ATOM 2535 O O . GLN A 1 327 ? 14.652 3.966 -34.965 1.00 96.00 327 GLN A O 1
ATOM 2540 N N . ALA A 1 328 ? 14.742 2.832 -33.026 1.00 95.88 328 ALA A N 1
ATOM 2541 C CA . ALA A 1 328 ? 15.793 3.659 -32.443 1.00 95.88 328 ALA A CA 1
ATOM 2542 C C . ALA A 1 328 ? 17.114 3.541 -33.224 1.00 95.88 328 ALA A C 1
ATOM 2544 O O . ALA A 1 328 ? 17.728 4.557 -33.555 1.00 95.88 328 ALA A O 1
ATOM 2545 N N . ILE A 1 329 ? 17.504 2.313 -33.577 1.00 95.94 329 ILE A N 1
ATOM 2546 C CA . ILE A 1 329 ? 18.710 2.016 -34.363 1.00 95.94 329 ILE A CA 1
ATOM 2547 C C . ILE A 1 329 ? 18.613 2.618 -35.766 1.00 95.94 329 ILE A C 1
ATOM 2549 O O . ILE A 1 329 ? 19.564 3.238 -36.236 1.00 95.94 329 ILE A O 1
ATOM 2553 N N . GLU A 1 330 ? 17.453 2.511 -36.413 1.00 94.75 330 GLU A N 1
ATOM 2554 C CA . GLU A 1 330 ? 17.193 3.106 -37.727 1.00 94.75 330 GLU A CA 1
ATOM 2555 C C . GLU A 1 330 ? 17.280 4.639 -37.706 1.00 94.75 330 GLU A C 1
ATOM 2557 O O . GLU A 1 330 ? 17.702 5.253 -38.681 1.00 94.75 330 GLU A O 1
ATOM 2562 N N . SER A 1 331 ? 16.968 5.256 -36.563 1.00 94.06 331 SER A N 1
ATOM 2563 C CA . SER A 1 331 ? 17.114 6.701 -36.322 1.00 94.06 331 SER A CA 1
ATOM 2564 C C . SER A 1 331 ? 18.556 7.119 -35.965 1.00 94.06 331 SER A C 1
ATOM 2566 O O . SER A 1 331 ? 18.825 8.272 -35.598 1.00 94.06 331 SER A O 1
ATOM 2568 N N . GLY A 1 332 ? 19.503 6.178 -36.034 1.00 92.94 332 GLY A N 1
ATOM 2569 C CA . GLY A 1 332 ? 20.912 6.379 -35.710 1.00 92.94 332 GLY A CA 1
ATOM 2570 C C . GLY A 1 332 ? 21.183 6.541 -34.215 1.00 92.94 332 GLY A C 1
ATOM 2571 O O . GLY A 1 332 ? 22.143 7.222 -33.849 1.00 92.94 332 GLY A O 1
ATOM 2572 N N . ALA A 1 333 ? 20.324 5.995 -33.351 1.00 94.44 333 ALA A N 1
ATOM 2573 C CA . ALA A 1 333 ? 20.523 5.976 -31.908 1.00 94.44 333 ALA A CA 1
ATOM 2574 C C . ALA A 1 333 ? 20.851 4.560 -31.414 1.00 94.44 333 ALA A C 1
ATOM 2576 O O . ALA A 1 333 ? 20.380 3.560 -31.945 1.00 94.44 333 ALA A O 1
ATOM 2577 N N . GLN A 1 334 ? 21.656 4.478 -30.363 1.00 95.31 334 GLN A N 1
ATOM 2578 C CA . GLN A 1 334 ? 21.972 3.239 -29.673 1.00 95.31 334 GLN A CA 1
ATOM 2579 C C . GLN A 1 334 ? 20.891 2.878 -28.658 1.00 95.31 334 GLN A C 1
ATOM 2581 O O . GLN A 1 334 ? 20.197 3.745 -28.112 1.00 95.31 334 GLN A O 1
ATOM 2586 N N . VAL A 1 335 ? 20.800 1.583 -28.371 1.00 96.00 335 VAL A N 1
ATOM 2587 C CA . VAL A 1 335 ? 19.814 1.003 -27.464 1.00 96.00 335 VAL A CA 1
ATOM 2588 C C . VAL A 1 335 ? 20.508 0.159 -26.401 1.00 96.00 335 VAL A C 1
ATOM 2590 O O . VAL A 1 335 ? 21.421 -0.608 -26.704 1.00 96.00 335 VAL A O 1
ATOM 2593 N N . ALA A 1 336 ? 20.056 0.262 -25.154 1.00 94.44 336 ALA A N 1
ATOM 2594 C CA . ALA A 1 336 ? 20.507 -0.596 -24.061 1.00 94.44 336 ALA A CA 1
ATOM 2595 C C . ALA A 1 336 ? 19.353 -1.474 -23.563 1.00 94.44 336 ALA A C 1
ATOM 2597 O O . ALA A 1 336 ? 18.318 -0.947 -23.166 1.00 94.44 336 ALA A O 1
ATOM 2598 N N . VAL A 1 337 ? 19.528 -2.797 -23.545 1.00 94.56 337 VAL A N 1
ATOM 2599 C CA . VAL A 1 337 ? 18.564 -3.760 -22.989 1.00 94.56 337 VAL A CA 1
ATOM 2600 C C . VAL A 1 337 ? 19.112 -4.347 -21.700 1.00 94.56 337 VAL A C 1
ATOM 2602 O O . VAL A 1 337 ? 20.222 -4.881 -21.648 1.00 94.56 337 VAL A O 1
ATOM 2605 N N . MET A 1 338 ? 18.302 -4.280 -20.654 1.00 90.31 338 MET A N 1
ATOM 2606 C CA . MET A 1 338 ? 18.674 -4.692 -19.316 1.00 90.31 338 MET A CA 1
ATOM 2607 C C . MET A 1 338 ? 17.816 -5.827 -18.801 1.00 90.31 338 MET A C 1
ATOM 2609 O O . MET A 1 338 ? 16.593 -5.801 -18.931 1.00 90.31 338 MET A O 1
ATOM 2613 N N . ALA A 1 339 ? 18.458 -6.759 -18.104 1.00 89.50 339 ALA A N 1
ATOM 2614 C CA . ALA A 1 339 ? 17.772 -7.770 -17.315 1.00 89.50 339 ALA A CA 1
ATOM 2615 C C . ALA A 1 339 ? 18.407 -7.949 -15.925 1.00 89.50 339 ALA A C 1
ATOM 2617 O O . ALA A 1 339 ? 19.613 -7.741 -15.753 1.00 89.50 339 ALA A O 1
ATOM 2618 N N . PRO A 1 340 ? 17.606 -8.313 -14.906 1.00 85.50 340 PRO A N 1
ATOM 2619 C CA . PRO A 1 340 ? 18.026 -8.314 -13.502 1.00 85.50 340 PRO A CA 1
ATOM 2620 C C . PRO A 1 340 ? 19.043 -9.399 -13.162 1.00 85.50 340 PRO A C 1
ATOM 2622 O O . PRO A 1 340 ? 19.752 -9.296 -12.165 1.00 85.50 340 PRO A O 1
ATOM 2625 N N . THR A 1 341 ? 19.106 -10.458 -13.966 1.00 87.81 341 THR A N 1
ATOM 2626 C CA . THR A 1 341 ? 20.008 -11.587 -13.747 1.00 87.81 341 THR A CA 1
ATOM 2627 C C . THR A 1 341 ? 20.835 -11.834 -14.992 1.00 87.81 341 THR A C 1
ATOM 2629 O O . THR A 1 341 ? 20.385 -11.576 -16.108 1.00 87.81 341 THR A O 1
ATOM 2632 N N . GLU A 1 342 ? 22.039 -12.368 -14.805 1.00 86.88 342 GLU A N 1
ATOM 2633 C CA . GLU A 1 342 ? 22.915 -12.721 -15.924 1.00 86.88 342 GLU A CA 1
ATOM 2634 C C . GLU A 1 342 ? 22.268 -13.739 -16.859 1.00 86.88 342 GLU A C 1
ATOM 2636 O O . GLU A 1 342 ? 22.398 -13.599 -18.066 1.00 86.88 342 GLU A O 1
ATOM 2641 N N . LEU A 1 343 ? 21.527 -14.710 -16.314 1.00 89.25 343 LEU A N 1
ATOM 2642 C CA . LEU A 1 343 ? 20.855 -15.738 -17.107 1.00 89.25 343 LEU A CA 1
ATOM 2643 C C . LEU A 1 343 ? 19.801 -15.132 -18.043 1.00 89.25 343 LEU A C 1
ATOM 2645 O O . LEU A 1 343 ? 19.755 -15.467 -19.223 1.00 89.25 343 LEU A O 1
ATOM 2649 N N . LEU A 1 344 ? 18.975 -14.214 -17.531 1.00 88.38 344 LEU A N 1
ATOM 2650 C CA . LEU A 1 344 ? 17.954 -13.552 -18.344 1.00 88.38 344 LEU A CA 1
ATOM 2651 C C . LEU A 1 344 ? 18.582 -12.577 -19.351 1.00 88.38 344 LEU A C 1
ATOM 2653 O O . LEU A 1 344 ? 18.148 -12.507 -20.497 1.00 88.38 344 LEU A O 1
ATOM 2657 N N . ALA A 1 345 ? 19.643 -11.868 -18.958 1.00 90.62 345 ALA A N 1
ATOM 2658 C CA . ALA A 1 345 ? 20.394 -11.014 -19.872 1.00 90.62 345 ALA A CA 1
ATOM 2659 C C . ALA A 1 345 ? 21.043 -11.835 -21.003 1.00 90.62 345 ALA A C 1
ATOM 2661 O O . ALA A 1 345 ? 20.999 -11.424 -22.158 1.00 90.62 345 ALA A O 1
ATOM 2662 N N . GLU A 1 346 ? 21.587 -13.016 -20.699 1.00 92.94 346 GLU A N 1
ATOM 2663 C CA . GLU A 1 346 ? 22.175 -13.921 -21.688 1.00 92.94 346 GLU A CA 1
ATOM 2664 C C . GLU A 1 346 ? 21.104 -14.488 -22.627 1.00 92.94 346 GLU A C 1
ATOM 2666 O O . GLU A 1 346 ? 21.322 -14.583 -23.835 1.00 92.94 346 GLU A O 1
ATOM 2671 N N . GLN A 1 347 ? 19.922 -14.813 -22.098 1.00 92.50 347 GLN A N 1
ATOM 2672 C CA . GLN A 1 347 ? 18.773 -15.211 -22.907 1.00 92.50 347 GLN A CA 1
ATOM 2673 C C . GLN A 1 347 ? 18.368 -14.103 -23.888 1.00 92.50 347 GLN A C 1
ATOM 2675 O O . GLN A 1 347 ? 18.187 -14.380 -25.076 1.00 92.50 347 GLN A O 1
ATOM 2680 N N . HIS A 1 348 ? 18.279 -12.850 -23.427 1.00 94.38 348 HIS A N 1
ATOM 2681 C CA . HIS A 1 348 ? 18.030 -11.710 -24.314 1.00 94.38 348 HIS A CA 1
ATOM 2682 C C . HIS A 1 348 ? 19.142 -11.548 -25.340 1.00 94.38 348 HIS A C 1
ATOM 2684 O O . HIS A 1 348 ? 18.843 -11.398 -26.518 1.00 94.38 348 HIS A O 1
ATOM 2690 N N . TYR A 1 349 ? 20.408 -11.658 -24.935 1.00 94.94 349 TYR A N 1
ATOM 2691 C CA . TYR A 1 349 ? 21.537 -11.577 -25.857 1.00 94.94 349 TYR A CA 1
ATOM 2692 C C . TYR A 1 349 ? 21.430 -12.597 -26.990 1.00 94.94 349 TYR A C 1
ATOM 2694 O O . TYR A 1 349 ? 21.516 -12.220 -28.155 1.00 94.94 349 TYR A O 1
ATOM 2702 N N . ARG A 1 350 ? 21.160 -13.866 -26.669 1.00 94.94 350 ARG A N 1
ATOM 2703 C CA . ARG A 1 350 ? 20.994 -14.926 -27.674 1.00 94.94 350 ARG A CA 1
ATOM 2704 C C . ARG A 1 350 ? 19.829 -14.639 -28.624 1.00 94.94 350 ARG A C 1
ATOM 2706 O O . ARG A 1 350 ? 20.003 -14.761 -29.833 1.00 94.94 350 ARG A O 1
ATOM 2713 N N . ASN A 1 351 ? 18.677 -14.224 -28.092 1.00 94.00 351 ASN A N 1
ATOM 2714 C CA . ASN A 1 351 ? 17.492 -13.915 -28.898 1.00 94.00 351 ASN A CA 1
ATOM 2715 C C . ASN A 1 351 ? 17.739 -12.727 -29.838 1.00 94.00 351 ASN A C 1
ATOM 2717 O O . ASN A 1 351 ? 17.556 -12.841 -31.047 1.00 94.00 351 ASN A O 1
ATOM 2721 N N . PHE A 1 352 ? 18.203 -11.601 -29.295 1.00 95.62 352 PHE A N 1
ATOM 2722 C CA . PHE A 1 352 ? 18.468 -10.393 -30.073 1.00 95.62 352 PHE A CA 1
ATOM 2723 C C . PHE A 1 352 ? 19.600 -10.604 -31.077 1.00 95.62 352 PHE A C 1
ATOM 2725 O O . PHE A 1 352 ? 19.467 -10.176 -32.214 1.00 95.62 352 PHE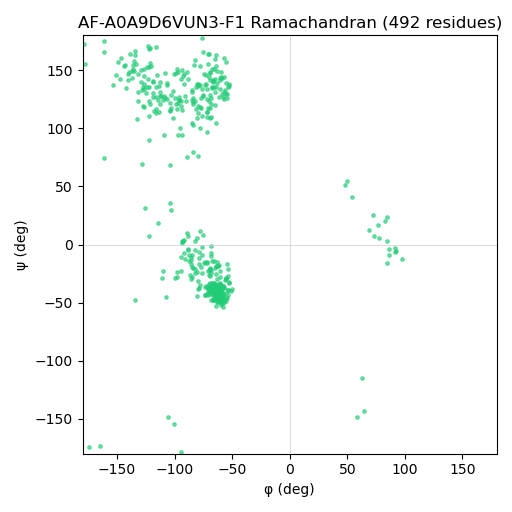 A O 1
ATOM 2732 N N . HIS A 1 353 ? 20.678 -11.302 -30.713 1.00 94.88 353 HIS A N 1
ATOM 2733 C CA . HIS A 1 353 ? 21.747 -11.627 -31.656 1.00 94.88 353 HIS A CA 1
ATOM 2734 C C . HIS A 1 353 ? 21.222 -12.468 -32.829 1.00 94.88 353 HIS A C 1
ATOM 2736 O O . HIS A 1 353 ? 21.499 -12.147 -33.982 1.00 94.88 353 HIS A O 1
ATOM 2742 N N . ALA A 1 354 ? 20.428 -13.511 -32.558 1.00 94.38 354 ALA A N 1
ATOM 2743 C CA . ALA A 1 354 ? 19.839 -14.350 -33.604 1.00 94.38 354 ALA A CA 1
ATOM 2744 C C . ALA A 1 354 ? 18.919 -13.561 -34.553 1.00 94.38 354 ALA A C 1
ATOM 2746 O O . ALA A 1 354 ? 18.898 -13.825 -35.752 1.00 94.38 354 ALA A O 1
ATOM 2747 N N . TRP A 1 355 ? 18.184 -12.581 -34.027 1.00 95.12 355 TRP A N 1
ATOM 2748 C CA . TRP A 1 355 ? 17.266 -11.743 -34.799 1.00 95.12 355 TRP A CA 1
ATOM 2749 C C . TRP A 1 355 ? 17.945 -10.610 -35.572 1.00 95.12 355 TRP A C 1
ATOM 2751 O O . TRP A 1 355 ? 17.534 -10.296 -36.688 1.00 95.12 355 TRP A O 1
ATOM 2761 N N . LEU A 1 356 ? 18.968 -9.986 -34.989 1.00 94.81 356 LEU A N 1
ATOM 2762 C CA . LEU A 1 356 ? 19.554 -8.739 -35.483 1.00 94.81 356 LEU A CA 1
ATOM 2763 C C . LEU A 1 356 ? 20.814 -8.945 -36.329 1.00 94.81 356 LEU A C 1
ATOM 2765 O O . LEU A 1 356 ? 21.059 -8.157 -37.243 1.00 94.81 356 LEU A O 1
ATOM 2769 N N . ALA A 1 357 ? 21.579 -10.017 -36.102 1.00 92.94 357 ALA A N 1
ATOM 2770 C CA . ALA A 1 357 ? 22.759 -10.311 -36.916 1.00 92.94 357 ALA A CA 1
ATOM 2771 C C . ALA A 1 357 ? 22.434 -10.458 -38.423 1.00 92.94 357 ALA A C 1
ATOM 2773 O O . ALA A 1 357 ? 23.152 -9.863 -39.229 1.00 92.94 357 ALA A O 1
ATOM 2774 N N . PRO A 1 358 ? 21.331 -11.121 -38.848 1.00 93.31 358 PRO A N 1
ATOM 2775 C CA . PRO A 1 358 ? 20.924 -11.164 -40.262 1.00 93.31 358 PRO A CA 1
ATOM 2776 C C . PRO A 1 358 ? 20.565 -9.795 -40.862 1.00 93.31 358 PRO A C 1
ATOM 2778 O O . PRO A 1 358 ? 20.537 -9.631 -42.083 1.00 93.31 358 PRO A O 1
ATOM 2781 N N . LEU A 1 359 ? 20.278 -8.801 -40.017 1.00 93.25 359 LEU A N 1
ATOM 2782 C CA . LEU A 1 359 ? 19.995 -7.429 -40.435 1.00 93.25 359 LEU A CA 1
ATOM 2783 C C . LEU A 1 359 ? 21.265 -6.571 -40.547 1.00 93.25 359 LEU A C 1
ATOM 2785 O O . LEU A 1 359 ? 21.172 -5.442 -41.024 1.00 93.25 359 LEU A O 1
ATOM 2789 N N . GLY A 1 360 ? 22.432 -7.111 -40.170 1.00 93.19 360 GLY A N 1
ATOM 2790 C CA . GLY A 1 360 ? 23.714 -6.400 -40.152 1.00 93.19 360 GLY A CA 1
ATOM 2791 C C . GLY A 1 360 ? 23.938 -5.563 -38.891 1.00 93.19 360 GLY A C 1
ATOM 2792 O O . GLY A 1 360 ? 24.734 -4.630 -38.911 1.00 93.19 360 GLY A O 1
ATOM 2793 N N . ILE A 1 361 ? 23.218 -5.861 -37.807 1.00 95.12 361 ILE A N 1
ATOM 2794 C CA . ILE A 1 361 ? 23.229 -5.080 -36.568 1.00 95.12 361 ILE A CA 1
ATOM 2795 C C . ILE A 1 361 ? 24.083 -5.809 -35.524 1.00 95.12 361 ILE A C 1
ATOM 2797 O O . ILE A 1 361 ? 23.761 -6.925 -35.111 1.00 95.12 361 ILE A O 1
ATOM 2801 N N . GLU A 1 362 ? 25.169 -5.170 -35.085 1.00 94.12 362 GLU A N 1
ATOM 2802 C CA . GLU A 1 362 ? 26.051 -5.700 -34.041 1.00 94.12 362 GLU A CA 1
ATOM 2803 C C . GLU A 1 362 ? 25.421 -5.537 -32.647 1.00 94.12 362 GLU A C 1
ATOM 2805 O O . GLU A 1 362 ? 24.921 -4.468 -32.286 1.00 94.12 362 GLU A O 1
ATOM 2810 N N . VAL A 1 363 ? 25.468 -6.605 -31.844 1.00 95.25 363 VAL A N 1
ATOM 2811 C CA . VAL A 1 363 ? 24.965 -6.617 -30.465 1.00 95.25 363 VAL A CA 1
ATOM 2812 C C . VAL A 1 363 ? 26.131 -6.800 -29.497 1.00 95.25 363 VAL A C 1
ATOM 2814 O O . VAL A 1 363 ? 26.750 -7.864 -29.450 1.00 95.25 363 VAL A O 1
ATOM 2817 N N . ALA A 1 364 ? 26.406 -5.783 -28.684 1.00 94.31 364 ALA A N 1
ATOM 2818 C CA . ALA A 1 364 ? 27.394 -5.848 -27.616 1.00 94.31 364 ALA A CA 1
ATOM 2819 C C . ALA A 1 364 ? 26.825 -6.561 -26.379 1.00 94.31 364 ALA A C 1
ATOM 2821 O O . ALA A 1 364 ? 25.706 -6.293 -25.937 1.00 94.31 364 ALA A O 1
ATOM 2822 N N . TRP A 1 365 ? 27.627 -7.441 -25.781 1.00 93.06 365 TRP A N 1
ATOM 2823 C CA . TRP A 1 365 ? 27.300 -8.155 -24.546 1.00 93.06 365 TRP A CA 1
ATOM 2824 C C . TRP A 1 365 ? 28.118 -7.593 -23.383 1.00 93.06 365 TRP A C 1
ATOM 2826 O O . TRP A 1 365 ? 29.347 -7.561 -23.449 1.00 93.06 365 TRP A O 1
ATOM 2836 N N . LEU A 1 366 ? 27.450 -7.169 -22.307 1.00 89.50 366 LEU A N 1
ATOM 2837 C CA . LEU A 1 366 ? 28.092 -6.657 -21.094 1.00 89.50 366 LEU A CA 1
ATOM 2838 C C . LEU A 1 366 ? 27.489 -7.298 -19.837 1.00 89.50 366 LEU A C 1
ATOM 2840 O O . LEU A 1 366 ? 26.381 -6.988 -19.402 1.00 89.50 366 LEU A O 1
ATOM 2844 N N . SER A 1 367 ? 28.258 -8.175 -19.194 1.00 85.50 367 SER A N 1
ATOM 2845 C CA . SER A 1 367 ? 27.906 -8.779 -17.903 1.00 85.50 367 SER A CA 1
ATOM 2846 C C . SER A 1 367 ? 29.095 -8.761 -16.944 1.00 85.50 367 SER A C 1
ATOM 2848 O O . SER A 1 367 ? 30.239 -8.600 -17.370 1.00 85.50 367 SER A O 1
ATOM 2850 N N . GLY A 1 368 ? 28.839 -8.959 -15.645 1.00 79.19 368 GLY A N 1
ATOM 2851 C CA . GLY A 1 368 ? 29.886 -8.968 -14.613 1.00 79.19 368 GLY A CA 1
ATOM 2852 C C . GLY A 1 368 ? 30.942 -10.068 -14.795 1.00 79.19 368 GLY A C 1
ATOM 2853 O O . GLY A 1 368 ? 32.042 -9.972 -14.248 1.00 79.19 368 GLY A O 1
ATOM 2854 N N . LYS A 1 369 ? 30.637 -11.095 -15.600 1.00 79.25 369 LYS A N 1
ATOM 2855 C CA . LYS A 1 369 ? 31.546 -12.198 -15.942 1.00 79.25 369 LYS A CA 1
ATOM 2856 C C . LYS A 1 369 ? 32.532 -11.877 -17.067 1.00 79.25 369 LYS A C 1
ATOM 2858 O O . LYS A 1 369 ? 33.560 -12.546 -17.160 1.00 79.25 369 LYS A O 1
ATOM 2863 N N . ILE A 1 370 ? 32.262 -10.879 -17.910 1.00 81.00 370 ILE A N 1
ATOM 2864 C CA . ILE A 1 370 ? 33.151 -10.530 -19.028 1.00 81.00 370 ILE A CA 1
ATOM 2865 C C . ILE A 1 370 ? 34.283 -9.650 -18.503 1.00 81.00 370 ILE A C 1
ATOM 2867 O O . ILE A 1 370 ? 34.042 -8.592 -17.926 1.00 81.00 370 ILE A O 1
ATOM 2871 N N . LYS A 1 371 ? 35.531 -10.070 -18.719 1.00 83.19 371 LYS A N 1
ATOM 2872 C CA . LYS A 1 371 ? 36.734 -9.357 -18.264 1.00 83.19 371 LYS A CA 1
ATOM 2873 C C . LYS A 1 371 ? 37.780 -9.269 -19.375 1.00 83.19 371 LYS A C 1
ATOM 2875 O O . LYS A 1 371 ? 37.700 -9.967 -20.384 1.00 83.19 371 LYS A O 1
ATOM 2880 N N . GLY A 1 372 ? 38.781 -8.414 -19.169 1.00 87.75 372 GLY A N 1
ATOM 2881 C CA . GLY A 1 372 ? 39.933 -8.289 -20.062 1.00 87.75 372 GLY A CA 1
ATOM 2882 C C . GLY A 1 372 ? 39.559 -7.796 -21.461 1.00 87.75 372 GLY A C 1
ATOM 2883 O O . GLY A 1 372 ? 38.664 -6.966 -21.618 1.00 87.75 372 GLY A O 1
ATOM 2884 N N . LYS A 1 373 ? 40.240 -8.330 -22.483 1.00 89.88 373 LYS A N 1
ATOM 2885 C CA . LYS A 1 373 ? 40.167 -7.849 -23.873 1.00 89.88 373 LYS A CA 1
ATOM 2886 C C . LYS A 1 373 ? 38.741 -7.801 -24.432 1.00 89.88 373 LYS A C 1
ATOM 2888 O O . LYS A 1 373 ? 38.386 -6.817 -25.065 1.00 89.88 373 LYS A O 1
ATOM 2893 N N . ALA A 1 374 ? 37.915 -8.814 -24.153 1.00 88.06 374 ALA A N 1
ATOM 2894 C CA . ALA A 1 374 ? 36.532 -8.871 -24.638 1.00 88.06 374 ALA A CA 1
ATOM 2895 C C . ALA A 1 374 ? 35.678 -7.703 -24.116 1.00 88.06 374 ALA A C 1
ATOM 2897 O O . ALA A 1 374 ? 34.914 -7.108 -24.872 1.00 88.06 374 ALA A O 1
ATOM 2898 N N . ARG A 1 375 ? 35.860 -7.326 -22.842 1.00 89.88 375 ARG A N 1
ATOM 2899 C CA . ARG A 1 375 ? 35.181 -6.168 -22.250 1.00 89.88 375 ARG A CA 1
ATOM 2900 C C . ARG A 1 375 ? 35.662 -4.872 -22.895 1.00 89.88 375 ARG A C 1
ATOM 2902 O O . ARG A 1 375 ? 34.841 -4.062 -23.297 1.00 89.88 375 ARG A O 1
ATOM 2909 N N . THR A 1 376 ? 36.976 -4.700 -23.042 1.00 90.31 376 THR A N 1
ATOM 2910 C CA . THR A 1 376 ? 37.562 -3.508 -23.676 1.00 90.31 376 THR A CA 1
ATOM 2911 C C . THR A 1 376 ? 37.070 -3.325 -25.113 1.00 90.31 376 THR A C 1
ATOM 2913 O O . THR A 1 376 ? 36.721 -2.214 -25.495 1.00 90.31 376 THR A O 1
ATOM 2916 N N . THR A 1 377 ? 36.975 -4.405 -25.894 1.00 92.44 377 THR A N 1
ATOM 2917 C CA . THR A 1 377 ? 36.442 -4.358 -27.263 1.00 92.44 377 THR A CA 1
ATOM 2918 C C . THR A 1 377 ? 34.969 -3.952 -27.294 1.00 92.44 377 THR A C 1
ATOM 2920 O O . THR A 1 377 ? 34.607 -3.097 -28.098 1.00 92.44 377 THR A O 1
ATOM 2923 N N . ALA A 1 378 ? 34.136 -4.508 -26.409 1.00 91.06 378 ALA A N 1
ATOM 2924 C CA . ALA A 1 378 ? 32.723 -4.137 -26.320 1.00 91.06 378 ALA A CA 1
ATOM 2925 C C . ALA A 1 378 ? 32.536 -2.665 -25.911 1.00 91.06 378 ALA A C 1
ATOM 2927 O O . ALA A 1 378 ? 31.722 -1.962 -26.501 1.00 91.06 378 ALA A O 1
ATOM 2928 N N . LEU A 1 379 ? 33.324 -2.178 -24.945 1.00 92.19 379 LEU A N 1
ATOM 2929 C CA . LEU A 1 379 ? 33.298 -0.773 -24.524 1.00 92.19 379 LEU A CA 1
ATOM 2930 C C . LEU A 1 379 ? 33.698 0.175 -25.660 1.00 92.19 379 LEU A C 1
ATOM 2932 O O . LEU A 1 379 ? 33.007 1.162 -25.892 1.00 92.19 379 LEU A O 1
ATOM 2936 N N . ALA A 1 380 ? 34.764 -0.147 -26.398 1.00 93.12 380 ALA A N 1
ATOM 2937 C CA . ALA A 1 380 ? 35.188 0.643 -27.552 1.00 93.12 380 ALA A CA 1
ATOM 2938 C C . ALA A 1 380 ? 34.112 0.665 -28.650 1.00 93.12 380 ALA A C 1
ATOM 2940 O O . ALA A 1 380 ? 33.779 1.727 -29.164 1.00 93.12 380 ALA A O 1
ATOM 2941 N N . ALA A 1 381 ? 33.499 -0.485 -28.957 1.00 93.56 381 ALA A N 1
ATOM 2942 C CA . ALA A 1 381 ? 32.426 -0.565 -29.947 1.00 93.56 381 ALA A CA 1
ATOM 2943 C C . ALA A 1 381 ? 31.196 0.282 -29.567 1.00 93.56 381 ALA A C 1
ATOM 2945 O O . ALA A 1 381 ? 30.558 0.858 -30.448 1.00 93.56 381 ALA A O 1
ATOM 2946 N N . LEU A 1 382 ? 30.871 0.390 -28.273 1.00 92.50 382 LEU A N 1
ATOM 2947 C CA . LEU A 1 382 ? 29.780 1.242 -27.790 1.00 92.50 382 LEU A CA 1
ATOM 2948 C C . LEU A 1 382 ? 30.127 2.730 -27.830 1.00 92.50 382 LEU A C 1
ATOM 2950 O O . LEU A 1 382 ? 29.299 3.521 -28.286 1.00 92.50 382 LEU A O 1
ATOM 2954 N N . ALA A 1 383 ? 31.338 3.095 -27.405 1.00 91.56 383 ALA A N 1
ATOM 2955 C CA . ALA A 1 383 ? 31.807 4.478 -27.396 1.00 91.56 383 ALA A CA 1
ATOM 2956 C C . ALA A 1 383 ? 31.982 5.045 -28.816 1.00 91.56 383 ALA A C 1
ATOM 2958 O O . ALA A 1 383 ? 31.724 6.221 -29.047 1.00 91.56 383 ALA A O 1
ATOM 2959 N N . GLU A 1 384 ? 32.368 4.202 -29.776 1.00 92.81 384 GLU A N 1
ATOM 2960 C CA . GLU A 1 384 ? 32.512 4.558 -31.195 1.00 92.81 384 GLU A CA 1
ATOM 2961 C C . GLU A 1 384 ? 31.189 4.469 -31.977 1.00 92.81 384 GLU A C 1
ATOM 2963 O O . GLU A 1 384 ? 31.132 4.861 -33.140 1.00 92.81 384 GLU A O 1
ATOM 2968 N N . GLY A 1 385 ? 30.125 3.921 -31.378 1.00 90.50 385 GLY A N 1
ATOM 2969 C CA . GLY A 1 385 ? 28.824 3.757 -32.036 1.00 90.50 385 GLY A CA 1
ATOM 2970 C C . GLY A 1 385 ? 28.736 2.588 -33.024 1.00 90.50 385 GLY A C 1
ATOM 2971 O O . GLY A 1 385 ? 27.703 2.426 -33.668 1.00 90.50 385 GLY A O 1
ATOM 2972 N N . ARG A 1 386 ? 29.775 1.746 -33.132 1.00 93.12 386 ARG A N 1
ATOM 2973 C CA . ARG A 1 386 ? 29.773 0.540 -33.985 1.00 93.12 386 ARG A CA 1
ATOM 2974 C C . ARG A 1 386 ? 28.778 -0.517 -33.516 1.00 93.12 386 ARG A C 1
ATOM 2976 O O . ARG A 1 386 ? 28.199 -1.208 -34.346 1.00 93.12 386 ARG A O 1
ATOM 2983 N N . ALA A 1 387 ? 28.562 -0.614 -32.204 1.00 93.44 387 ALA A N 1
ATOM 2984 C CA . ALA A 1 387 ? 27.542 -1.472 -31.612 1.00 93.44 387 ALA A CA 1
ATOM 2985 C C . ALA A 1 387 ? 26.246 -0.668 -31.356 1.00 93.44 387 ALA A C 1
ATOM 2987 O O . ALA A 1 387 ? 26.167 0.059 -30.358 1.00 93.44 387 ALA A O 1
ATOM 2988 N N . PRO A 1 388 ? 25.223 -0.771 -32.226 1.00 94.75 388 PRO A N 1
ATOM 2989 C CA . PRO A 1 388 ? 23.942 -0.078 -32.056 1.00 94.75 388 PRO A CA 1
ATOM 2990 C C . PRO A 1 388 ? 23.094 -0.614 -30.890 1.00 94.75 388 PRO A C 1
ATOM 2992 O O . PRO A 1 388 ? 22.228 0.100 -30.388 1.00 94.75 388 PRO A O 1
ATOM 2995 N N . LEU A 1 389 ? 23.336 -1.844 -30.424 1.00 96.62 389 LEU A N 1
ATOM 2996 C CA . LEU A 1 389 ? 22.614 -2.449 -29.304 1.00 96.62 389 LEU A CA 1
ATOM 2997 C C . LEU A 1 389 ? 23.588 -2.988 -28.252 1.00 96.62 389 LEU A C 1
ATOM 2999 O O . LEU A 1 389 ? 24.502 -3.738 -28.582 1.00 96.62 389 LEU A O 1
ATOM 3003 N N . ALA A 1 390 ? 23.344 -2.682 -26.980 1.00 95.19 390 ALA A N 1
ATOM 3004 C CA . ALA A 1 390 ? 23.999 -3.314 -25.839 1.00 95.19 390 ALA A CA 1
ATOM 3005 C C . ALA A 1 390 ? 22.992 -4.132 -25.031 1.00 95.19 390 ALA A C 1
ATOM 3007 O O . ALA A 1 390 ? 21.900 -3.650 -24.738 1.00 95.19 390 ALA A O 1
ATOM 3008 N N . ILE A 1 391 ? 23.368 -5.338 -24.610 1.00 95.00 391 ILE A N 1
ATOM 3009 C CA . ILE A 1 391 ? 22.564 -6.168 -23.708 1.00 95.00 391 ILE A CA 1
ATOM 3010 C C . ILE A 1 391 ? 23.392 -6.524 -22.485 1.00 95.00 391 ILE A C 1
ATOM 3012 O O . ILE A 1 391 ? 24.562 -6.898 -22.599 1.00 95.00 391 ILE A O 1
ATOM 3016 N N . GLY A 1 392 ? 22.790 -6.416 -21.305 1.00 91.62 392 GLY A N 1
ATOM 3017 C CA . GLY A 1 392 ? 23.517 -6.676 -20.079 1.00 91.62 392 GLY A CA 1
ATOM 3018 C C . GLY A 1 392 ? 22.700 -6.649 -18.802 1.00 91.62 392 GLY A C 1
ATOM 3019 O O . GLY A 1 392 ? 21.474 -6.545 -18.786 1.00 91.62 392 GLY A O 1
ATOM 3020 N N . THR A 1 393 ? 23.430 -6.764 -17.700 1.00 87.94 393 THR A N 1
ATOM 3021 C CA . THR A 1 393 ? 22.893 -6.614 -16.341 1.00 87.94 393 THR A CA 1
ATOM 3022 C C . THR A 1 393 ? 23.223 -5.221 -15.804 1.00 87.94 393 THR A C 1
ATOM 3024 O O . THR A 1 393 ? 23.482 -4.291 -16.568 1.00 87.94 393 THR A O 1
ATOM 3027 N N . HIS A 1 394 ? 23.298 -5.076 -14.478 1.00 78.56 394 HIS A N 1
ATOM 3028 C CA . HIS A 1 394 ? 23.775 -3.864 -13.822 1.00 78.56 394 HIS A CA 1
ATOM 3029 C C . HIS A 1 394 ? 25.174 -3.402 -14.286 1.00 78.56 394 HIS A C 1
ATOM 3031 O O . HIS A 1 394 ? 25.532 -2.249 -14.070 1.00 78.56 394 HIS A O 1
ATOM 3037 N N . ALA A 1 395 ? 25.954 -4.265 -14.948 1.00 79.75 395 ALA A N 1
ATOM 3038 C CA . ALA A 1 395 ? 27.233 -3.902 -15.558 1.00 79.75 395 ALA A CA 1
ATOM 3039 C C . ALA A 1 395 ? 27.118 -2.732 -16.557 1.00 79.75 395 ALA A C 1
ATOM 3041 O O . ALA A 1 395 ? 28.058 -1.955 -16.673 1.00 79.75 395 ALA A O 1
ATOM 3042 N N . LEU A 1 396 ? 25.961 -2.549 -17.209 1.00 82.19 396 LEU A N 1
ATOM 3043 C CA . LEU A 1 396 ? 25.704 -1.409 -18.102 1.00 82.19 396 LEU A CA 1
ATOM 3044 C C . LEU A 1 396 ? 25.716 -0.045 -17.376 1.00 82.19 396 LEU A C 1
ATOM 3046 O O . LEU A 1 396 ? 25.891 0.989 -18.017 1.00 82.19 396 LEU A O 1
ATOM 3050 N N . PHE A 1 397 ? 25.567 -0.031 -16.044 1.00 73.25 397 PHE A N 1
ATOM 3051 C CA . PHE A 1 397 ? 25.614 1.184 -15.221 1.00 73.25 397 PHE A CA 1
ATOM 3052 C C . PHE A 1 397 ? 27.022 1.579 -14.766 1.00 73.25 397 PHE A C 1
ATOM 3054 O O . PHE A 1 397 ? 27.178 2.656 -14.195 1.00 73.25 397 PHE A O 1
ATOM 3061 N N . GLN A 1 398 ? 28.039 0.743 -14.977 1.00 79.56 398 GLN A N 1
ATOM 3062 C CA . GLN A 1 398 ? 29.398 1.055 -14.527 1.00 79.56 398 GLN A CA 1
ATOM 3063 C C . GLN A 1 398 ? 29.920 2.303 -15.242 1.00 79.56 398 GLN A C 1
ATOM 3065 O O . GLN A 1 398 ? 29.649 2.481 -16.428 1.00 79.56 398 GLN A O 1
ATOM 3070 N N . GLU A 1 399 ? 30.616 3.192 -14.529 1.00 74.19 399 GLU A N 1
ATOM 3071 C CA . GLU A 1 399 ? 31.020 4.522 -15.027 1.00 74.19 399 GLU A CA 1
ATOM 3072 C C . GLU A 1 399 ? 31.760 4.481 -16.369 1.00 74.19 399 GLU A C 1
ATOM 3074 O O . GLU A 1 399 ? 31.585 5.363 -17.204 1.00 74.19 399 GLU A O 1
ATOM 3079 N N . ASP A 1 400 ? 32.511 3.416 -16.621 1.00 82.25 400 ASP A N 1
ATOM 3080 C CA . ASP A 1 400 ? 33.318 3.231 -17.822 1.00 82.25 400 ASP A CA 1
ATOM 3081 C C . ASP A 1 400 ? 32.539 2.781 -19.070 1.00 82.25 400 ASP A C 1
ATOM 3083 O O . ASP A 1 400 ? 33.099 2.748 -20.164 1.00 82.25 400 ASP A O 1
ATOM 3087 N N . VAL A 1 401 ? 31.246 2.467 -18.945 1.00 86.38 401 VAL A N 1
ATOM 3088 C CA . VAL A 1 401 ? 30.362 2.214 -20.094 1.00 86.38 401 VAL A CA 1
ATOM 3089 C C . VAL A 1 401 ? 29.889 3.542 -20.682 1.00 86.38 401 VAL A C 1
ATOM 3091 O O . VAL A 1 401 ? 29.050 4.222 -20.084 1.00 86.38 401 VAL A O 1
ATOM 3094 N N . GLN A 1 402 ? 30.391 3.883 -21.869 1.00 88.31 402 GLN A N 1
ATOM 3095 C CA . GLN A 1 402 ? 30.034 5.094 -22.608 1.00 88.31 402 GLN A CA 1
ATOM 3096 C C . GLN A 1 402 ? 29.356 4.736 -23.932 1.00 88.31 402 GLN A C 1
ATOM 3098 O O . GLN A 1 402 ? 29.810 3.849 -24.652 1.00 88.31 402 GLN A O 1
ATOM 3103 N N . PHE A 1 403 ? 28.264 5.433 -24.241 1.00 90.25 403 PHE A N 1
ATOM 3104 C CA . PHE A 1 403 ? 27.531 5.303 -25.498 1.00 90.25 403 PHE A CA 1
ATOM 3105 C C . PHE A 1 403 ? 27.790 6.534 -26.365 1.00 90.25 403 PHE A C 1
ATOM 3107 O O . PHE A 1 403 ? 27.725 7.659 -25.870 1.00 90.25 403 PHE A O 1
ATOM 3114 N N . ALA A 1 404 ? 28.018 6.329 -27.660 1.00 90.94 404 ALA A N 1
ATOM 3115 C CA . ALA A 1 404 ? 28.113 7.398 -28.647 1.00 90.94 404 ALA A CA 1
ATOM 3116 C C . ALA A 1 404 ? 26.811 8.203 -28.788 1.00 90.94 404 ALA A C 1
ATOM 3118 O O . ALA A 1 404 ? 26.872 9.415 -28.976 1.00 90.94 404 ALA A O 1
ATOM 3119 N N . ARG A 1 405 ? 25.638 7.548 -28.726 1.00 90.88 405 ARG A N 1
ATOM 3120 C CA . ARG A 1 405 ? 24.307 8.186 -28.826 1.00 90.88 405 ARG A CA 1
ATOM 3121 C C . ARG A 1 405 ? 23.198 7.295 -28.268 1.00 90.88 405 ARG A C 1
ATOM 3123 O O . ARG A 1 405 ? 22.434 6.716 -29.030 1.00 90.88 405 ARG A O 1
ATOM 3130 N N . LEU A 1 406 ? 23.086 7.157 -26.948 1.00 92.38 406 LEU A N 1
ATOM 3131 C CA . LEU A 1 406 ? 22.015 6.356 -26.333 1.00 92.38 406 LEU A CA 1
ATOM 3132 C C . LEU A 1 406 ? 20.652 7.060 -26.468 1.00 92.38 406 LEU A C 1
ATOM 3134 O O . LEU A 1 406 ? 20.441 8.109 -25.868 1.00 92.38 406 LEU A O 1
ATOM 3138 N N . GLY A 1 407 ? 19.729 6.474 -27.235 1.00 92.62 407 GLY A N 1
ATOM 3139 C CA . GLY A 1 407 ? 18.387 7.028 -27.463 1.00 92.62 407 GLY A CA 1
ATOM 3140 C C . GLY A 1 407 ? 17.255 6.240 -26.810 1.00 92.62 407 GLY A C 1
ATOM 3141 O O . GLY A 1 407 ? 16.204 6.816 -26.550 1.00 92.62 407 GLY A O 1
ATOM 3142 N N . LEU A 1 408 ? 17.453 4.954 -26.509 1.00 94.94 408 LEU A N 1
ATOM 3143 C CA . LEU A 1 408 ? 16.431 4.107 -25.890 1.00 94.94 408 LEU A CA 1
ATOM 3144 C C . LEU A 1 408 ? 17.041 3.149 -24.863 1.00 94.94 408 LEU A C 1
ATOM 3146 O O . LEU A 1 408 ? 18.032 2.467 -25.119 1.00 94.94 408 LEU A O 1
ATOM 3150 N N . VAL A 1 409 ? 16.399 3.057 -23.705 1.00 93.56 409 VAL A N 1
ATOM 3151 C CA . VAL A 1 409 ? 16.709 2.097 -22.648 1.00 93.56 409 VAL A CA 1
ATOM 3152 C C . VAL A 1 409 ? 15.515 1.172 -22.459 1.00 93.56 409 VAL A C 1
ATOM 3154 O O . VAL A 1 409 ? 14.399 1.631 -22.230 1.00 93.56 409 VAL A O 1
ATOM 3157 N N . ILE A 1 410 ? 15.753 -0.133 -22.524 1.00 94.00 410 ILE A N 1
ATOM 3158 C CA . ILE A 1 410 ? 14.753 -1.175 -22.312 1.00 94.00 410 ILE A CA 1
ATOM 3159 C C . ILE A 1 410 ? 15.094 -1.926 -21.026 1.00 94.00 410 ILE A C 1
ATOM 3161 O O . ILE A 1 410 ? 16.172 -2.505 -20.915 1.00 94.00 410 ILE A O 1
ATOM 3165 N N . VAL A 1 411 ? 14.182 -1.944 -20.057 1.00 90.38 411 VAL A N 1
ATOM 3166 C CA . VAL A 1 411 ? 14.369 -2.623 -18.766 1.00 90.38 411 VAL A CA 1
ATOM 3167 C C . VAL A 1 411 ? 13.357 -3.748 -18.622 1.00 90.38 411 VAL A C 1
ATOM 3169 O O . VAL A 1 411 ? 12.158 -3.492 -18.558 1.00 90.38 411 VAL A O 1
ATOM 3172 N N . ASP A 1 412 ? 13.829 -4.988 -18.536 1.00 89.00 412 ASP A N 1
ATOM 3173 C CA . ASP A 1 412 ? 12.982 -6.147 -18.257 1.00 89.00 412 ASP A CA 1
ATOM 3174 C C . ASP A 1 412 ? 12.917 -6.451 -16.755 1.00 89.00 412 ASP A C 1
ATOM 3176 O O . ASP A 1 412 ? 13.895 -6.271 -16.034 1.00 89.00 412 ASP A O 1
ATOM 3180 N N . GLU A 1 413 ? 11.765 -6.919 -16.278 1.00 79.50 413 GLU A N 1
ATOM 3181 C CA . GLU A 1 413 ? 11.495 -7.241 -14.869 1.00 79.50 413 GLU A CA 1
ATOM 3182 C C . GLU A 1 413 ? 11.886 -6.123 -13.880 1.00 79.50 413 GLU A C 1
ATOM 3184 O O . GLU A 1 413 ? 12.617 -6.327 -12.902 1.00 79.50 413 GLU A O 1
ATOM 3189 N N . GLN A 1 414 ? 11.357 -4.915 -14.114 1.00 69.00 414 GLN A N 1
ATOM 3190 C CA . GLN A 1 414 ? 11.746 -3.697 -13.381 1.00 69.00 414 GLN A CA 1
ATOM 3191 C C . GLN A 1 414 ? 11.675 -3.769 -11.857 1.00 69.00 414 GLN A C 1
ATOM 3193 O O . GLN A 1 414 ? 12.415 -3.058 -11.180 1.00 69.00 414 GLN A O 1
ATOM 3198 N N . HIS A 1 415 ? 10.802 -4.611 -11.302 1.00 64.38 415 HIS A N 1
ATOM 3199 C CA . HIS A 1 415 ? 10.585 -4.705 -9.861 1.00 64.38 415 HIS A CA 1
ATOM 3200 C C . HIS A 1 415 ? 11.834 -5.181 -9.100 1.00 64.38 415 HIS A C 1
ATOM 3202 O O . HIS A 1 415 ? 11.907 -5.030 -7.884 1.00 64.38 415 HIS A O 1
ATOM 3208 N N . ARG A 1 416 ? 12.827 -5.744 -9.804 1.00 63.94 416 ARG A N 1
ATOM 3209 C CA . ARG A 1 416 ? 14.101 -6.184 -9.221 1.00 63.94 416 ARG A CA 1
ATOM 3210 C C . ARG A 1 416 ? 15.206 -5.127 -9.252 1.00 63.94 416 ARG A C 1
ATOM 3212 O O . ARG A 1 416 ? 16.258 -5.356 -8.660 1.00 63.94 416 ARG A O 1
ATOM 3219 N N . PHE A 1 417 ? 14.990 -3.993 -9.918 1.00 63.34 417 PHE A N 1
ATOM 3220 C CA . PHE A 1 417 ? 15.976 -2.919 -10.033 1.00 63.34 417 PHE A CA 1
ATOM 3221 C C . PHE A 1 417 ? 15.670 -1.765 -9.071 1.00 63.34 417 PHE A C 1
ATOM 3223 O O . PHE A 1 417 ? 14.542 -1.271 -8.994 1.00 63.34 417 PHE A O 1
ATOM 3230 N N . GLY A 1 418 ? 16.696 -1.309 -8.347 1.00 58.31 418 GLY A N 1
ATOM 3231 C CA . GLY A 1 418 ? 16.581 -0.196 -7.401 1.00 58.31 418 GLY A CA 1
ATOM 3232 C C . GLY A 1 418 ? 16.40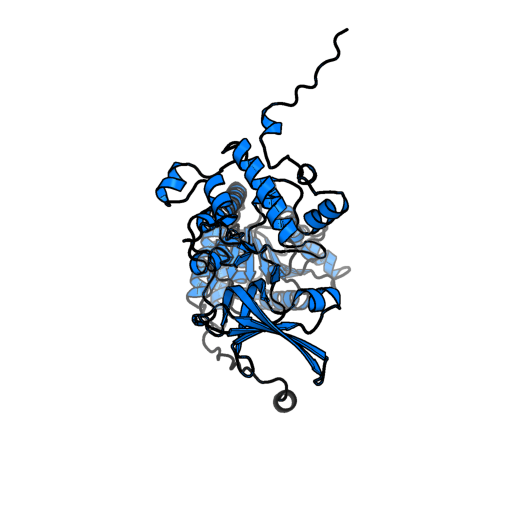4 1.161 -8.095 1.00 58.31 418 GLY A C 1
ATOM 3233 O O . GLY A 1 418 ? 16.841 1.355 -9.228 1.00 58.31 418 GLY A O 1
ATOM 3234 N N . VAL A 1 419 ? 15.808 2.135 -7.395 1.00 59.00 419 VAL A N 1
ATOM 3235 C CA . VAL A 1 419 ? 15.546 3.499 -7.912 1.00 59.00 419 VAL A CA 1
ATOM 3236 C C . VAL A 1 419 ? 16.818 4.166 -8.461 1.00 59.00 419 VAL A C 1
ATOM 3238 O O . VAL A 1 419 ? 16.797 4.726 -9.554 1.00 59.00 419 VAL A O 1
ATOM 3241 N N . HIS A 1 420 ? 17.944 4.040 -7.750 1.00 53.16 420 HIS A N 1
ATOM 3242 C CA . HIS A 1 420 ? 19.235 4.630 -8.132 1.00 53.16 420 HIS A CA 1
ATOM 3243 C C . HIS A 1 420 ? 19.787 4.103 -9.462 1.00 53.16 420 HIS A C 1
ATOM 3245 O O . HIS A 1 420 ? 20.399 4.851 -10.219 1.00 53.16 420 HIS A O 1
ATOM 3251 N N . GLN A 1 421 ? 19.539 2.832 -9.780 1.00 61.16 421 GLN A N 1
ATOM 3252 C CA . GLN A 1 421 ? 19.989 2.237 -11.038 1.00 61.16 421 GLN A CA 1
ATOM 3253 C C . GLN A 1 421 ? 19.240 2.867 -12.221 1.00 61.16 421 GLN A C 1
ATOM 3255 O O . GLN A 1 421 ? 19.845 3.195 -13.234 1.00 61.16 421 GLN A O 1
ATOM 3260 N N . ARG A 1 422 ? 17.940 3.156 -12.069 1.00 62.56 422 ARG A N 1
ATOM 3261 C CA . ARG A 1 422 ? 17.134 3.790 -13.128 1.00 62.56 422 ARG A CA 1
ATOM 3262 C C . ARG A 1 422 ? 17.603 5.208 -13.468 1.00 62.56 422 ARG A C 1
ATOM 3264 O O . ARG A 1 422 ? 17.637 5.569 -14.640 1.00 62.56 422 ARG A O 1
ATOM 3271 N N . LEU A 1 423 ? 18.006 5.987 -12.463 1.00 60.69 423 LEU A N 1
ATOM 3272 C CA . LEU A 1 423 ? 18.534 7.341 -12.671 1.00 60.69 423 LEU A CA 1
ATOM 3273 C C . LEU A 1 423 ? 19.882 7.316 -13.411 1.00 60.69 423 LEU A C 1
ATOM 3275 O O . LEU A 1 423 ? 20.069 8.073 -14.357 1.00 60.69 423 LEU A O 1
ATOM 3279 N N . ALA A 1 424 ? 20.765 6.371 -13.073 1.00 62.75 424 ALA A N 1
ATOM 3280 C CA . ALA A 1 424 ? 22.102 6.285 -13.658 1.00 62.75 424 ALA A CA 1
ATOM 3281 C C . ALA A 1 424 ? 22.112 6.077 -15.187 1.00 62.75 424 ALA A C 1
ATOM 3283 O O . ALA A 1 424 ? 22.986 6.613 -15.864 1.00 62.75 424 ALA A O 1
ATOM 3284 N N . LEU A 1 425 ? 21.155 5.335 -15.769 1.00 66.00 425 LEU A N 1
ATOM 3285 C CA . LEU A 1 425 ? 21.076 5.194 -17.236 1.00 66.00 425 LEU A CA 1
ATOM 3286 C C . LEU A 1 425 ? 20.470 6.404 -17.933 1.00 66.00 425 LEU A C 1
ATOM 3288 O O . LEU A 1 425 ? 20.902 6.760 -19.030 1.00 66.00 425 LEU A O 1
ATOM 3292 N N . ARG A 1 426 ? 19.493 7.043 -17.286 1.00 67.62 426 ARG A N 1
ATOM 3293 C CA . ARG A 1 426 ? 18.933 8.303 -17.769 1.00 67.62 426 ARG A CA 1
ATOM 3294 C C . ARG A 1 426 ? 20.021 9.373 -17.860 1.00 67.62 426 ARG A C 1
ATOM 3296 O O . ARG A 1 426 ? 20.049 10.125 -18.830 1.00 67.62 426 ARG A O 1
ATOM 3303 N N . ASP A 1 427 ? 20.923 9.395 -16.885 1.00 70.19 427 ASP A N 1
ATOM 3304 C CA . ASP A 1 427 ? 22.019 10.357 -16.823 1.00 70.19 427 ASP A CA 1
ATOM 3305 C C . ASP A 1 427 ? 23.186 9.957 -17.756 1.00 70.19 427 ASP A C 1
ATOM 3307 O O . ASP A 1 427 ? 23.800 10.822 -18.369 1.00 70.19 427 ASP A O 1
ATOM 3311 N N . LYS A 1 428 ? 23.437 8.657 -17.988 1.00 70.94 428 LYS A N 1
ATOM 3312 C CA . LYS A 1 428 ? 24.419 8.171 -18.988 1.00 70.94 428 LYS A CA 1
ATOM 3313 C C . LYS A 1 428 ? 24.043 8.469 -20.435 1.00 70.94 428 LYS A C 1
ATOM 3315 O O . LYS A 1 428 ? 24.924 8.680 -21.262 1.00 70.94 428 LYS A O 1
ATOM 3320 N N . GLY A 1 429 ? 22.752 8.434 -20.752 1.00 62.56 429 GLY A N 1
ATOM 3321 C CA . GLY A 1 429 ? 22.249 8.815 -22.071 1.00 62.56 429 GLY A CA 1
ATOM 3322 C C . GLY A 1 429 ? 22.073 10.319 -22.242 1.00 62.56 429 GLY A C 1
ATOM 3323 O O . GLY A 1 429 ? 21.579 10.746 -23.282 1.00 62.56 429 GLY A O 1
ATOM 3324 N N . GLN A 1 430 ? 22.438 11.123 -21.237 1.00 67.56 430 GLN A N 1
ATOM 3325 C CA . GLN A 1 430 ? 22.307 12.564 -21.323 1.00 67.56 430 GLN A CA 1
ATOM 3326 C C . GLN A 1 430 ? 23.300 13.130 -22.344 1.00 67.56 430 GLN A C 1
ATOM 3328 O O . GLN A 1 430 ? 24.501 13.208 -22.094 1.00 67.56 430 GLN A O 1
ATOM 3333 N N . GLN A 1 431 ? 22.782 13.580 -23.484 1.00 62.97 431 GLN A N 1
ATOM 3334 C CA . GLN A 1 431 ? 23.544 14.337 -24.476 1.00 62.97 431 GLN A CA 1
ATOM 3335 C C . GLN A 1 431 ? 23.056 15.782 -24.470 1.00 62.97 431 GLN A C 1
ATOM 3337 O O . GLN A 1 431 ? 22.045 16.122 -25.085 1.00 62.97 431 GLN A O 1
ATOM 3342 N N . GLY A 1 432 ? 23.747 16.631 -23.705 1.00 72.94 432 GLY A N 1
ATOM 3343 C CA . GLY A 1 432 ? 23.293 17.994 -23.432 1.00 72.94 432 GLY A CA 1
ATOM 3344 C C . GLY A 1 432 ? 21.966 17.992 -22.665 1.00 72.94 432 GLY A C 1
ATOM 3345 O O . GLY A 1 432 ? 21.897 17.530 -21.523 1.00 72.94 432 GLY A O 1
ATOM 3346 N N . GLU A 1 433 ? 20.908 18.502 -23.295 1.00 75.50 433 GLU A N 1
ATOM 3347 C CA . GLU A 1 433 ? 19.548 18.543 -22.734 1.00 75.50 433 GLU A CA 1
ATOM 3348 C C . GLU A 1 433 ? 18.729 17.276 -23.023 1.00 75.50 433 GLU A C 1
ATOM 3350 O O . GLU A 1 433 ? 17.689 17.066 -22.397 1.00 75.50 433 GLU A O 1
ATOM 3355 N N . LEU A 1 434 ? 19.184 16.424 -23.948 1.00 84.38 434 LEU A N 1
ATOM 3356 C CA . LEU A 1 434 ? 18.429 15.255 -24.392 1.00 84.38 434 LEU A CA 1
ATOM 3357 C C . LEU A 1 434 ? 18.569 14.099 -23.404 1.00 84.38 434 LEU A C 1
ATOM 3359 O O . LEU A 1 434 ? 19.659 13.817 -22.908 1.00 84.38 434 LEU A O 1
ATOM 3363 N N . ARG A 1 435 ? 17.457 13.421 -23.138 1.00 87.50 435 ARG A N 1
ATOM 3364 C CA . ARG A 1 435 ? 17.366 12.198 -22.340 1.00 87.50 435 ARG A CA 1
ATOM 3365 C C . ARG A 1 435 ? 16.910 11.033 -23.221 1.00 87.50 435 ARG A C 1
ATOM 3367 O O . ARG A 1 435 ? 16.098 11.251 -24.120 1.00 87.50 435 ARG A O 1
ATOM 3374 N N . PRO A 1 436 ? 17.390 9.803 -22.972 1.00 90.62 436 PRO A N 1
ATOM 3375 C CA . PRO A 1 436 ? 16.918 8.640 -23.708 1.00 90.62 436 PRO A CA 1
ATOM 3376 C C . PRO A 1 436 ? 15.456 8.332 -23.363 1.00 90.62 436 PRO A C 1
ATOM 3378 O O . PRO A 1 436 ? 15.000 8.562 -22.240 1.00 90.62 436 PRO A O 1
ATOM 3381 N N . HIS A 1 437 ? 14.739 7.748 -24.317 1.00 93.38 437 HIS A N 1
ATOM 3382 C CA . HIS A 1 437 ? 13.451 7.110 -24.072 1.00 93.38 437 HIS A CA 1
ATOM 3383 C C . HIS A 1 437 ? 13.638 5.881 -23.169 1.00 93.38 437 HIS A C 1
ATOM 3385 O O . HIS A 1 437 ? 14.677 5.220 -23.207 1.00 93.38 437 HIS A O 1
ATOM 3391 N N . GLN A 1 438 ? 12.626 5.541 -22.377 1.00 91.62 438 GLN A N 1
ATOM 3392 C CA . GLN A 1 438 ? 12.633 4.392 -21.483 1.00 91.62 438 GLN A CA 1
ATOM 3393 C C . GLN A 1 438 ? 11.399 3.513 -21.699 1.00 91.62 438 GLN A C 1
ATOM 3395 O O . GLN A 1 438 ? 10.254 3.918 -21.482 1.00 91.62 438 GLN A O 1
ATOM 3400 N N . LEU A 1 439 ? 11.656 2.264 -22.074 1.00 93.25 439 LEU A N 1
ATOM 3401 C CA . LEU A 1 439 ? 10.676 1.197 -22.163 1.00 93.25 439 LEU A CA 1
ATOM 3402 C C . LEU A 1 439 ? 10.917 0.213 -21.026 1.00 93.25 439 LEU A C 1
ATOM 3404 O O . LEU A 1 439 ? 12.009 -0.317 -20.855 1.00 93.25 439 LEU A O 1
ATOM 3408 N N . THR A 1 440 ? 9.890 -0.062 -20.248 1.00 90.69 440 THR A N 1
ATOM 3409 C CA . THR A 1 440 ? 9.968 -0.979 -19.122 1.00 90.69 440 THR A CA 1
ATOM 3410 C C . THR A 1 440 ? 9.011 -2.131 -19.339 1.00 90.69 440 THR A C 1
ATOM 3412 O O . THR A 1 440 ? 7.905 -1.922 -19.818 1.00 90.69 440 THR A O 1
ATOM 3415 N N . MET A 1 441 ? 9.411 -3.350 -18.996 1.00 90.75 441 MET A N 1
ATOM 3416 C CA . MET A 1 441 ? 8.603 -4.548 -19.182 1.00 90.75 441 MET A CA 1
ATOM 3417 C C . MET A 1 441 ? 8.403 -5.274 -17.856 1.00 90.75 441 MET A C 1
ATOM 3419 O O . MET A 1 441 ? 9.301 -5.336 -17.016 1.00 90.75 441 MET A O 1
ATOM 3423 N N . THR A 1 442 ? 7.209 -5.830 -17.663 1.00 84.56 442 THR A N 1
ATOM 3424 C CA . THR A 1 442 ? 6.914 -6.701 -16.522 1.00 84.56 442 THR A CA 1
ATOM 3425 C C . THR A 1 442 ? 6.033 -7.865 -16.940 1.00 84.56 442 THR A C 1
ATOM 3427 O O . THR A 1 442 ? 5.130 -7.719 -17.770 1.00 84.56 442 THR A O 1
ATOM 3430 N N . ALA A 1 443 ? 6.306 -9.041 -16.376 1.00 77.44 443 ALA A N 1
ATOM 3431 C CA . ALA A 1 443 ? 5.441 -10.199 -16.535 1.00 77.44 443 ALA A CA 1
ATOM 3432 C C . ALA A 1 443 ? 4.290 -10.246 -15.524 1.00 77.44 443 ALA A C 1
ATOM 3434 O O . ALA A 1 443 ? 3.341 -10.998 -15.731 1.00 77.44 443 ALA A O 1
ATOM 3435 N N . THR A 1 444 ? 4.368 -9.475 -14.436 1.00 71.75 444 THR A N 1
ATOM 3436 C CA . THR A 1 444 ? 3.331 -9.462 -13.405 1.00 71.75 444 THR A CA 1
ATOM 3437 C C . THR A 1 444 ? 2.154 -8.594 -13.847 1.00 71.75 444 THR A C 1
ATOM 3439 O O . THR A 1 444 ? 2.337 -7.395 -14.076 1.00 71.75 444 THR A O 1
ATOM 3442 N N . PRO A 1 445 ? 0.938 -9.158 -13.976 1.00 64.69 445 PRO A N 1
ATOM 3443 C CA . PRO A 1 445 ? -0.227 -8.350 -14.266 1.00 64.69 445 PRO A CA 1
ATOM 3444 C C . PRO A 1 445 ? -0.547 -7.479 -13.048 1.00 64.69 445 PRO A C 1
ATOM 3446 O O . PRO A 1 445 ? -0.971 -7.968 -12.003 1.00 64.69 445 PRO A O 1
ATOM 3449 N N . ILE A 1 446 ? -0.316 -6.176 -13.170 1.00 63.97 446 ILE A N 1
ATOM 3450 C CA . ILE A 1 446 ? -0.707 -5.182 -12.177 1.00 63.97 446 ILE A CA 1
ATOM 3451 C C . ILE A 1 446 ? -2.114 -4.704 -12.568 1.00 63.97 446 ILE A C 1
ATOM 3453 O O . ILE A 1 446 ? -2.323 -4.331 -13.730 1.00 63.97 446 ILE A O 1
ATOM 3457 N N . PRO A 1 447 ? -3.104 -4.723 -11.652 1.00 66.62 447 PRO A N 1
ATOM 3458 C CA . PRO A 1 447 ? -4.414 -4.145 -11.926 1.00 66.62 447 PRO A CA 1
ATOM 3459 C C . PRO A 1 447 ? -4.261 -2.709 -12.420 1.00 66.62 447 PRO A C 1
ATOM 3461 O O . PRO A 1 447 ? -3.486 -1.946 -11.848 1.00 66.62 447 PRO A O 1
ATOM 3464 N N . ARG A 1 448 ? -5.000 -2.315 -13.461 1.00 64.56 448 ARG A N 1
ATOM 3465 C CA . ARG A 1 448 ? -4.845 -0.989 -14.086 1.00 64.56 448 ARG A CA 1
ATOM 3466 C C . ARG A 1 448 ? -4.952 0.155 -13.075 1.00 64.56 448 ARG A C 1
ATOM 3468 O O . ARG A 1 448 ? -4.179 1.102 -13.148 1.00 64.56 448 ARG A O 1
ATOM 3475 N N . THR A 1 449 ? -5.867 0.039 -12.115 1.00 59.78 449 THR A N 1
ATOM 3476 C CA . THR A 1 449 ? -6.029 0.998 -11.014 1.00 59.78 449 THR A CA 1
ATOM 3477 C C . THR A 1 449 ? -4.775 1.085 -10.150 1.00 59.78 449 THR A C 1
ATOM 3479 O O . THR A 1 449 ? -4.309 2.180 -9.869 1.00 59.78 449 THR A O 1
ATOM 3482 N N . LEU A 1 450 ? -4.170 -0.053 -9.808 1.00 67.81 450 LEU A N 1
ATOM 3483 C CA . LEU A 1 450 ? -2.927 -0.104 -9.046 1.00 67.81 450 LEU A CA 1
ATOM 3484 C C . LEU A 1 450 ? -1.733 0.415 -9.862 1.00 67.81 450 LEU A C 1
ATOM 3486 O O . LEU A 1 450 ? -0.894 1.121 -9.317 1.00 67.81 450 LEU A O 1
ATOM 3490 N N . ALA A 1 451 ? -1.669 0.136 -11.168 1.00 63.94 451 ALA A N 1
ATOM 3491 C CA . ALA A 1 451 ? -0.632 0.668 -12.054 1.00 63.94 451 ALA A CA 1
ATOM 3492 C C . ALA A 1 451 ? -0.718 2.200 -12.170 1.00 63.94 451 ALA A C 1
ATOM 3494 O O . ALA A 1 451 ? 0.299 2.883 -12.089 1.00 63.94 451 ALA A O 1
ATOM 3495 N N . MET A 1 452 ? -1.937 2.743 -12.265 1.00 60.84 452 MET A N 1
ATOM 3496 C CA . MET A 1 452 ? -2.213 4.184 -12.266 1.00 60.84 452 MET A CA 1
ATOM 3497 C C . MET A 1 452 ? -1.932 4.882 -10.929 1.00 60.84 452 MET A C 1
ATOM 3499 O O . MET A 1 452 ? -1.957 6.109 -10.899 1.00 60.84 452 MET A O 1
ATOM 3503 N N . THR A 1 453 ? -1.677 4.132 -9.856 1.00 60.16 453 THR A N 1
ATOM 3504 C CA . THR A 1 453 ? -1.321 4.665 -8.535 1.00 60.16 453 THR A CA 1
ATOM 3505 C C . THR A 1 453 ? 0.159 4.426 -8.224 1.00 60.16 453 THR A C 1
ATOM 3507 O O . THR A 1 453 ? 0.841 5.341 -7.791 1.00 60.16 453 THR A O 1
ATOM 3510 N N . LEU A 1 454 ? 0.701 3.230 -8.464 1.00 58.50 454 LEU A N 1
ATOM 3511 C CA . LEU A 1 454 ? 2.088 2.879 -8.120 1.00 58.50 454 LEU A CA 1
ATOM 3512 C C . LEU A 1 454 ? 3.118 3.276 -9.186 1.00 58.50 454 LEU A C 1
ATOM 3514 O O . LEU A 1 454 ? 4.263 3.547 -8.843 1.00 58.50 454 LEU A O 1
ATOM 3518 N N . TYR A 1 455 ? 2.721 3.302 -10.459 1.00 62.34 455 TYR A N 1
ATOM 3519 C CA . TYR A 1 455 ? 3.591 3.581 -11.613 1.00 62.34 455 TYR A CA 1
ATOM 3520 C C . TYR A 1 455 ? 3.030 4.722 -12.453 1.00 62.34 455 TYR A C 1
ATOM 3522 O O . TYR A 1 455 ? 3.136 4.7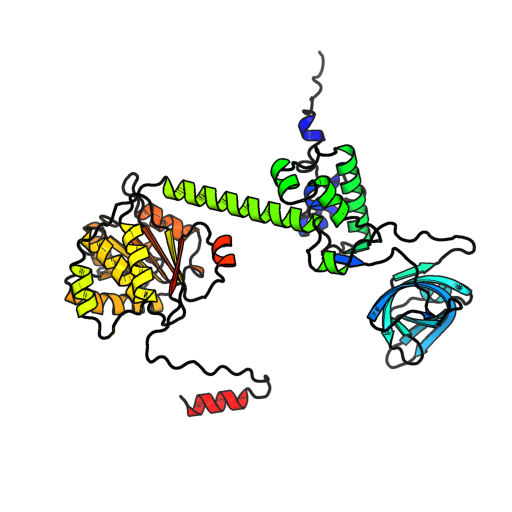45 -13.677 1.00 62.34 455 TYR A O 1
ATOM 3530 N N . ALA A 1 456 ? 2.353 5.655 -11.794 1.00 58.97 456 ALA A N 1
ATOM 3531 C CA . ALA A 1 456 ? 1.648 6.733 -12.456 1.00 58.97 456 ALA A CA 1
ATOM 3532 C C . ALA A 1 456 ? 2.578 7.826 -12.998 1.00 58.97 456 ALA A C 1
ATOM 3534 O O . ALA A 1 456 ? 2.106 8.877 -13.399 1.00 58.97 456 ALA A O 1
ATOM 3535 N N . ASP A 1 457 ? 3.886 7.630 -12.983 1.00 66.75 457 ASP A N 1
ATOM 3536 C CA . ASP A 1 457 ? 4.850 8.373 -13.785 1.00 66.75 457 ASP A CA 1
ATOM 3537 C C . ASP A 1 457 ? 5.001 7.775 -15.195 1.00 66.75 457 ASP A C 1
ATOM 3539 O O . ASP A 1 457 ? 5.403 8.485 -16.113 1.00 66.75 457 ASP A O 1
ATOM 3543 N N . LEU A 1 458 ? 4.600 6.513 -15.386 1.00 76.81 458 LEU A N 1
ATOM 3544 C CA . LEU A 1 458 ? 4.671 5.783 -16.648 1.00 76.81 458 LEU A CA 1
ATOM 3545 C C . LEU A 1 458 ? 3.317 5.779 -17.379 1.00 76.81 458 LEU A C 1
ATOM 3547 O O . LEU A 1 458 ? 2.242 5.749 -16.765 1.00 76.81 458 LEU A O 1
ATOM 3551 N N . ASP A 1 459 ? 3.376 5.772 -18.707 1.00 84.56 459 ASP A N 1
ATOM 3552 C CA . ASP A 1 459 ? 2.272 5.360 -19.571 1.00 84.56 459 ASP A CA 1
ATOM 3553 C C . ASP A 1 459 ? 2.228 3.825 -19.622 1.00 84.56 459 ASP A C 1
ATOM 3555 O O . ASP A 1 459 ? 3.267 3.172 -19.695 1.00 84.56 459 ASP A O 1
ATOM 3559 N N . ALA A 1 460 ? 1.042 3.216 -19.559 1.00 87.25 460 ALA A N 1
ATOM 3560 C CA . ALA A 1 460 ? 0.904 1.760 -19.479 1.00 87.25 460 ALA A CA 1
ATOM 3561 C C . ALA A 1 460 ? 0.293 1.170 -20.757 1.00 87.25 460 ALA A C 1
ATOM 3563 O O . ALA A 1 460 ? -0.801 1.556 -21.167 1.00 87.25 460 ALA A O 1
ATOM 3564 N N . SER A 1 461 ? 0.973 0.177 -21.324 1.00 90.69 461 SER A N 1
ATOM 3565 C CA . SER A 1 461 ? 0.516 -0.668 -22.428 1.00 90.69 461 SER A CA 1
ATOM 3566 C C . SER A 1 461 ? 0.309 -2.090 -21.934 1.00 90.69 461 SER A C 1
ATOM 3568 O O . SER A 1 461 ? 1.198 -2.665 -21.309 1.00 90.69 461 SER A O 1
ATOM 3570 N N . ILE A 1 462 ? -0.834 -2.690 -22.252 1.00 89.94 462 ILE A N 1
ATOM 3571 C CA . ILE A 1 462 ? -1.143 -4.073 -21.871 1.00 89.94 462 ILE A CA 1
ATOM 3572 C C . ILE A 1 462 ? -1.192 -4.940 -23.130 1.00 89.94 462 ILE A C 1
ATOM 3574 O O . ILE A 1 462 ? -1.910 -4.605 -24.073 1.00 89.94 462 ILE A O 1
ATOM 3578 N N . ILE A 1 463 ? -0.438 -6.040 -23.123 1.00 90.00 463 ILE A N 1
ATOM 3579 C CA . ILE A 1 463 ? -0.557 -7.165 -24.051 1.00 90.00 463 ILE A CA 1
ATOM 3580 C C . ILE A 1 463 ? -1.482 -8.187 -23.384 1.00 90.00 463 ILE A C 1
ATOM 3582 O O . ILE A 1 463 ? -1.054 -8.987 -22.552 1.00 90.00 463 ILE A O 1
ATOM 3586 N N . ASP A 1 464 ? -2.764 -8.095 -23.713 1.00 86.00 464 ASP A N 1
ATOM 3587 C CA . ASP A 1 464 ? -3.879 -8.872 -23.161 1.00 86.00 464 ASP A CA 1
ATOM 3588 C C . ASP A 1 464 ? -4.194 -10.151 -23.957 1.00 86.00 464 ASP A C 1
ATOM 3590 O O . ASP A 1 464 ? -5.106 -10.898 -23.610 1.00 86.00 464 ASP A O 1
ATOM 3594 N N . GLU A 1 465 ? -3.395 -10.448 -24.982 1.00 84.19 465 GLU A N 1
ATOM 3595 C CA . GLU A 1 465 ? -3.501 -11.655 -25.798 1.00 84.19 465 GLU A CA 1
ATOM 3596 C C . GLU A 1 465 ? -2.288 -12.568 -25.596 1.00 84.19 465 GLU A C 1
ATOM 3598 O O . GLU A 1 465 ? -1.137 -12.124 -25.534 1.00 84.19 465 GLU A O 1
ATOM 3603 N N . LEU A 1 466 ? -2.541 -13.876 -25.541 1.00 80.75 466 LEU A N 1
ATOM 3604 C CA . LEU A 1 466 ? -1.493 -14.890 -25.577 1.00 80.75 466 LEU A CA 1
ATOM 3605 C C . LEU A 1 466 ? -1.238 -15.335 -27.025 1.00 80.75 466 LEU A C 1
ATOM 3607 O O . LEU A 1 466 ? -2.187 -15.403 -27.808 1.00 80.75 466 LEU A O 1
ATOM 3611 N N . PRO A 1 467 ? 0.010 -15.685 -27.392 1.00 77.19 467 PRO A N 1
ATOM 3612 C CA . PRO A 1 467 ? 0.297 -16.226 -28.712 1.00 77.19 467 PRO A CA 1
ATOM 3613 C C . PRO A 1 467 ? -0.527 -17.491 -29.002 1.00 77.19 467 PRO A C 1
ATOM 3615 O O . PRO A 1 467 ? -0.746 -18.304 -28.091 1.00 77.19 467 PRO A O 1
ATOM 3618 N N . PRO A 1 468 ? -0.958 -17.691 -30.259 1.00 73.44 468 PRO A N 1
ATOM 3619 C CA . PRO A 1 468 ? -1.715 -18.873 -30.651 1.00 73.44 468 PRO A CA 1
ATOM 3620 C C . PRO A 1 468 ? -0.917 -20.160 -30.380 1.00 73.44 468 PRO A C 1
ATOM 3622 O O . PRO A 1 468 ? 0.301 -20.197 -30.535 1.00 73.44 468 PRO A O 1
ATOM 3625 N N . GLY A 1 469 ? -1.609 -21.225 -29.961 1.00 69.69 469 GLY A N 1
ATOM 3626 C CA . GLY A 1 469 ? -1.007 -22.538 -29.679 1.00 69.69 469 GLY A CA 1
ATOM 3627 C C . GLY A 1 469 ? -0.550 -22.762 -28.230 1.00 69.69 469 GLY A C 1
ATOM 3628 O O . GLY A 1 469 ? -0.134 -23.869 -27.887 1.00 69.69 469 GLY A O 1
ATOM 3629 N N . ARG A 1 470 ? -0.664 -21.764 -27.343 1.00 72.19 470 ARG A N 1
ATOM 3630 C CA . ARG A 1 470 ? -0.367 -21.948 -25.915 1.00 72.19 470 ARG A CA 1
ATOM 3631 C C . ARG A 1 470 ? -1.517 -22.658 -25.195 1.00 72.19 470 ARG A C 1
ATOM 3633 O O . ARG A 1 470 ? -2.616 -22.123 -25.088 1.00 72.19 470 ARG A O 1
ATOM 3640 N N . SER A 1 471 ? -1.237 -23.834 -24.636 1.00 73.69 471 SER A N 1
ATOM 3641 C CA . SER A 1 471 ? -2.186 -24.538 -23.767 1.00 73.69 471 SER A CA 1
ATOM 3642 C C . SER A 1 471 ? -2.207 -23.921 -22.359 1.00 73.69 471 SER A C 1
ATOM 3644 O O . SER A 1 471 ? -1.136 -23.617 -21.820 1.00 73.69 471 SER A O 1
ATOM 3646 N N . PRO A 1 472 ? -3.387 -23.730 -21.741 1.00 75.94 472 PRO A N 1
ATOM 3647 C CA . PRO A 1 472 ? -3.483 -23.233 -20.373 1.00 75.94 472 PRO A CA 1
ATOM 3648 C C . PRO A 1 472 ? -2.871 -24.234 -19.385 1.00 75.94 472 PRO A C 1
ATOM 3650 O O . PRO A 1 472 ? -3.005 -25.449 -19.539 1.00 75.94 472 PRO A O 1
ATOM 3653 N N . VAL A 1 473 ? -2.202 -23.723 -18.350 1.00 80.38 473 VAL A N 1
ATOM 3654 C CA . VAL A 1 473 ? -1.648 -24.558 -17.276 1.00 80.38 473 VAL A CA 1
ATOM 3655 C C . VAL A 1 473 ? -2.789 -25.011 -16.362 1.00 80.38 473 VAL A C 1
ATOM 3657 O O . VAL A 1 473 ? -3.555 -24.182 -15.873 1.00 80.38 473 VAL A O 1
ATOM 3660 N N . GLN A 1 474 ? -2.897 -26.317 -16.106 1.00 84.00 474 GLN A N 1
ATOM 3661 C CA . GLN A 1 474 ? -3.817 -26.837 -15.093 1.00 84.00 474 GLN A CA 1
ATOM 3662 C C . GLN A 1 474 ? -3.237 -26.601 -13.697 1.00 84.00 474 GLN A C 1
ATOM 3664 O O . GLN A 1 474 ? -2.261 -27.240 -13.302 1.00 84.00 474 GLN A O 1
ATOM 3669 N N . THR A 1 475 ? -3.858 -25.696 -12.945 1.00 89.06 475 THR A N 1
ATOM 3670 C CA . THR A 1 475 ? -3.463 -25.370 -11.570 1.00 89.06 475 THR A CA 1
ATOM 3671 C C . THR A 1 475 ? -4.425 -26.030 -10.586 1.00 89.06 475 THR A C 1
ATOM 3673 O O . THR A 1 475 ? -5.637 -25.864 -10.698 1.00 89.06 475 THR A O 1
ATOM 3676 N N . VAL A 1 476 ? -3.892 -26.764 -9.606 1.00 87.56 476 VAL A N 1
ATOM 3677 C CA . VAL A 1 476 ? -4.672 -27.445 -8.559 1.00 87.56 476 VAL A CA 1
ATOM 3678 C C . VAL A 1 476 ? -4.128 -27.107 -7.171 1.00 87.56 476 VAL A C 1
ATOM 3680 O O . VAL A 1 476 ? -2.916 -27.047 -6.973 1.00 87.56 476 VAL A O 1
ATOM 3683 N N . VAL A 1 477 ? -5.022 -26.899 -6.199 1.00 91.06 477 VAL A N 1
ATOM 3684 C CA . VAL A 1 477 ? -4.664 -26.705 -4.783 1.00 91.06 477 VAL A CA 1
ATOM 3685 C C . VAL A 1 477 ? -4.782 -28.043 -4.068 1.00 91.06 477 VAL A C 1
ATOM 3687 O O . VAL A 1 477 ? -5.828 -28.688 -4.122 1.00 91.06 477 VAL A O 1
ATOM 3690 N N . ILE A 1 478 ? -3.704 -28.477 -3.414 1.00 89.25 478 ILE A N 1
ATOM 3691 C CA . ILE A 1 478 ? -3.614 -29.808 -2.810 1.00 89.25 478 ILE A CA 1
ATOM 3692 C C . ILE A 1 478 ? -3.222 -29.676 -1.331 1.00 89.25 478 ILE A C 1
ATOM 3694 O O . ILE A 1 478 ? -2.291 -28.929 -1.019 1.00 89.25 478 ILE A O 1
ATOM 3698 N N . PRO A 1 479 ? -3.892 -30.396 -0.409 1.00 92.88 479 PRO A N 1
ATOM 3699 C CA . PRO A 1 479 ? -3.516 -30.410 1.000 1.00 92.88 479 PRO A CA 1
ATOM 3700 C C . PRO A 1 479 ? -2.084 -30.928 1.219 1.00 92.88 479 PRO A C 1
ATOM 3702 O O . PRO A 1 479 ? -1.626 -31.849 0.540 1.00 92.88 479 PRO A O 1
ATOM 3705 N N . GLY A 1 480 ? -1.374 -30.366 2.203 1.00 92.19 480 GLY A N 1
ATOM 3706 C CA . GLY A 1 480 ? 0.057 -30.635 2.414 1.00 92.19 480 GLY A CA 1
ATOM 3707 C C . GLY A 1 480 ? 0.418 -32.099 2.704 1.00 92.19 480 GLY A C 1
ATOM 3708 O O . GLY A 1 480 ? 1.542 -32.517 2.435 1.00 92.19 480 GLY A O 1
ATOM 3709 N N . ASN A 1 481 ? -0.530 -32.903 3.189 1.00 95.12 481 ASN A N 1
ATOM 3710 C CA . ASN A 1 481 ? -0.336 -34.335 3.436 1.00 95.12 481 ASN A CA 1
ATOM 3711 C C . ASN A 1 481 ? -0.180 -35.170 2.149 1.00 95.12 481 ASN A C 1
ATOM 3713 O O . ASN A 1 481 ? 0.413 -36.241 2.207 1.00 95.12 481 ASN A O 1
ATOM 3717 N N . ARG A 1 482 ? -0.637 -34.680 0.987 1.00 93.88 482 ARG A N 1
ATOM 3718 C CA . ARG A 1 482 ? -0.488 -35.355 -0.319 1.00 93.88 482 ARG A CA 1
ATOM 3719 C C . ARG A 1 482 ? 0.800 -34.981 -1.056 1.00 93.88 482 ARG A C 1
ATOM 3721 O O . ARG A 1 482 ? 0.989 -35.332 -2.217 1.00 93.88 482 ARG A O 1
ATOM 3728 N N . ARG A 1 483 ? 1.725 -34.283 -0.389 1.00 92.25 483 ARG A N 1
ATOM 3729 C CA . ARG A 1 483 ? 3.042 -33.936 -0.945 1.00 92.25 483 ARG A CA 1
ATOM 3730 C C . ARG A 1 483 ? 3.812 -35.140 -1.527 1.00 92.25 483 ARG A C 1
ATOM 3732 O O . ARG A 1 483 ? 4.401 -34.949 -2.590 1.00 92.25 483 ARG A O 1
ATOM 3739 N N . PRO A 1 484 ? 3.815 -36.350 -0.924 1.00 94.81 484 PRO A N 1
ATOM 3740 C CA . PRO A 1 484 ? 4.517 -37.503 -1.500 1.00 94.81 484 PRO A CA 1
ATOM 3741 C C . PRO A 1 484 ? 4.013 -37.894 -2.896 1.00 94.81 484 PRO A C 1
ATOM 3743 O O . PRO A 1 484 ? 4.816 -38.219 -3.764 1.00 94.81 484 PRO A O 1
ATOM 3746 N N . GLU A 1 485 ? 2.705 -37.782 -3.147 1.00 91.94 485 GLU A N 1
ATOM 3747 C CA . GLU A 1 485 ? 2.105 -38.076 -4.457 1.00 91.94 485 GLU A CA 1
ATOM 3748 C C . GLU A 1 485 ? 2.598 -37.107 -5.540 1.00 91.94 485 GLU A C 1
ATOM 3750 O O . GLU A 1 485 ? 2.797 -37.493 -6.690 1.00 91.94 485 GLU A O 1
ATOM 3755 N N . ILE A 1 486 ? 2.836 -35.843 -5.173 1.00 90.44 486 ILE A N 1
ATOM 3756 C CA . ILE A 1 486 ? 3.382 -34.835 -6.089 1.00 90.44 486 ILE A CA 1
ATOM 3757 C C . ILE A 1 486 ? 4.844 -35.118 -6.412 1.00 90.44 486 ILE A C 1
ATOM 3759 O O . ILE A 1 486 ? 5.233 -35.002 -7.570 1.00 90.44 486 ILE A O 1
ATOM 3763 N N . VAL A 1 487 ? 5.639 -35.527 -5.421 1.00 92.56 487 VAL A N 1
ATOM 3764 C CA . VAL A 1 487 ? 7.039 -35.917 -5.647 1.00 92.56 487 VAL A CA 1
ATOM 3765 C C . VAL A 1 487 ? 7.116 -37.100 -6.611 1.00 92.56 487 VAL A C 1
ATOM 3767 O O . VAL A 1 487 ? 7.893 -37.058 -7.561 1.00 92.56 487 VAL A O 1
ATOM 3770 N N . GLU A 1 488 ? 6.271 -38.112 -6.420 1.00 93.69 488 GLU A N 1
ATOM 3771 C CA . GLU A 1 488 ? 6.219 -39.274 -7.308 1.00 93.69 488 GLU A CA 1
ATOM 3772 C C . GLU A 1 488 ? 5.749 -38.901 -8.721 1.00 93.69 488 GLU A C 1
ATOM 3774 O O . GLU A 1 488 ? 6.342 -39.334 -9.706 1.00 93.69 488 GLU A O 1
ATOM 3779 N N . ARG A 1 489 ? 4.745 -38.023 -8.845 1.00 90.12 489 ARG A N 1
ATOM 3780 C CA . ARG A 1 489 ? 4.295 -37.516 -10.149 1.00 90.12 489 ARG A CA 1
ATOM 3781 C C . ARG A 1 489 ? 5.393 -36.750 -10.891 1.00 90.12 489 ARG A C 1
ATOM 3783 O O . ARG A 1 489 ? 5.505 -36.892 -12.104 1.00 90.12 489 ARG A O 1
ATOM 3790 N N . VAL A 1 490 ? 6.198 -35.950 -10.187 1.00 91.69 490 VAL A N 1
ATOM 3791 C CA . VAL A 1 490 ? 7.357 -35.263 -10.784 1.00 91.69 490 VAL A CA 1
ATOM 3792 C C . VAL A 1 490 ? 8.414 -36.278 -11.218 1.00 91.69 490 VAL A C 1
ATOM 3794 O O . VAL A 1 490 ? 8.896 -36.183 -12.338 1.00 91.69 490 VAL A O 1
ATOM 3797 N N . ARG A 1 491 ? 8.710 -37.290 -10.391 1.00 90.50 491 ARG A N 1
ATOM 3798 C CA . ARG A 1 491 ? 9.652 -38.378 -10.721 1.00 90.50 491 ARG A CA 1
ATOM 3799 C C . ARG A 1 491 ? 9.234 -39.197 -11.949 1.00 90.50 491 ARG A C 1
ATOM 3801 O O . ARG A 1 491 ? 10.075 -39.799 -12.596 1.00 90.50 491 ARG A O 1
ATOM 3808 N N . GLN A 1 492 ? 7.939 -39.284 -12.240 1.00 90.50 492 GLN A N 1
ATOM 3809 C CA . GLN A 1 492 ? 7.440 -39.961 -13.441 1.00 90.50 492 GLN A CA 1
ATOM 3810 C C . GLN A 1 492 ? 7.493 -39.075 -14.692 1.00 90.50 492 GLN A C 1
ATOM 3812 O O . GLN A 1 492 ? 7.504 -39.595 -15.804 1.00 90.50 492 GLN A O 1
ATOM 3817 N N . ALA A 1 493 ? 7.482 -37.751 -14.519 1.00 84.50 493 ALA A N 1
ATOM 3818 C CA . ALA A 1 493 ? 7.467 -36.781 -15.611 1.00 84.50 493 ALA A CA 1
ATOM 3819 C C . ALA A 1 493 ? 8.865 -36.267 -16.006 1.00 84.50 493 ALA A C 1
ATOM 3821 O O . ALA A 1 493 ? 9.026 -35.776 -17.124 1.00 84.50 493 ALA A O 1
ATOM 3822 N N . CYS A 1 494 ? 9.840 -36.340 -15.096 1.00 69.12 494 CYS A N 1
ATOM 3823 C CA . CYS A 1 494 ? 11.242 -35.948 -15.273 1.00 69.12 494 CYS A CA 1
ATOM 3824 C C . CYS A 1 494 ? 12.141 -37.179 -15.211 1.00 69.12 494 CYS A C 1
ATOM 3826 O O . CYS A 1 494 ? 13.105 -37.220 -16.006 1.00 69.12 494 CYS A O 1
#

Nearest PDB structures (foldseek):
  6ac8-assembly2_A  TM=6.519E-01  e=1.056E-17  Mycolicibacterium smegmatis MC2 155
  6acx-assembly3_B  TM=6.637E-01  e=7.617E-16  Mycolicibacterium smegmatis MC2 155
  6ac8-assembly3_B  TM=5.876E-01  e=8.466E-17  Mycolicibacterium smegmatis MC2 155
  6acx-assembly2_A  TM=6.590E-01  e=3.844E-15  Mycolicibacterium smegmatis MC2 155
  6aca-assembly1_A  TM=6.246E-01  e=9.695E-15  Mycobacterium tuberculosis H37Rv